Protein AF-0000000070792776 (afdb_homodimer)

Structure (mmCIF, N/CA/C/O backbone):
data_AF-0000000070792776-model_v1
#
loop_
_entity.id
_entity.type
_entity.pdbx_description
1 polymer 'POSSIBLE TRANSCRIPTIONAL REGULATORY PROTEIN (PROBABLY TETR-FAMILY)'
#
loop_
_atom_site.group_PDB
_atom_site.id
_atom_site.type_symbol
_atom_site.label_atom_id
_atom_site.label_alt_id
_atom_site.label_comp_id
_atom_site.label_asym_id
_atom_site.label_entity_id
_atom_site.label_seq_id
_atom_site.pdbx_PDB_ins_code
_atom_site.Cartn_x
_atom_site.Cartn_y
_atom_site.Cartn_z
_atom_site.occupancy
_atom_site.B_iso_or_equiv
_atom_site.auth_seq_id
_atom_site.auth_comp_id
_atom_site.auth_asym_id
_atom_site.auth_atom_id
_atom_site.pdbx_PDB_model_num
ATOM 1 N N . MET A 1 1 ? 34.969 25.844 14.391 1 37.69 1 MET A N 1
ATOM 2 C CA . MET A 1 1 ? 34.062 26.172 13.297 1 37.69 1 MET A CA 1
ATOM 3 C C . MET A 1 1 ? 33.5 24.906 12.672 1 37.69 1 MET A C 1
ATOM 5 O O . MET A 1 1 ? 34.219 24.094 12.102 1 37.69 1 MET A O 1
ATOM 9 N N . THR A 1 2 ? 32.469 24.328 13.203 1 50.62 2 THR A N 1
ATOM 10 C CA . THR A 1 2 ? 31.922 23.047 12.766 1 50.62 2 THR A CA 1
ATOM 11 C C . THR A 1 2 ? 31.797 23 11.25 1 50.62 2 THR A C 1
ATOM 13 O O . THR A 1 2 ? 31.281 23.938 10.641 1 50.62 2 THR A O 1
ATOM 16 N N . SER A 1 3 ? 32.594 22.266 10.578 1 55.81 3 SER A N 1
ATOM 17 C CA . SER A 1 3 ? 32.719 22.188 9.125 1 55.81 3 SER A CA 1
ATOM 18 C C . SER A 1 3 ? 31.344 22.156 8.453 1 55.81 3 SER A C 1
ATOM 20 O O . SER A 1 3 ? 30.359 21.75 9.078 1 55.81 3 SER A O 1
ATOM 22 N N . GLN A 1 4 ? 31.172 23.078 7.402 1 58.38 4 GLN A N 1
ATOM 23 C CA . GLN A 1 4 ? 29.984 23.141 6.566 1 58.38 4 GLN A CA 1
ATOM 24 C C . GLN A 1 4 ? 29.312 21.781 6.453 1 58.38 4 GLN A C 1
ATOM 26 O O . GLN A 1 4 ? 28.078 21.672 6.52 1 58.38 4 GLN A O 1
ATOM 31 N N . THR A 1 5 ? 30.172 20.797 6.355 1 69.5 5 THR A N 1
ATOM 32 C CA . THR A 1 5 ? 29.688 19.422 6.25 1 69.5 5 THR A CA 1
ATOM 33 C C . THR A 1 5 ? 29.109 18.953 7.582 1 69.5 5 THR A C 1
ATOM 35 O O . THR A 1 5 ? 28.125 18.219 7.613 1 69.5 5 THR A O 1
ATOM 38 N N . GLY A 1 6 ? 29.594 19.703 8.508 1 87.88 6 GLY A N 1
ATOM 39 C CA . GLY A 1 6 ? 29.141 19.312 9.836 1 87.88 6 GLY A CA 1
ATOM 40 C C . GLY A 1 6 ? 27.734 19.781 10.156 1 87.88 6 GLY A C 1
ATOM 41 O O . GLY A 1 6 ? 26.891 18.984 10.578 1 87.88 6 GLY A O 1
ATOM 42 N N . VAL A 1 7 ? 27.5 21.062 9.781 1 92.38 7 VAL A N 1
ATOM 43 C CA . VAL A 1 7 ? 26.203 21.625 10.086 1 92.38 7 VAL A CA 1
ATOM 44 C C . VAL A 1 7 ? 25.125 20.953 9.227 1 92.38 7 VAL A C 1
ATOM 46 O O . VAL A 1 7 ? 24.031 20.672 9.703 1 92.38 7 VAL A O 1
ATOM 49 N N . ARG A 1 8 ? 25.469 20.734 7.988 1 96.06 8 ARG A N 1
ATOM 50 C CA . ARG A 1 8 ? 24.531 20.047 7.094 1 96.06 8 ARG A CA 1
ATOM 51 C C . ARG A 1 8 ? 24.141 18.688 7.648 1 96.06 8 ARG A C 1
ATOM 53 O O . ARG A 1 8 ? 22.953 18.344 7.652 1 96.06 8 ARG A O 1
ATOM 60 N N . ASP A 1 9 ? 25.141 17.984 8.094 1 96.81 9 ASP A N 1
ATOM 61 C CA . ASP A 1 9 ? 24.891 16.656 8.648 1 96.81 9 ASP A CA 1
ATOM 62 C C . ASP A 1 9 ? 24.047 16.75 9.922 1 96.81 9 ASP A C 1
ATOM 64 O O . ASP A 1 9 ? 23.172 15.914 10.156 1 96.81 9 ASP A O 1
ATOM 68 N N . GLU A 1 10 ? 24.344 17.688 10.711 1 96.62 10 GLU A N 1
ATOM 69 C CA . GLU A 1 10 ? 23.594 17.891 11.945 1 96.62 10 GLU A CA 1
ATOM 70 C C . GLU A 1 10 ? 22.125 18.203 11.656 1 96.62 10 GLU A C 1
ATOM 72 O O . GLU A 1 10 ? 21.234 17.688 12.328 1 96.62 10 GLU A O 1
ATOM 77 N N . LEU A 1 11 ? 21.953 19.047 10.648 1 97.31 11 LEU A N 1
ATOM 78 C CA . LEU A 1 11 ? 20.594 19.375 10.25 1 97.31 11 LEU A CA 1
ATOM 79 C C . LEU A 1 11 ? 19.859 18.141 9.734 1 97.31 11 LEU A C 1
ATOM 81 O O . LEU A 1 11 ? 18.703 17.906 10.094 1 97.31 11 LEU A O 1
ATOM 85 N N . LEU A 1 12 ? 20.531 17.359 8.938 1 97.81 12 LEU A N 1
ATOM 86 C CA . LEU A 1 12 ? 19.938 16.141 8.391 1 97.81 12 LEU A CA 1
ATOM 87 C C . LEU A 1 12 ? 19.578 15.164 9.5 1 97.81 12 LEU A C 1
ATOM 89 O O . LEU A 1 12 ? 18.469 14.625 9.531 1 97.81 12 LEU A O 1
ATOM 93 N N . HIS A 1 13 ? 20.484 14.953 10.43 1 97.69 13 HIS A N 1
ATOM 94 C CA . HIS A 1 13 ? 20.266 14.023 11.531 1 97.69 13 HIS A CA 1
ATOM 95 C C . HIS A 1 13 ? 19.125 14.484 12.422 1 97.69 13 HIS A C 1
ATOM 97 O O . HIS A 1 13 ? 18.312 13.672 12.875 1 97.69 13 HIS A O 1
ATOM 103 N N . ALA A 1 14 ? 19.094 15.758 12.648 1 97.81 14 ALA A N 1
ATOM 104 C CA . ALA A 1 14 ? 18.016 16.312 13.445 1 97.81 14 ALA A CA 1
ATOM 105 C C . ALA A 1 14 ? 16.672 16.109 12.758 1 97.81 14 ALA A C 1
ATOM 107 O O . ALA A 1 14 ? 15.68 15.734 13.398 1 97.81 14 ALA A O 1
ATOM 108 N N . GLY A 1 15 ? 16.641 16.375 11.453 1 97.62 15 GLY A N 1
ATOM 109 C CA . GLY A 1 15 ? 15.422 16.156 10.688 1 97.62 15 GLY A CA 1
ATOM 110 C C . GLY A 1 15 ? 14.945 14.711 10.719 1 97.62 15 GLY A C 1
ATOM 111 O O . GLY A 1 15 ? 13.758 14.453 10.922 1 97.62 15 GLY A O 1
ATOM 112 N N . VAL A 1 16 ? 15.875 13.812 10.57 1 97.88 16 VAL A N 1
ATOM 113 C CA . VAL A 1 16 ? 15.562 12.383 10.594 1 97.88 16 VAL A CA 1
ATOM 114 C C . VAL A 1 16 ? 15.008 12 11.961 1 97.88 16 VAL A C 1
ATOM 116 O O . VAL A 1 16 ? 13.992 11.305 12.047 1 97.88 16 VAL A O 1
ATOM 119 N N . ARG A 1 17 ? 15.594 12.484 12.961 1 97.88 17 ARG A N 1
ATOM 120 C CA . ARG A 1 17 ? 15.164 12.172 14.32 1 97.88 17 ARG A CA 1
ATOM 121 C C . ARG A 1 17 ? 13.773 12.734 14.594 1 97.88 17 ARG A C 1
ATOM 123 O O . ARG A 1 17 ? 12.922 12.055 15.18 1 97.88 17 ARG A O 1
ATOM 130 N N . LEU A 1 18 ? 13.562 13.945 14.211 1 96.94 18 LEU A N 1
ATOM 131 C CA . LEU A 1 18 ? 12.266 14.586 14.406 1 96.94 18 LEU A CA 1
ATOM 132 C C . LEU A 1 18 ? 11.172 13.82 13.664 1 96.94 18 LEU A C 1
ATOM 134 O O . LEU A 1 18 ? 10.094 13.602 14.211 1 96.94 18 LEU A O 1
ATOM 138 N N . LEU A 1 19 ? 11.516 13.422 12.469 1 95.94 19 LEU A N 1
ATOM 139 C CA . LEU A 1 19 ? 10.562 12.641 11.688 1 95.94 19 LEU A CA 1
ATOM 140 C C . LEU A 1 19 ? 10.234 11.328 12.391 1 95.94 19 LEU A C 1
ATOM 142 O O . LEU A 1 19 ? 9.07 10.977 12.555 1 95.94 19 LEU A O 1
ATOM 146 N N . ASP A 1 20 ? 11.281 10.68 12.812 1 96.31 20 ASP A N 1
ATOM 147 C CA . ASP A 1 20 ? 11.117 9.352 13.406 1 96.31 20 ASP A CA 1
ATOM 148 C C . ASP A 1 20 ? 10.297 9.43 14.695 1 96.31 20 ASP A C 1
ATOM 150 O O . ASP A 1 20 ? 9.43 8.586 14.93 1 96.31 20 ASP A O 1
ATOM 154 N N . ASP A 1 21 ? 10.523 10.461 15.43 1 94.62 21 ASP A N 1
ATOM 155 C CA . ASP A 1 21 ? 9.953 10.555 16.766 1 94.62 21 ASP A CA 1
ATOM 156 C C . ASP A 1 21 ? 8.547 11.156 16.719 1 94.62 21 ASP A C 1
ATOM 158 O O . ASP A 1 21 ? 7.688 10.797 17.531 1 94.62 21 ASP A O 1
ATOM 162 N N . HIS A 1 22 ? 8.344 12.086 15.703 1 91.88 22 HIS A N 1
ATOM 163 C CA . HIS A 1 22 ? 7.133 12.891 15.852 1 91.88 22 HIS A CA 1
ATOM 164 C C . HIS A 1 22 ? 6.363 12.961 14.531 1 91.88 22 HIS A C 1
ATOM 166 O O . HIS A 1 22 ? 5.277 13.547 14.477 1 91.88 22 HIS A O 1
ATOM 172 N N . GLY A 1 23 ? 6.898 12.391 13.5 1 91.81 23 GLY A N 1
ATOM 173 C CA . GLY A 1 23 ? 6.188 12.406 12.234 1 91.81 23 GLY A CA 1
ATOM 174 C C . GLY A 1 23 ? 6.488 13.633 11.391 1 91.81 23 GLY A C 1
ATOM 175 O O . GLY A 1 23 ? 7.273 14.492 11.797 1 91.81 23 GLY A O 1
ATOM 176 N N . PRO A 1 24 ? 5.918 13.727 10.266 1 89.81 24 PRO A N 1
ATOM 177 C CA . PRO A 1 24 ? 6.277 14.75 9.281 1 89.81 24 PRO A CA 1
ATOM 178 C C . PRO A 1 24 ? 5.887 16.156 9.727 1 89.81 24 PRO A C 1
ATOM 180 O O . PRO A 1 24 ? 6.527 17.141 9.328 1 89.81 24 PRO A O 1
ATOM 183 N N . ASP A 1 25 ? 4.902 16.266 10.5 1 86.19 25 ASP A N 1
ATOM 184 C CA . ASP A 1 25 ? 4.457 17.578 10.961 1 86.19 25 ASP A CA 1
ATOM 185 C C . ASP A 1 25 ? 5.523 18.25 11.828 1 86.19 25 ASP A C 1
ATOM 187 O O . ASP A 1 25 ? 5.52 19.469 12 1 86.19 25 ASP A O 1
ATOM 191 N N . ALA A 1 26 ? 6.367 17.484 12.32 1 91.5 26 ALA A N 1
ATOM 192 C CA . ALA A 1 26 ? 7.41 18 13.203 1 91.5 26 ALA A CA 1
ATOM 193 C C . ALA A 1 26 ? 8.547 18.641 12.406 1 91.5 26 ALA A C 1
ATOM 195 O O . ALA A 1 26 ? 9.391 19.344 12.961 1 91.5 26 ALA A O 1
ATOM 196 N N . LEU A 1 27 ? 8.531 18.406 11.125 1 93.38 27 LEU A N 1
ATOM 197 C CA . LEU A 1 27 ? 9.594 18.953 10.281 1 93.38 27 LEU A CA 1
ATOM 198 C C . LEU A 1 27 ? 9.344 20.422 9.961 1 93.38 27 LEU A C 1
ATOM 200 O O . LEU A 1 27 ? 8.898 20.75 8.867 1 93.38 27 LEU A O 1
ATOM 204 N N . GLN A 1 28 ? 9.672 21.234 10.914 1 93.88 28 GLN A N 1
ATOM 205 C CA . GLN A 1 28 ? 9.594 22.688 10.781 1 93.88 28 GLN A CA 1
ATOM 206 C C . GLN A 1 28 ? 10.977 23.312 10.836 1 93.88 28 GLN A C 1
ATOM 208 O O . GLN A 1 28 ? 11.836 22.875 11.602 1 93.88 28 GLN A O 1
ATOM 213 N N . THR A 1 29 ? 11.094 24.328 10.039 1 95.56 29 THR A N 1
ATOM 214 C CA . THR A 1 29 ? 12.398 24.969 9.93 1 95.56 29 THR A CA 1
ATOM 215 C C . THR A 1 29 ? 12.938 25.328 11.312 1 95.56 29 THR A C 1
ATOM 217 O O . THR A 1 29 ? 14.062 24.953 11.656 1 95.56 29 THR A O 1
ATOM 220 N N . ARG A 1 30 ? 12.148 25.969 12.156 1 96.31 30 ARG A N 1
ATOM 221 C CA . ARG A 1 30 ? 12.586 26.406 13.484 1 96.31 30 ARG A CA 1
ATOM 222 C C . ARG A 1 30 ? 12.914 25.219 14.375 1 96.31 30 ARG A C 1
ATOM 224 O O . ARG A 1 30 ? 13.922 25.234 15.094 1 96.31 30 ARG A O 1
ATOM 231 N N . LYS A 1 31 ? 12.125 24.156 14.312 1 96.38 31 LYS A N 1
ATOM 232 C CA . LYS A 1 31 ? 12.328 22.984 15.156 1 96.38 31 LYS A CA 1
ATOM 233 C C . LYS A 1 31 ? 13.586 22.219 14.75 1 96.38 31 LYS A C 1
ATOM 235 O O . LYS A 1 31 ? 14.367 21.797 15.602 1 96.38 31 LYS A O 1
ATOM 240 N N . VAL A 1 32 ? 13.766 22.047 13.477 1 97.31 32 VAL A N 1
ATOM 241 C CA . VAL A 1 32 ? 14.93 21.328 12.969 1 97.31 32 VAL A CA 1
ATOM 242 C C . VAL A 1 32 ? 16.203 22.094 13.32 1 97.31 32 VAL A C 1
ATOM 244 O O . VAL A 1 32 ? 17.172 21.516 13.812 1 97.31 32 VAL A O 1
ATOM 247 N N . ALA A 1 33 ? 16.156 23.406 13.062 1 97.25 33 ALA A N 1
ATOM 248 C CA . ALA A 1 33 ? 17.312 24.25 13.359 1 97.25 33 ALA A CA 1
ATOM 249 C C . ALA A 1 33 ? 17.672 24.203 14.844 1 97.25 33 ALA A C 1
ATOM 251 O O . ALA A 1 33 ? 18.828 24.047 15.211 1 97.25 33 ALA A O 1
ATOM 252 N N . ALA A 1 34 ? 16.688 24.312 15.664 1 97.31 34 ALA A N 1
ATOM 253 C CA . ALA A 1 34 ? 16.891 24.281 17.109 1 97.31 34 ALA A CA 1
ATOM 254 C C . ALA A 1 34 ? 17.484 22.938 17.547 1 97.31 34 ALA A C 1
ATOM 256 O O . ALA A 1 34 ? 18.406 22.906 18.359 1 97.31 34 ALA A O 1
ATOM 257 N N . ALA A 1 35 ? 16.953 21.891 17.031 1 96.38 35 ALA A N 1
ATOM 258 C CA . ALA A 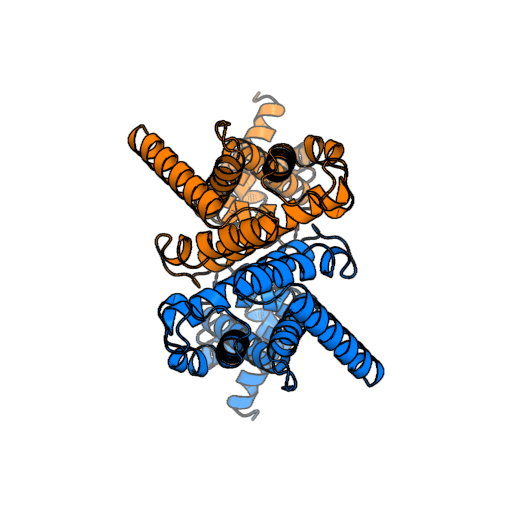1 35 ? 17.422 20.562 17.391 1 96.38 35 ALA A CA 1
ATOM 259 C C . ALA A 1 35 ? 18.859 20.344 16.938 1 96.38 35 ALA A C 1
ATOM 261 O O . ALA A 1 35 ? 19.609 19.609 17.578 1 96.38 35 ALA A O 1
ATOM 262 N N . ALA A 1 36 ? 19.219 21 15.898 1 96.38 36 ALA A N 1
ATOM 263 C CA . ALA A 1 36 ? 20.562 20.875 15.352 1 96.38 36 ALA A CA 1
ATOM 264 C C . ALA A 1 36 ? 21.516 21.875 16.016 1 96.38 36 ALA A C 1
ATOM 266 O O . ALA A 1 36 ? 22.719 21.859 15.766 1 96.38 36 ALA A O 1
ATOM 267 N N . GLY A 1 37 ? 20.953 22.781 16.797 1 95.94 37 GLY A N 1
ATOM 268 C CA . GLY A 1 37 ? 21.781 23.781 17.469 1 95.94 37 GLY A CA 1
ATOM 269 C C . GLY A 1 37 ? 22.281 24.859 16.531 1 95.94 37 GLY A C 1
ATOM 270 O O . GLY A 1 37 ? 23.422 25.312 16.656 1 95.94 37 GLY A O 1
ATOM 271 N N . THR A 1 38 ? 21.5 25.141 15.523 1 95.38 38 THR A N 1
ATOM 272 C CA . THR A 1 38 ? 21.891 26.141 14.531 1 95.38 38 THR A CA 1
ATOM 273 C C . THR A 1 38 ? 20.75 27.109 14.242 1 95.38 38 THR A C 1
ATOM 275 O O . THR A 1 38 ? 19.703 27.047 14.898 1 95.38 38 THR A O 1
ATOM 278 N N . SER A 1 39 ? 20.969 28.062 13.375 1 94.44 39 SER A N 1
ATOM 279 C CA . SER A 1 39 ? 19.953 29.047 13 1 94.44 39 SER A CA 1
ATOM 280 C C . SER A 1 39 ? 19.094 28.531 11.859 1 94.44 39 SER A C 1
ATOM 282 O O . SER A 1 39 ? 19.5 27.641 11.117 1 94.44 39 SER A O 1
ATOM 284 N N . THR A 1 40 ? 17.891 29.172 11.68 1 95.62 40 THR A N 1
ATOM 285 C CA . THR A 1 40 ? 16.984 28.828 10.594 1 95.62 40 THR A CA 1
ATOM 286 C C . THR A 1 40 ? 17.641 29.094 9.234 1 95.62 40 THR A C 1
ATOM 288 O O . THR A 1 40 ? 17.359 28.406 8.258 1 95.62 40 THR A O 1
ATOM 291 N N . MET A 1 41 ? 18.516 30.016 9.195 1 96.06 41 MET A N 1
ATOM 292 C CA . MET A 1 41 ? 19.219 30.375 7.969 1 96.06 41 MET A CA 1
ATOM 293 C C . MET A 1 41 ? 20.047 29.203 7.461 1 96.06 41 MET A C 1
ATOM 295 O O . MET A 1 41 ? 20.234 29.047 6.254 1 96.06 41 MET A O 1
ATOM 299 N N . ALA A 1 42 ? 20.516 28.406 8.359 1 96.12 42 ALA A N 1
ATOM 300 C CA . ALA A 1 42 ? 21.344 27.266 7.996 1 96.12 42 ALA A CA 1
ATOM 301 C C . ALA A 1 42 ? 20.562 26.281 7.109 1 96.12 42 ALA A C 1
ATOM 303 O O . ALA A 1 42 ? 21.141 25.672 6.203 1 96.12 42 ALA A O 1
ATOM 304 N N . VAL A 1 43 ? 19.25 26.109 7.316 1 96.81 43 VAL A N 1
ATOM 305 C CA . VAL A 1 43 ? 18.422 25.25 6.492 1 96.81 43 VAL A CA 1
ATOM 306 C C . VAL A 1 43 ? 18.406 25.75 5.055 1 96.81 43 VAL A C 1
ATOM 308 O O . VAL A 1 43 ? 18.531 24.969 4.109 1 96.81 43 VAL A O 1
ATOM 311 N N . TYR A 1 44 ? 18.328 27.016 4.93 1 96.31 44 TYR A N 1
ATOM 312 C CA . TYR A 1 44 ? 18.297 27.625 3.609 1 96.31 44 TYR A CA 1
ATOM 313 C C . TYR A 1 44 ? 19.672 27.562 2.943 1 96.31 44 TYR A C 1
ATOM 315 O O . TYR A 1 44 ? 19.766 27.297 1.745 1 96.31 44 TYR A O 1
ATOM 323 N N . THR A 1 45 ? 20.625 27.812 3.691 1 96.38 45 THR A N 1
ATOM 324 C CA . THR A 1 45 ? 22 27.828 3.182 1 96.38 45 THR A CA 1
ATOM 325 C C . THR A 1 45 ? 22.391 26.438 2.666 1 96.38 45 THR A C 1
ATOM 327 O O . THR A 1 45 ? 22.969 26.312 1.582 1 96.38 45 THR A O 1
ATOM 330 N N . HIS A 1 46 ? 22.047 25.422 3.4 1 96.94 46 HIS A N 1
ATOM 331 C CA . HIS A 1 46 ? 22.578 24.094 3.119 1 96.94 46 HIS A CA 1
ATOM 332 C C . HIS A 1 46 ? 21.609 23.281 2.262 1 96.94 46 HIS A C 1
ATOM 334 O O . HIS A 1 46 ? 22.031 22.375 1.541 1 96.94 46 HIS A O 1
ATOM 340 N N . PHE A 1 47 ? 20.281 23.594 2.314 1 97.12 47 PHE A N 1
ATOM 341 C CA . PHE A 1 47 ? 19.328 22.734 1.619 1 97.12 47 PHE A CA 1
ATOM 342 C C . PHE A 1 47 ? 18.438 23.562 0.698 1 97.12 47 PHE A C 1
ATOM 344 O O . PHE A 1 47 ? 17.609 23.016 -0.037 1 97.12 47 PHE A O 1
ATOM 351 N N . GLY A 1 48 ? 18.547 24.828 0.68 1 96 48 GLY A N 1
ATOM 352 C CA . GLY A 1 48 ? 17.703 25.688 -0.14 1 96 48 GLY A CA 1
ATOM 353 C C . GLY A 1 48 ? 16.297 25.812 0.391 1 96 48 GLY A C 1
ATOM 354 O O . GLY A 1 48 ? 15.375 26.203 -0.342 1 96 48 GLY A O 1
ATOM 355 N N . GLY A 1 49 ? 16.078 25.359 1.656 1 95.06 49 GLY A N 1
ATOM 356 C CA . GLY A 1 49 ? 14.758 25.422 2.277 1 95.06 49 GLY A CA 1
ATOM 357 C C . GLY A 1 49 ? 14.242 24.047 2.699 1 95.06 49 GLY A C 1
ATOM 358 O O . GLY A 1 49 ? 14.977 23.062 2.635 1 95.06 49 GLY A O 1
ATOM 359 N N . MET A 1 50 ? 13.031 24.047 3.104 1 93.94 50 MET A N 1
ATOM 360 C CA . MET A 1 50 ? 12.469 22.812 3.656 1 93.94 50 MET A CA 1
ATOM 361 C C . MET A 1 50 ? 12.273 21.766 2.566 1 93.94 50 MET A C 1
ATOM 363 O O . MET A 1 50 ? 12.422 20.578 2.818 1 93.94 50 MET A O 1
ATOM 367 N N . ARG A 1 51 ? 11.969 22.203 1.416 1 93.56 51 ARG A N 1
ATOM 368 C CA . ARG A 1 51 ? 11.812 21.266 0.315 1 93.56 51 ARG A CA 1
ATOM 369 C C . ARG A 1 51 ? 13.086 20.453 0.1 1 93.56 51 ARG A C 1
ATOM 371 O O . ARG A 1 51 ? 13.039 19.234 -0.029 1 93.56 51 ARG A O 1
ATOM 378 N N . GLY A 1 52 ? 14.164 21.141 0.053 1 95.56 52 GLY A N 1
ATOM 379 C CA . GLY A 1 52 ? 15.445 20.469 -0.097 1 95.56 52 GLY A CA 1
ATOM 380 C C . GLY A 1 52 ? 15.805 19.578 1.079 1 95.56 52 GLY A C 1
ATOM 381 O O . GLY A 1 52 ? 16.359 18.5 0.898 1 95.56 52 GLY A O 1
ATOM 382 N N . LEU A 1 53 ? 15.492 20.031 2.289 1 96.31 53 LEU A N 1
ATOM 383 C CA . LEU A 1 53 ? 15.789 19.234 3.475 1 96.31 53 LEU A CA 1
ATOM 384 C C . LEU A 1 53 ? 14.953 17.969 3.49 1 96.31 53 LEU A C 1
ATOM 386 O O . LEU A 1 53 ? 15.469 16.875 3.783 1 96.31 53 LEU A O 1
ATOM 390 N N . ILE A 1 54 ? 13.719 18.031 3.154 1 95.44 54 ILE A N 1
ATOM 391 C CA . ILE A 1 54 ? 12.82 16.875 3.145 1 95.44 54 ILE A CA 1
ATOM 392 C C . ILE A 1 54 ? 13.297 15.867 2.102 1 95.44 54 ILE A C 1
ATOM 394 O O . ILE A 1 54 ? 13.305 14.656 2.355 1 95.44 54 ILE A O 1
ATOM 398 N N . ALA A 1 55 ? 13.688 16.375 0.97 1 94.62 55 ALA A N 1
ATOM 399 C CA . ALA A 1 55 ? 14.25 15.5 -0.058 1 94.62 55 ALA A CA 1
ATOM 400 C C . ALA A 1 55 ? 15.484 14.773 0.456 1 94.62 55 ALA A C 1
ATOM 402 O O . ALA A 1 55 ? 15.656 13.57 0.213 1 94.62 55 ALA A O 1
ATOM 403 N N . ALA A 1 56 ? 16.281 15.492 1.138 1 96.38 56 ALA A N 1
ATOM 404 C CA . ALA A 1 56 ? 17.516 14.914 1.684 1 96.38 56 ALA A CA 1
ATOM 405 C C . ALA A 1 56 ? 17.188 13.875 2.758 1 96.38 56 ALA A C 1
ATOM 407 O O . ALA A 1 56 ? 17.875 12.852 2.859 1 96.38 56 ALA A O 1
ATOM 408 N N . ILE A 1 57 ? 16.234 14.125 3.576 1 96.81 57 ILE A N 1
ATOM 409 C CA . ILE A 1 57 ? 15.812 13.188 4.609 1 96.81 57 ILE A CA 1
ATOM 410 C C . ILE A 1 57 ? 15.312 11.898 3.959 1 96.81 57 ILE A C 1
ATOM 412 O O . ILE A 1 57 ? 15.688 10.805 4.375 1 96.81 57 ILE A O 1
ATOM 416 N N . ALA A 1 58 ? 14.484 12.031 2.949 1 95.31 58 ALA A N 1
ATOM 417 C CA . ALA A 1 58 ? 13.977 10.859 2.242 1 95.31 58 ALA A CA 1
ATOM 418 C C . ALA A 1 58 ? 15.109 10.062 1.607 1 95.31 58 ALA A C 1
ATOM 420 O O . ALA A 1 58 ? 15.102 8.828 1.644 1 95.31 58 ALA A O 1
ATOM 421 N N . GLU A 1 59 ? 16.047 10.758 1.035 1 95.56 59 GLU A N 1
ATOM 422 C CA . GLU A 1 59 ? 17.203 10.094 0.446 1 95.56 59 GLU A CA 1
ATOM 423 C C . GLU A 1 59 ? 18 9.328 1.499 1 95.56 59 GLU A C 1
ATOM 425 O O . GLU A 1 59 ? 18.469 8.211 1.246 1 95.56 59 GLU A O 1
ATOM 430 N N . GLU A 1 60 ? 18.141 9.977 2.602 1 96.88 60 GLU A N 1
ATOM 431 C CA . GLU A 1 60 ? 18.812 9.289 3.707 1 96.88 60 GLU A CA 1
ATOM 432 C C . GLU A 1 60 ? 18.016 8.055 4.141 1 96.88 60 GLU A C 1
ATOM 434 O O . GLU A 1 60 ? 18.594 7.012 4.434 1 96.88 60 GLU A O 1
ATOM 439 N N . GLY A 1 61 ? 16.734 8.141 4.219 1 96.88 61 GLY A N 1
ATOM 440 C CA . GLY A 1 61 ? 15.875 7 4.5 1 96.88 61 GLY A CA 1
ATOM 441 C C . GLY A 1 61 ? 16.047 5.867 3.508 1 96.88 61 GLY A C 1
ATOM 442 O O . GLY A 1 61 ? 16.156 4.699 3.896 1 96.88 61 GLY A O 1
ATOM 443 N N . LEU A 1 62 ? 16.125 6.203 2.254 1 96.44 62 LEU A N 1
ATOM 444 C CA . LEU A 1 62 ? 16.297 5.199 1.206 1 96.44 62 LEU A CA 1
ATOM 445 C C . LEU A 1 62 ? 17.656 4.52 1.323 1 96.44 62 LEU A C 1
ATOM 447 O O . LEU A 1 62 ? 17.781 3.322 1.064 1 96.44 62 LEU A O 1
ATOM 451 N N . ARG A 1 63 ? 18.656 5.32 1.667 1 96.62 63 ARG A N 1
ATOM 452 C CA . ARG A 1 63 ? 19.984 4.742 1.893 1 96.62 63 ARG A CA 1
ATOM 453 C C . ARG A 1 63 ? 19.953 3.732 3.035 1 96.62 63 ARG A C 1
ATOM 455 O O . ARG A 1 63 ? 20.5 2.635 2.914 1 96.62 63 ARG A O 1
ATOM 462 N N . GLN A 1 64 ? 19.328 4.102 4.129 1 97.69 64 GLN A N 1
ATOM 463 C CA . GLN A 1 64 ? 19.188 3.203 5.27 1 97.69 64 GLN A CA 1
ATOM 464 C C . GLN A 1 64 ? 18.359 1.974 4.914 1 97.69 64 GLN A C 1
ATOM 466 O O . GLN A 1 64 ? 18.656 0.866 5.367 1 97.69 64 GLN A O 1
ATOM 471 N N . PHE A 1 65 ? 17.359 2.16 4.148 1 98.38 65 PHE A N 1
ATOM 472 C CA . PHE A 1 65 ? 16.5 1.086 3.666 1 98.38 65 PHE A CA 1
ATOM 473 C C . PHE A 1 65 ? 17.281 0.108 2.801 1 98.38 65 PHE A C 1
ATOM 475 O O . PHE A 1 65 ? 17.125 -1.107 2.934 1 98.38 65 PHE A O 1
ATOM 482 N N . ASP A 1 66 ? 18.141 0.66 1.945 1 97.94 66 ASP A N 1
ATOM 483 C CA . ASP A 1 66 ? 19.016 -0.161 1.115 1 97.94 66 ASP A CA 1
ATOM 484 C C . ASP A 1 66 ? 19.906 -1.05 1.975 1 97.94 66 ASP A C 1
ATOM 486 O O . ASP A 1 66 ? 20.031 -2.248 1.712 1 97.94 66 ASP A O 1
ATOM 490 N N . VAL A 1 67 ? 20.406 -0.489 2.98 1 98 67 VAL A N 1
ATOM 491 C CA . VAL A 1 67 ? 21.266 -1.231 3.895 1 98 67 VAL A CA 1
ATOM 492 C C . VAL A 1 67 ? 20.453 -2.303 4.617 1 98 67 VAL A C 1
ATOM 494 O O . VAL A 1 67 ? 20.906 -3.445 4.75 1 98 67 VAL A O 1
ATOM 497 N N . ALA A 1 68 ? 19.266 -1.975 5.047 1 97.94 68 ALA A N 1
ATOM 498 C CA . ALA A 1 68 ? 18.406 -2.898 5.773 1 97.94 68 ALA A CA 1
ATOM 499 C C . ALA A 1 68 ? 18.016 -4.09 4.898 1 97.94 68 ALA A C 1
ATOM 501 O O . ALA A 1 68 ? 17.797 -5.195 5.406 1 97.94 68 ALA A O 1
ATOM 502 N N . LEU A 1 69 ? 17.953 -3.893 3.562 1 98.19 69 LEU A N 1
ATOM 503 C CA . LEU A 1 69 ? 17.516 -4.938 2.641 1 98.19 69 LEU A CA 1
ATOM 504 C C . LEU A 1 69 ? 18.688 -5.824 2.229 1 98.19 69 LEU A C 1
ATOM 506 O O . LEU A 1 69 ? 18.5 -6.82 1.524 1 98.19 69 LEU A O 1
ATOM 510 N N . THR A 1 70 ? 19.875 -5.457 2.654 1 97.38 70 THR A N 1
ATOM 511 C CA . THR A 1 70 ? 21.031 -6.301 2.379 1 97.38 70 THR A CA 1
ATOM 512 C C . THR A 1 70 ? 21 -7.562 3.24 1 97.38 70 THR A C 1
ATOM 514 O O . THR A 1 70 ? 21.188 -7.496 4.457 1 97.38 70 THR A O 1
ATOM 517 N N . VAL A 1 71 ? 20.688 -8.672 2.641 1 94.62 71 VAL A N 1
ATOM 518 C CA . VAL A 1 71 ? 20.594 -9.953 3.334 1 94.62 71 VAL A CA 1
ATOM 519 C C . VAL A 1 71 ? 21.656 -10.914 2.783 1 94.62 71 VAL A C 1
ATOM 521 O O . VAL A 1 71 ? 22.078 -10.781 1.633 1 94.62 71 VAL A O 1
ATOM 524 N N . PRO A 1 72 ? 22.094 -11.82 3.637 1 93.56 72 PRO A N 1
ATOM 525 C CA . PRO A 1 72 ? 23.062 -12.805 3.129 1 93.56 72 PRO A CA 1
ATOM 526 C C . PRO A 1 72 ? 22.516 -13.609 1.952 1 93.56 72 PRO A C 1
ATOM 528 O O . PRO A 1 72 ? 21.328 -13.984 1.951 1 93.56 72 PRO A O 1
ATOM 531 N N . GLN A 1 73 ? 23.359 -13.727 0.988 1 95.06 73 GLN A N 1
ATOM 532 C CA . GLN A 1 73 ? 22.969 -14.531 -0.168 1 95.06 73 GLN A CA 1
ATOM 533 C C . GLN A 1 73 ? 23.203 -16.016 0.088 1 95.06 73 GLN A C 1
ATOM 535 O O . GLN A 1 73 ? 24.25 -16.406 0.614 1 95.06 73 GLN A O 1
ATOM 540 N N . THR A 1 74 ? 22.234 -16.828 -0.202 1 95.69 74 THR A N 1
ATOM 541 C CA . THR A 1 74 ? 22.344 -18.281 -0.08 1 95.69 74 THR A CA 1
ATOM 542 C C . THR A 1 74 ? 22.203 -18.953 -1.443 1 95.69 74 THR A C 1
ATOM 544 O O . THR A 1 74 ? 22.109 -18.266 -2.467 1 95.69 74 THR A O 1
ATOM 547 N N . ALA A 1 75 ? 22.234 -20.266 -1.483 1 95.38 75 ALA A N 1
ATOM 548 C CA . ALA A 1 75 ? 22.078 -21.016 -2.721 1 95.38 75 ALA A CA 1
ATOM 549 C C . ALA A 1 75 ? 20.625 -21.047 -3.172 1 95.38 75 ALA A C 1
ATOM 551 O O . ALA A 1 75 ? 20.328 -21.406 -4.316 1 95.38 75 ALA A O 1
ATOM 552 N N . ASP A 1 76 ? 19.672 -20.688 -2.34 1 97.19 76 ASP A N 1
ATOM 553 C CA . ASP A 1 76 ? 18.234 -20.672 -2.631 1 97.19 76 ASP A CA 1
ATOM 554 C C . ASP A 1 76 ? 17.75 -19.25 -2.895 1 97.19 76 ASP A C 1
ATOM 556 O O . ASP A 1 76 ? 17.391 -18.531 -1.963 1 97.19 76 ASP A O 1
ATOM 560 N N . PRO A 1 77 ? 17.656 -18.875 -4.156 1 96.56 77 PRO A N 1
ATOM 561 C CA . PRO A 1 77 ? 17.281 -17.5 -4.473 1 96.56 77 PRO A CA 1
ATOM 562 C C . PRO A 1 77 ? 15.867 -17.156 -4.02 1 96.56 77 PRO A C 1
ATOM 564 O O . PRO A 1 77 ? 15.57 -15.984 -3.756 1 96.56 77 PRO A O 1
ATOM 567 N N . VAL A 1 78 ? 14.992 -18.125 -3.959 1 97.88 78 VAL A N 1
ATOM 568 C CA . VAL A 1 78 ? 13.641 -17.875 -3.484 1 97.88 78 VAL A CA 1
ATOM 569 C C . VAL A 1 78 ? 13.664 -17.562 -1.989 1 97.88 78 VAL A C 1
ATOM 571 O O . VAL A 1 78 ? 13.016 -16.625 -1.535 1 97.88 78 VAL A O 1
ATOM 574 N N . ALA A 1 79 ? 14.438 -18.312 -1.225 1 97.62 79 ALA A N 1
ATOM 575 C CA . ALA A 1 79 ? 14.602 -18 0.194 1 97.62 79 ALA A CA 1
ATOM 576 C C . ALA A 1 79 ? 15.172 -16.609 0.394 1 97.62 79 ALA A C 1
ATOM 578 O O . ALA A 1 79 ? 14.789 -15.898 1.324 1 97.62 79 ALA A O 1
ATOM 579 N N . ASP A 1 80 ? 16.109 -16.219 -0.444 1 97.81 80 ASP A N 1
ATOM 580 C CA . ASP A 1 80 ? 16.688 -14.891 -0.369 1 97.81 80 ASP A CA 1
ATOM 581 C C . ASP A 1 80 ? 15.656 -13.812 -0.66 1 97.81 80 ASP A C 1
ATOM 583 O O . ASP A 1 80 ? 15.625 -12.773 0.008 1 97.81 80 ASP A O 1
ATOM 587 N N . LEU A 1 81 ? 14.812 -14.047 -1.71 1 98 81 LEU A N 1
ATOM 588 C CA . LEU A 1 81 ? 13.734 -13.117 -2.027 1 98 81 LEU A CA 1
ATOM 589 C C . LEU A 1 81 ? 12.789 -12.945 -0.84 1 98 81 LEU A C 1
ATOM 591 O O . LEU A 1 81 ? 12.398 -11.828 -0.509 1 98 81 LEU A O 1
ATOM 595 N N . LEU A 1 82 ? 12.484 -14.055 -0.15 1 98 82 LEU A N 1
ATOM 596 C CA . LEU A 1 82 ? 11.625 -14.023 1.028 1 98 82 LEU A CA 1
ATOM 597 C C . LEU A 1 82 ? 12.297 -13.289 2.18 1 98 82 LEU A C 1
ATOM 599 O O . LEU A 1 82 ? 11.648 -12.539 2.912 1 98 82 LEU A O 1
ATOM 603 N N . ALA A 1 83 ? 13.586 -13.469 2.316 1 98 83 ALA A N 1
ATOM 604 C CA . ALA A 1 83 ? 14.344 -12.781 3.361 1 98 83 ALA A CA 1
ATOM 605 C C . ALA A 1 83 ? 14.352 -11.273 3.139 1 98 83 ALA A C 1
ATOM 607 O O . ALA A 1 83 ? 14.289 -10.5 4.094 1 98 83 ALA A O 1
ATOM 608 N N . ILE A 1 84 ? 14.484 -10.867 1.886 1 98.31 84 ILE A N 1
ATOM 609 C CA . ILE A 1 84 ? 14.391 -9.453 1.54 1 98.31 84 ILE A CA 1
ATOM 610 C C . ILE A 1 84 ? 13.031 -8.906 1.964 1 98.31 84 ILE A C 1
ATOM 612 O O . ILE A 1 84 ? 12.938 -7.801 2.512 1 98.31 84 ILE A O 1
ATOM 616 N N . GLY A 1 85 ? 11.953 -9.68 1.699 1 98.25 85 GLY A N 1
ATOM 617 C CA . GLY A 1 85 ? 10.625 -9.289 2.143 1 98.25 85 GLY A CA 1
ATOM 618 C C . GLY A 1 85 ? 10.523 -9.117 3.648 1 98.25 85 GLY A C 1
ATOM 619 O O . GLY A 1 85 ? 9.906 -8.164 4.129 1 98.25 85 GLY A O 1
ATOM 620 N N . THR A 1 86 ? 11.094 -9.992 4.387 1 97.69 86 THR A N 1
ATOM 621 C CA . THR A 1 86 ? 11.102 -9.922 5.844 1 97.69 86 THR A CA 1
ATOM 622 C C . THR A 1 86 ? 11.828 -8.672 6.32 1 97.69 86 THR A C 1
ATOM 624 O O . THR A 1 86 ? 11.344 -7.965 7.211 1 97.69 86 THR A O 1
ATOM 627 N N . ALA A 1 87 ? 12.977 -8.406 5.746 1 98.25 87 ALA A N 1
ATOM 628 C CA . ALA A 1 87 ? 13.742 -7.211 6.078 1 98.25 87 ALA A CA 1
ATOM 629 C C . ALA A 1 87 ? 12.953 -5.945 5.738 1 98.25 87 ALA A C 1
ATOM 631 O O . ALA A 1 87 ? 12.992 -4.969 6.488 1 98.25 87 ALA A O 1
ATOM 632 N N . TYR A 1 88 ? 12.273 -6.004 4.582 1 98.5 88 TYR A N 1
ATOM 633 C CA . TYR A 1 88 ? 11.43 -4.906 4.137 1 98.5 88 TYR A CA 1
ATOM 634 C C . TYR A 1 88 ? 10.375 -4.57 5.184 1 98.5 88 TYR A C 1
ATOM 636 O O . TYR A 1 88 ? 10.266 -3.424 5.621 1 98.5 88 TYR A O 1
ATOM 644 N N . ARG A 1 89 ? 9.641 -5.555 5.621 1 98.31 89 ARG A N 1
ATOM 645 C CA . ARG A 1 89 ? 8.586 -5.371 6.613 1 98.31 89 ARG A CA 1
ATOM 646 C C . ARG A 1 89 ? 9.164 -4.875 7.934 1 98.31 89 ARG A C 1
ATOM 648 O O . ARG A 1 89 ? 8.586 -3.988 8.57 1 98.31 89 ARG A O 1
ATOM 655 N N . ARG A 1 90 ? 10.242 -5.43 8.336 1 97.69 90 ARG A N 1
ATOM 656 C CA . ARG A 1 90 ? 10.875 -5.02 9.586 1 97.69 90 ARG A CA 1
ATOM 657 C C . ARG A 1 90 ? 11.219 -3.535 9.57 1 97.69 90 ARG A C 1
ATOM 659 O O . ARG A 1 90 ? 10.953 -2.814 10.531 1 97.69 90 ARG A O 1
ATOM 666 N N . TYR A 1 91 ? 11.812 -3.119 8.492 1 98.12 91 TYR A N 1
ATOM 667 C CA . TYR A 1 91 ? 12.164 -1.709 8.367 1 98.12 91 TYR A CA 1
ATOM 668 C C . TYR A 1 91 ? 10.922 -0.827 8.469 1 98.12 91 TYR A C 1
ATOM 670 O O . TYR A 1 91 ? 10.922 0.174 9.188 1 98.12 91 TYR A O 1
ATOM 678 N N . ALA A 1 92 ? 9.93 -1.187 7.699 1 97.5 92 ALA A N 1
ATOM 679 C CA . ALA A 1 92 ? 8.703 -0.401 7.664 1 97.5 92 ALA A CA 1
ATOM 680 C C . ALA A 1 92 ? 8.086 -0.276 9.055 1 97.5 92 ALA A C 1
ATOM 682 O O . ALA A 1 92 ? 7.641 0.804 9.453 1 97.5 92 ALA A O 1
ATOM 683 N N . ILE A 1 93 ? 8.078 -1.371 9.844 1 96.69 93 ILE A N 1
ATOM 684 C CA . ILE A 1 93 ? 7.484 -1.409 11.18 1 96.69 93 ILE A CA 1
ATOM 685 C C . ILE A 1 93 ? 8.32 -0.578 12.141 1 96.69 93 ILE A C 1
ATOM 687 O O . ILE A 1 93 ? 7.781 0.144 12.984 1 96.69 93 ILE A O 1
ATOM 691 N N . GLU A 1 94 ? 9.609 -0.626 11.984 1 97 94 GLU A N 1
ATOM 692 C CA . GLU A 1 94 ? 10.516 0.063 12.898 1 97 94 GLU A CA 1
ATOM 693 C C . GLU A 1 94 ? 10.547 1.563 12.617 1 97 94 GLU A C 1
ATOM 695 O O . GLU A 1 94 ? 10.789 2.363 13.523 1 97 94 GLU A O 1
ATOM 700 N N . ARG A 1 95 ? 10.297 1.937 11.383 1 97 95 ARG A N 1
ATOM 701 C CA . ARG A 1 95 ? 10.398 3.334 10.977 1 97 95 ARG A CA 1
ATOM 702 C C . ARG A 1 95 ? 9.188 3.754 10.148 1 97 95 ARG A C 1
ATOM 704 O O . ARG A 1 95 ? 9.328 4.23 9.023 1 97 95 ARG A O 1
ATOM 711 N N . PRO A 1 96 ? 8.055 3.691 10.773 1 95.31 96 PRO A N 1
ATOM 712 C CA . PRO A 1 96 ? 6.824 3.877 10 1 95.31 96 PRO A CA 1
ATOM 713 C C . PRO A 1 96 ? 6.711 5.277 9.398 1 95.31 96 PRO A C 1
ATOM 715 O O . PRO A 1 96 ? 6.195 5.438 8.289 1 95.31 96 PRO A O 1
ATOM 718 N N . HIS A 1 97 ? 7.195 6.355 10.078 1 94.69 97 HIS A N 1
ATOM 719 C CA . HIS A 1 97 ? 7.102 7.711 9.547 1 94.69 97 HIS A CA 1
ATOM 720 C C . HIS A 1 97 ? 8.023 7.895 8.344 1 94.69 97 HIS A C 1
ATOM 722 O O . HIS A 1 97 ? 7.605 8.43 7.316 1 94.69 97 HIS A O 1
ATOM 728 N N . MET A 1 98 ? 9.227 7.41 8.531 1 96.19 98 MET A N 1
ATOM 729 C CA . MET A 1 98 ? 10.188 7.492 7.43 1 96.19 98 MET A CA 1
ATOM 730 C C . MET A 1 98 ? 9.695 6.691 6.227 1 96.19 98 MET A C 1
ATOM 732 O O . MET A 1 98 ? 9.766 7.164 5.09 1 96.19 98 MET A O 1
ATOM 736 N N . TYR A 1 99 ? 9.18 5.516 6.473 1 96.5 99 TYR A N 1
ATOM 737 C CA . TYR A 1 99 ? 8.68 4.633 5.422 1 96.5 99 TYR A CA 1
ATOM 738 C C . TYR A 1 99 ? 7.586 5.312 4.613 1 96.5 99 TYR A C 1
ATOM 740 O O . TYR A 1 99 ? 7.621 5.309 3.381 1 96.5 99 TYR A O 1
ATOM 748 N N . ARG A 1 100 ? 6.66 5.934 5.262 1 94.38 100 ARG A N 1
ATOM 749 C CA . ARG A 1 100 ? 5.551 6.609 4.602 1 94.38 100 ARG A CA 1
ATOM 750 C C . ARG A 1 100 ? 6.043 7.809 3.797 1 94.38 100 ARG A C 1
ATOM 752 O O . ARG A 1 100 ? 5.523 8.094 2.713 1 94.38 100 ARG A O 1
ATOM 759 N N . LEU A 1 101 ? 7.016 8.508 4.34 1 93.62 101 LEU A N 1
ATOM 760 C CA . LEU A 1 101 ? 7.566 9.656 3.631 1 93.62 101 LEU A CA 1
ATOM 761 C C . LEU A 1 101 ? 8.281 9.219 2.357 1 93.62 101 LEU A C 1
ATOM 763 O O . LEU A 1 101 ? 8.047 9.773 1.282 1 93.62 101 LEU A O 1
ATOM 767 N N . MET A 1 102 ? 9.086 8.172 2.455 1 94.38 102 MET A N 1
ATOM 768 C CA . MET A 1 102 ? 9.906 7.68 1.346 1 94.38 102 MET A CA 1
ATOM 769 C C . MET A 1 102 ? 9.023 7.258 0.172 1 94.38 102 MET A C 1
ATOM 771 O O . MET A 1 102 ? 9.375 7.492 -0.986 1 94.38 102 MET A O 1
ATOM 775 N N . PHE A 1 103 ? 7.887 6.695 0.5 1 94.25 103 PHE A N 1
ATOM 776 C CA . PHE A 1 103 ? 7.098 6.109 -0.578 1 94.25 103 PHE A CA 1
ATOM 777 C C . PHE A 1 103 ? 5.852 6.941 -0.852 1 94.25 103 PHE A C 1
ATOM 779 O O . PHE A 1 103 ? 4.902 6.457 -1.473 1 94.25 103 PHE A O 1
ATOM 786 N N . GLY A 1 104 ? 5.828 8.109 -0.344 1 89.75 104 GLY A N 1
ATOM 787 C CA . GLY A 1 104 ? 4.895 9.133 -0.786 1 89.75 104 GLY A CA 1
ATOM 788 C C . GLY A 1 104 ? 3.498 8.953 -0.217 1 89.75 104 GLY A C 1
ATOM 789 O O . GLY A 1 104 ? 2.533 9.523 -0.728 1 89.75 104 GLY A O 1
ATOM 790 N N . SER A 1 105 ? 3.377 8.125 0.765 1 87.12 105 SER A N 1
ATOM 791 C CA . SER A 1 105 ? 2.078 7.961 1.411 1 87.12 105 SER A CA 1
ATOM 792 C C . SER A 1 105 ? 1.749 9.156 2.297 1 87.12 105 SER A C 1
ATOM 794 O O . SER A 1 105 ? 0.584 9.391 2.625 1 87.12 105 SER A O 1
ATOM 796 N N . THR A 1 106 ? 2.787 9.836 2.668 1 81.5 106 THR A N 1
ATOM 797 C CA . THR A 1 106 ? 2.613 11.086 3.402 1 81.5 106 THR A CA 1
ATOM 798 C C . THR A 1 106 ? 3.514 12.18 2.832 1 81.5 106 THR A C 1
ATOM 800 O O . THR A 1 106 ? 4.445 11.891 2.076 1 81.5 106 THR A O 1
ATOM 803 N N . SER A 1 107 ? 3.02 13.32 3.062 1 77.69 107 SER A N 1
ATOM 804 C CA . SER A 1 107 ? 3.822 14.5 2.752 1 77.69 107 SER A CA 1
ATOM 805 C C . SER A 1 107 ? 4.188 15.266 4.016 1 77.69 107 SER A C 1
ATOM 807 O O . SER A 1 107 ? 3.588 15.055 5.074 1 77.69 107 SER A O 1
ATOM 809 N N . ALA A 1 108 ? 5.242 15.953 3.838 1 76.81 108 ALA A N 1
ATOM 810 C CA . ALA A 1 108 ? 5.582 16.906 4.898 1 76.81 108 ALA A CA 1
ATOM 811 C C . ALA A 1 108 ? 5.309 18.328 4.461 1 76.81 108 ALA A C 1
ATOM 813 O O . ALA A 1 108 ? 5.938 18.828 3.521 1 76.81 108 ALA A O 1
ATOM 814 N N . HIS A 1 109 ? 4.336 18.891 5.145 1 76.62 109 HIS A N 1
ATOM 815 C CA . HIS A 1 109 ? 3.936 20.266 4.844 1 76.62 109 HIS A CA 1
ATOM 816 C C . HIS A 1 109 ? 3.576 20.422 3.369 1 76.62 109 HIS A C 1
ATOM 818 O O . HIS A 1 109 ? 3.994 21.375 2.723 1 76.62 109 HIS A O 1
ATOM 824 N N . GLY A 1 110 ? 2.965 19.375 2.881 1 76.88 110 GLY A N 1
ATOM 825 C CA . GLY A 1 110 ? 2.504 19.406 1.502 1 76.88 110 GLY A CA 1
ATOM 826 C C . GLY A 1 110 ? 3.592 19.078 0.498 1 76.88 110 GLY A C 1
ATOM 827 O O . GLY A 1 110 ? 3.367 19.141 -0.712 1 76.88 110 GLY A O 1
ATOM 828 N N . ILE A 1 111 ? 4.754 18.812 0.965 1 79.5 111 ILE A N 1
ATOM 829 C CA . ILE A 1 111 ? 5.879 18.5 0.089 1 79.5 111 ILE A CA 1
ATOM 830 C C . ILE A 1 111 ? 6.008 16.984 -0.067 1 79.5 111 ILE A C 1
ATOM 832 O O . ILE A 1 111 ? 6.152 16.266 0.921 1 79.5 111 ILE A O 1
ATOM 836 N N . ASN A 1 112 ? 5.906 16.531 -1.345 1 82.44 112 ASN A N 1
ATOM 837 C CA . ASN A 1 112 ? 6.086 15.117 -1.658 1 82.44 112 ASN A CA 1
ATOM 838 C C . ASN A 1 112 ? 7.496 14.828 -2.16 1 82.44 112 ASN A C 1
ATOM 840 O O . ASN A 1 112 ? 8.094 15.656 -2.855 1 82.44 112 ASN A O 1
ATOM 844 N N . VAL A 1 113 ? 7.973 13.734 -1.707 1 84.44 113 VAL A N 1
ATOM 845 C CA . VAL A 1 113 ? 9.234 13.266 -2.277 1 84.44 113 VAL A CA 1
ATOM 846 C C . VAL A 1 113 ? 9.008 12.812 -3.721 1 84.44 113 VAL A C 1
ATOM 848 O O . VAL A 1 113 ? 8.07 12.062 -4.004 1 84.44 113 VAL A O 1
ATOM 851 N N . PRO A 1 114 ? 9.844 13.266 -4.582 1 81.12 114 PRO A N 1
ATOM 852 C CA . PRO A 1 114 ? 9.664 12.852 -5.973 1 81.12 114 PRO A CA 1
ATOM 853 C C . PRO A 1 114 ? 9.891 11.359 -6.188 1 81.12 114 PRO A C 1
ATOM 855 O O . PRO A 1 114 ? 10.781 10.773 -5.559 1 81.12 114 PRO A O 1
ATOM 858 N N . ALA A 1 115 ? 9.047 10.859 -6.93 1 87.88 115 ALA A N 1
ATOM 859 C CA . ALA A 1 115 ? 9.188 9.469 -7.348 1 87.88 115 ALA A CA 1
ATOM 860 C C . ALA A 1 115 ? 9.422 9.367 -8.852 1 87.88 115 ALA A C 1
ATOM 862 O O . ALA A 1 115 ? 9.109 10.297 -9.602 1 87.88 115 ALA A O 1
ATOM 863 N N . ARG A 1 116 ? 10.102 8.328 -9.164 1 88.81 116 ARG A N 1
ATOM 864 C CA . ARG A 1 116 ? 10.328 8.047 -10.578 1 88.81 116 ARG A CA 1
ATOM 865 C C . ARG A 1 116 ? 9.68 6.73 -10.984 1 88.81 116 ARG A C 1
ATOM 867 O O . ARG A 1 116 ? 9.633 5.785 -10.195 1 88.81 116 ARG A O 1
ATOM 874 N N . ASP A 1 117 ? 9.203 6.738 -12.242 1 95.12 117 ASP A N 1
ATOM 875 C CA . ASP A 1 117 ? 8.648 5.516 -12.812 1 95.12 117 ASP A CA 1
ATOM 876 C C . ASP A 1 117 ? 9.719 4.438 -12.961 1 95.12 117 ASP A C 1
ATOM 878 O O . ASP A 1 117 ? 10.609 4.559 -13.805 1 95.12 117 ASP A O 1
ATOM 882 N N . VAL A 1 118 ? 9.555 3.406 -12.234 1 95.94 118 VAL A N 1
ATOM 883 C CA . VAL A 1 118 ? 10.617 2.398 -12.219 1 95.94 118 VAL A CA 1
ATOM 884 C C . VAL A 1 118 ? 10.383 1.393 -13.344 1 95.94 118 VAL A C 1
ATOM 886 O O . VAL A 1 118 ? 11.289 0.635 -13.703 1 95.94 118 VAL A O 1
ATOM 889 N N . LEU A 1 119 ? 9.188 1.379 -13.891 1 95.69 119 LEU A N 1
ATOM 890 C CA . LEU A 1 119 ? 8.82 0.342 -14.852 1 95.69 119 LEU A CA 1
ATOM 891 C C . LEU A 1 119 ? 9.406 0.64 -16.219 1 95.69 119 LEU A C 1
ATOM 893 O O . LEU A 1 119 ? 9.422 -0.227 -17.094 1 95.69 119 LEU A O 1
ATOM 897 N N . THR A 1 120 ? 9.891 1.825 -16.422 1 94.38 120 THR A N 1
ATOM 898 C CA . THR A 1 120 ? 10.477 2.203 -17.703 1 94.38 120 THR A CA 1
ATOM 899 C C . THR A 1 120 ? 11.992 2.023 -17.672 1 94.38 120 THR A C 1
ATOM 901 O O . THR A 1 120 ? 12.672 2.248 -18.672 1 94.38 120 THR A O 1
ATOM 904 N N . LEU A 1 121 ? 12.555 1.643 -16.594 1 95.75 121 LEU A N 1
ATOM 905 C CA . LEU A 1 121 ? 14 1.531 -16.422 1 95.75 121 LEU A CA 1
ATOM 906 C C . LEU A 1 121 ? 14.477 0.11 -16.719 1 95.75 121 LEU A C 1
ATOM 908 O O . LEU A 1 121 ? 13.758 -0.854 -16.438 1 95.75 121 LEU A O 1
ATOM 912 N N . LYS A 1 122 ? 15.641 0.054 -17.203 1 96.25 122 LYS A N 1
ATOM 913 C CA . LYS A 1 122 ? 16.312 -1.235 -17.344 1 96.25 122 LYS A CA 1
ATOM 914 C C . LYS A 1 122 ? 16.891 -1.704 -16.016 1 96.25 122 LYS A C 1
ATOM 916 O O . LYS A 1 122 ? 17.078 -0.902 -15.094 1 96.25 122 LYS A O 1
ATOM 921 N N . VAL A 1 123 ? 17.172 -3.014 -15.984 1 95.94 123 VAL A N 1
ATOM 922 C CA . VAL A 1 123 ? 17.703 -3.617 -14.773 1 95.94 123 VAL A CA 1
ATOM 923 C C . VAL A 1 123 ? 18.969 -2.889 -14.344 1 95.94 123 VAL A C 1
ATOM 925 O O . VAL A 1 123 ? 19.141 -2.541 -13.172 1 95.94 123 VAL A O 1
ATOM 928 N N . ALA A 1 124 ? 19.812 -2.539 -15.281 1 95.56 124 ALA A N 1
ATOM 929 C CA . ALA A 1 124 ? 21.078 -1.866 -15 1 95.56 124 ALA A CA 1
ATOM 930 C C . ALA A 1 124 ? 20.844 -0.462 -14.453 1 95.56 124 ALA A C 1
ATOM 932 O O . ALA A 1 124 ? 21.578 0.003 -13.586 1 95.56 124 ALA A O 1
ATOM 933 N N . GLU A 1 125 ? 19.859 0.208 -14.953 1 96.88 125 GLU A N 1
ATOM 934 C CA . GLU A 1 125 ? 19.531 1.549 -14.477 1 96.88 125 GLU A CA 1
ATOM 935 C C . GLU A 1 125 ? 18.984 1.513 -13.055 1 96.88 125 GLU A C 1
ATOM 937 O O . GLU A 1 125 ? 19.297 2.389 -12.242 1 96.88 125 GLU A O 1
ATOM 942 N N . ILE A 1 126 ? 18.172 0.505 -12.789 1 96.44 126 ILE A N 1
ATOM 943 C CA . ILE A 1 126 ? 17.594 0.346 -11.461 1 96.44 126 ILE A CA 1
ATOM 944 C C . ILE A 1 126 ? 18.719 0.109 -10.445 1 96.44 126 ILE A C 1
ATOM 946 O O . ILE A 1 126 ? 18.688 0.653 -9.336 1 96.44 126 ILE A O 1
ATOM 950 N N . GLU A 1 127 ? 19.719 -0.634 -10.773 1 94.81 127 GLU A N 1
ATOM 951 C CA . GLU A 1 127 ? 20.859 -0.91 -9.891 1 94.81 127 GLU A CA 1
ATOM 952 C C . GLU A 1 127 ? 21.531 0.381 -9.438 1 94.81 127 GLU A C 1
ATOM 954 O O . GLU A 1 127 ? 21.953 0.497 -8.289 1 94.81 127 GLU A O 1
ATOM 959 N N . HIS A 1 128 ? 21.5 1.344 -10.305 1 92.94 128 HIS A N 1
ATOM 960 C CA . HIS A 1 128 ? 22.219 2.588 -10.031 1 92.94 128 HIS A CA 1
ATOM 961 C C . HIS A 1 128 ? 21.281 3.631 -9.414 1 92.94 128 HIS A C 1
ATOM 963 O O . HIS A 1 128 ? 21.672 4.359 -8.5 1 92.94 128 HIS A O 1
ATOM 969 N N . GLN A 1 129 ? 20.094 3.664 -9.891 1 93.94 129 GLN A N 1
ATOM 970 C CA . GLN A 1 129 ? 19.203 4.781 -9.57 1 93.94 129 GLN A CA 1
ATOM 971 C C . GLN A 1 129 ? 18.297 4.441 -8.398 1 93.94 129 GLN A C 1
ATOM 973 O O . GLN A 1 129 ? 17.781 5.34 -7.727 1 93.94 129 GLN A O 1
ATOM 978 N N . HIS A 1 130 ? 18.016 3.143 -8.18 1 94.62 130 HIS A N 1
ATOM 979 C CA . HIS A 1 130 ? 17.109 2.682 -7.129 1 94.62 130 HIS A CA 1
ATOM 980 C C . HIS A 1 130 ? 17.672 1.461 -6.41 1 94.62 130 HIS A C 1
ATOM 982 O O . HIS A 1 130 ? 17.094 0.376 -6.469 1 94.62 130 HIS A O 1
ATOM 988 N N . PRO A 1 131 ? 18.688 1.677 -5.605 1 94.81 131 PRO A N 1
ATOM 989 C CA . PRO A 1 131 ? 19.391 0.53 -5.027 1 94.81 131 PRO A CA 1
ATOM 990 C C . PRO A 1 131 ? 18.516 -0.31 -4.113 1 94.81 131 PRO A C 1
ATOM 992 O O . PRO A 1 131 ? 18.672 -1.529 -4.035 1 94.81 131 PRO A O 1
ATOM 995 N N . SER A 1 132 ? 17.594 0.304 -3.404 1 96.06 132 SER A N 1
ATOM 996 C CA . SER A 1 132 ? 16.703 -0.461 -2.543 1 96.06 132 SER A CA 1
ATOM 997 C C . SER A 1 132 ? 15.812 -1.391 -3.359 1 96.06 132 SER A C 1
ATOM 999 O O . SER A 1 132 ? 15.68 -2.574 -3.037 1 96.06 132 SER A O 1
ATOM 1001 N N . PHE A 1 133 ? 15.227 -0.869 -4.465 1 97.19 133 PHE A N 1
ATOM 1002 C CA . PHE A 1 133 ? 14.391 -1.685 -5.336 1 97.19 133 PHE A CA 1
ATOM 1003 C C . PHE A 1 133 ? 15.227 -2.738 -6.059 1 97.19 133 PHE A C 1
ATOM 1005 O O . PHE A 1 133 ? 14.734 -3.83 -6.352 1 97.19 133 PHE A O 1
ATOM 1012 N N . ALA A 1 134 ? 16.5 -2.449 -6.266 1 97.81 134 ALA A N 1
ATOM 1013 C CA . ALA A 1 134 ? 17.422 -3.355 -6.957 1 97.81 134 ALA A CA 1
ATOM 1014 C C . ALA A 1 134 ? 17.547 -4.684 -6.215 1 97.81 134 ALA A C 1
ATOM 1016 O O . ALA A 1 134 ? 17.781 -5.727 -6.832 1 97.81 134 ALA A O 1
ATOM 1017 N N . HIS A 1 135 ? 17.375 -4.668 -4.898 1 98.12 135 HIS A N 1
ATOM 1018 C CA . HIS A 1 135 ? 17.422 -5.91 -4.141 1 98.12 135 HIS A CA 1
ATOM 1019 C C . HIS A 1 135 ? 16.359 -6.895 -4.625 1 98.12 135 HIS A C 1
ATOM 1021 O O . HIS A 1 135 ? 16.641 -8.086 -4.793 1 98.12 135 HIS A O 1
ATOM 1027 N N . VAL A 1 136 ? 15.164 -6.398 -4.859 1 98.12 136 VAL A N 1
ATOM 1028 C CA . VAL A 1 136 ? 14.055 -7.242 -5.297 1 98.12 136 VAL A CA 1
ATOM 1029 C C . VAL A 1 136 ? 14.273 -7.672 -6.746 1 98.12 136 VAL A C 1
ATOM 1031 O O . VAL A 1 136 ? 14.078 -8.836 -7.094 1 98.12 136 VAL A O 1
ATOM 1034 N N . VAL A 1 137 ? 14.711 -6.73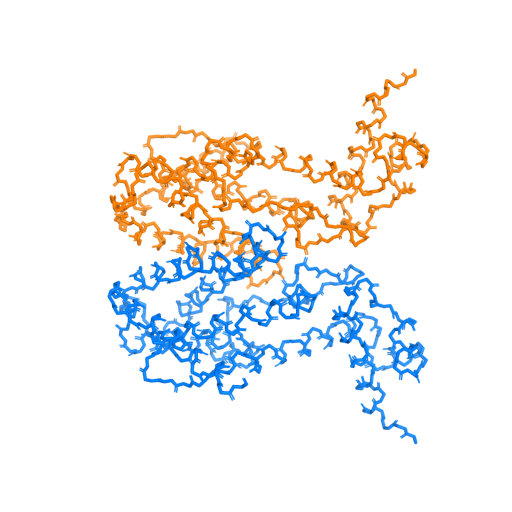8 -7.555 1 97.62 137 VAL A N 1
ATOM 1035 C CA . VAL A 1 137 ? 14.938 -7.008 -8.969 1 97.62 137 VAL A CA 1
ATOM 1036 C C . VAL A 1 137 ? 16 -8.086 -9.125 1 97.62 137 VAL A C 1
ATOM 1038 O O . VAL A 1 137 ? 15.82 -9.047 -9.875 1 97.62 137 VAL A O 1
ATOM 1041 N N . ARG A 1 138 ? 17.078 -7.926 -8.391 1 96.69 138 ARG A N 1
ATOM 1042 C CA . ARG A 1 138 ? 18.17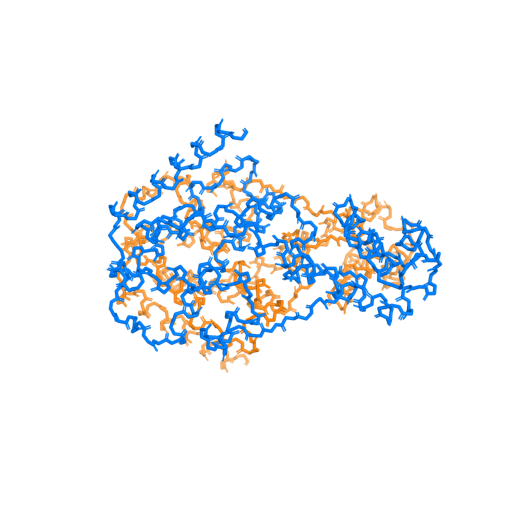2 -8.906 -8.438 1 96.69 138 ARG A CA 1
ATOM 1043 C C . ARG A 1 138 ? 17.688 -10.273 -7.984 1 96.69 138 ARG A C 1
ATOM 1045 O O . ARG A 1 138 ? 18.047 -11.297 -8.578 1 96.69 138 ARG A O 1
ATOM 1052 N N . ALA A 1 139 ? 16.938 -10.281 -6.93 1 96.94 139 ALA A N 1
ATOM 1053 C CA . ALA A 1 139 ? 16.438 -11.555 -6.41 1 96.94 139 ALA A CA 1
ATOM 1054 C C . ALA A 1 139 ? 15.531 -12.234 -7.418 1 96.94 139 ALA A C 1
ATOM 1056 O O . ALA A 1 139 ? 15.609 -13.453 -7.617 1 96.94 139 ALA A O 1
ATOM 1057 N N . VAL A 1 140 ? 14.664 -11.477 -8.055 1 96.44 140 VAL A N 1
ATOM 1058 C CA . VAL A 1 140 ? 13.773 -12 -9.086 1 96.44 140 VAL A CA 1
ATOM 1059 C C . VAL A 1 140 ? 14.602 -12.562 -10.242 1 96.44 140 VAL A C 1
ATOM 1061 O O . VAL A 1 140 ? 14.344 -13.672 -10.719 1 96.44 140 VAL A O 1
ATOM 1064 N N . HIS A 1 141 ? 15.562 -11.789 -10.633 1 95.12 141 HIS A N 1
ATOM 1065 C CA . HIS A 1 141 ? 16.438 -12.211 -11.727 1 95.12 141 HIS A CA 1
ATOM 1066 C C . HIS A 1 141 ? 17.141 -13.516 -11.383 1 95.12 141 HIS A C 1
ATOM 1068 O O . HIS A 1 141 ? 17.234 -14.422 -12.211 1 95.12 141 HIS A O 1
ATOM 1074 N N . ARG A 1 142 ? 17.609 -13.672 -10.18 1 95.12 142 ARG A N 1
ATOM 1075 C CA . ARG A 1 142 ? 18.281 -14.891 -9.727 1 95.12 142 ARG A CA 1
ATOM 1076 C C . ARG A 1 142 ? 17.328 -16.078 -9.742 1 95.12 142 ARG A C 1
ATOM 1078 O O . ARG A 1 142 ? 17.719 -17.188 -10.102 1 95.12 142 ARG A O 1
ATOM 1085 N N . CYS A 1 143 ? 16.109 -15.859 -9.281 1 95.69 143 CYS A N 1
ATOM 1086 C CA . CYS A 1 143 ? 15.109 -16.922 -9.305 1 95.69 143 CYS A CA 1
ATOM 1087 C C . CYS A 1 143 ? 14.867 -17.406 -10.734 1 95.69 143 CYS A C 1
ATOM 1089 O O . CYS A 1 143 ? 14.719 -18.609 -10.969 1 95.69 143 CYS A O 1
ATOM 1091 N N . LEU A 1 144 ? 14.82 -16.453 -11.656 1 93.12 144 LEU A N 1
ATOM 1092 C CA . LEU A 1 144 ? 14.641 -16.766 -13.062 1 93.12 144 LEU A CA 1
ATOM 1093 C C . LEU A 1 144 ? 15.812 -17.594 -13.594 1 93.12 144 LEU A C 1
ATOM 1095 O O . LEU A 1 144 ? 15.617 -18.625 -14.227 1 93.12 144 LEU A O 1
ATOM 1099 N N . LEU A 1 145 ? 17.016 -17.172 -13.281 1 92.69 145 LEU A N 1
ATOM 1100 C CA . LEU A 1 145 ? 18.234 -17.828 -13.758 1 92.69 145 LEU A CA 1
ATOM 1101 C C . LEU A 1 145 ? 18.359 -19.219 -13.156 1 92.69 145 LEU A C 1
ATOM 1103 O O . LEU A 1 145 ? 18.891 -20.125 -13.805 1 92.69 145 LEU A O 1
ATOM 1107 N N . ALA A 1 146 ? 17.828 -19.391 -11.977 1 93.56 146 ALA A N 1
ATOM 1108 C CA . ALA A 1 146 ? 17.906 -20.672 -11.281 1 93.56 146 ALA A CA 1
ATOM 1109 C C . ALA A 1 146 ? 16.797 -21.625 -11.742 1 93.56 146 ALA A C 1
ATOM 1111 O O . ALA A 1 146 ? 16.703 -22.75 -11.258 1 93.56 146 ALA A O 1
ATOM 1112 N N . GLY A 1 147 ? 15.914 -21.156 -12.625 1 92.25 147 GLY A N 1
ATOM 1113 C CA . GLY A 1 147 ? 14.852 -21.984 -13.164 1 92.25 147 GLY A CA 1
ATOM 1114 C C . GLY A 1 147 ? 13.68 -22.141 -12.219 1 92.25 147 GLY A C 1
ATOM 1115 O O . GLY A 1 147 ? 12.867 -23.062 -12.383 1 92.25 147 GLY A O 1
ATOM 1116 N N . ARG A 1 148 ? 13.602 -21.266 -11.242 1 93.62 148 ARG A N 1
ATOM 1117 C CA . ARG A 1 148 ? 12.508 -21.328 -10.281 1 93.62 148 ARG A CA 1
ATOM 1118 C C . ARG A 1 148 ? 11.25 -20.688 -10.852 1 93.62 148 ARG A C 1
ATOM 1120 O O . ARG A 1 148 ? 10.141 -20.953 -10.383 1 93.62 148 ARG A O 1
ATOM 1127 N N . PHE A 1 149 ? 11.422 -19.766 -11.828 1 91.5 149 PHE A N 1
ATOM 1128 C CA . PHE A 1 149 ? 10.305 -19.172 -12.547 1 91.5 149 PHE A CA 1
ATOM 1129 C C . PHE A 1 149 ? 10.211 -19.734 -13.961 1 91.5 149 PHE A C 1
ATOM 1131 O O . PHE A 1 149 ? 11.203 -20.234 -14.508 1 91.5 149 PHE A O 1
ATOM 1138 N N . ALA A 1 150 ? 8.969 -19.734 -14.461 1 82.56 150 ALA A N 1
ATOM 1139 C CA . ALA A 1 150 ? 8.742 -20.266 -15.805 1 82.56 150 ALA A CA 1
ATOM 1140 C C . ALA A 1 150 ? 9.57 -19.516 -16.844 1 82.56 150 ALA A C 1
ATOM 1142 O O . ALA A 1 150 ? 9.828 -18.312 -16.688 1 82.56 150 ALA A O 1
ATOM 1143 N N . THR A 1 151 ? 9.938 -20.188 -17.797 1 65.81 151 THR A N 1
ATOM 1144 C CA . THR A 1 151 ? 10.859 -19.812 -18.859 1 65.81 151 THR A CA 1
ATOM 1145 C C . THR A 1 151 ? 10.25 -18.75 -19.766 1 65.81 151 THR A C 1
ATOM 1147 O O . THR A 1 151 ? 10.969 -18.047 -20.484 1 65.81 151 THR A O 1
ATOM 1150 N N . ALA A 1 152 ? 8.938 -18.656 -19.688 1 67.31 152 ALA A N 1
ATOM 1151 C CA . ALA A 1 152 ? 8.383 -17.672 -20.625 1 67.31 152 ALA A CA 1
ATOM 1152 C C . ALA A 1 152 ? 8.828 -16.266 -20.25 1 67.31 152 ALA A C 1
ATOM 1154 O O . ALA A 1 152 ? 8.844 -15.367 -21.094 1 67.31 152 ALA A O 1
ATOM 1155 N N . LEU A 1 153 ? 9.25 -16.25 -19.031 1 68.62 153 LEU A N 1
ATOM 1156 C CA . LEU A 1 153 ? 9.875 -15 -18.625 1 68.62 153 LEU A CA 1
ATOM 1157 C C . LEU A 1 153 ? 11.344 -14.953 -19.031 1 68.62 153 LEU A C 1
ATOM 1159 O O . LEU A 1 153 ? 12.164 -15.703 -18.5 1 68.62 153 LEU A O 1
ATOM 1163 N N . GLY A 1 154 ? 11.602 -14.5 -20.281 1 73.19 154 GLY A N 1
ATOM 1164 C CA . GLY A 1 154 ? 12.992 -14.469 -20.719 1 73.19 154 GLY A CA 1
ATOM 1165 C C . GLY A 1 154 ? 13.914 -13.812 -19.703 1 73.19 154 GLY A C 1
ATOM 1166 O O . GLY A 1 154 ? 13.633 -12.711 -19.219 1 73.19 154 GLY A O 1
ATOM 1167 N N . ALA A 1 155 ? 15.008 -14.484 -19.344 1 78.12 155 ALA A N 1
ATOM 1168 C CA . ALA A 1 155 ? 15.984 -13.977 -18.375 1 78.12 155 ALA A CA 1
ATOM 1169 C C . ALA A 1 155 ? 16.625 -12.688 -18.891 1 78.12 155 ALA A C 1
ATOM 1171 O O . ALA A 1 155 ? 17.219 -11.938 -18.109 1 78.12 155 ALA A O 1
ATOM 1172 N N . ASP A 1 156 ? 16.391 -12.383 -20.062 1 85.38 156 ASP A N 1
ATOM 1173 C CA . ASP A 1 156 ? 16.984 -11.188 -20.656 1 85.38 156 ASP A CA 1
ATOM 1174 C C . ASP A 1 156 ? 15.93 -10.125 -20.922 1 85.38 156 ASP A C 1
ATOM 1176 O O . ASP A 1 156 ? 16.203 -9.109 -21.578 1 85.38 156 ASP A O 1
ATOM 1180 N N . ASP A 1 157 ? 14.852 -10.336 -20.422 1 92.25 157 ASP A N 1
ATOM 1181 C CA . ASP A 1 157 ? 13.766 -9.391 -20.625 1 92.25 157 ASP A CA 1
ATOM 1182 C C . ASP A 1 157 ? 13.641 -8.438 -19.438 1 92.25 157 ASP A C 1
ATOM 1184 O O . ASP A 1 157 ? 12.898 -8.719 -18.484 1 92.25 157 ASP A O 1
ATOM 1188 N N . ASP A 1 158 ? 14.312 -7.289 -19.516 1 94.75 158 ASP A N 1
ATOM 1189 C CA . ASP A 1 158 ? 14.336 -6.312 -18.438 1 94.75 158 ASP A CA 1
ATOM 1190 C C . ASP A 1 158 ? 12.922 -5.926 -18.016 1 94.75 158 ASP A C 1
ATOM 1192 O O . ASP A 1 158 ? 12.633 -5.812 -16.828 1 94.75 158 ASP A O 1
ATOM 1196 N N . THR A 1 159 ? 12.117 -5.742 -19.031 1 93.75 159 THR A N 1
ATOM 1197 C CA . THR A 1 159 ? 10.758 -5.293 -18.766 1 93.75 159 THR A CA 1
ATOM 1198 C C . THR A 1 159 ? 10 -6.312 -17.922 1 93.75 159 THR A C 1
ATOM 1200 O O . THR A 1 159 ? 9.352 -5.949 -16.938 1 93.75 159 THR A O 1
ATOM 1203 N N . ALA A 1 160 ? 10.156 -7.566 -18.297 1 93.19 160 ALA A N 1
ATOM 1204 C CA . ALA A 1 160 ? 9.469 -8.633 -17.562 1 93.19 160 ALA A CA 1
ATOM 1205 C C . ALA A 1 160 ? 10.031 -8.781 -16.156 1 93.19 160 ALA A C 1
ATOM 1207 O O . ALA A 1 160 ? 9.281 -9.016 -15.203 1 93.19 160 ALA A O 1
ATOM 1208 N N . ILE A 1 161 ? 11.344 -8.68 -16.047 1 95.44 161 ILE A N 1
ATOM 1209 C CA . ILE A 1 161 ? 12 -8.82 -14.758 1 95.44 161 ILE A CA 1
ATOM 1210 C C . ILE A 1 161 ? 11.547 -7.699 -13.828 1 95.44 161 ILE A C 1
ATOM 1212 O O . ILE A 1 161 ? 11.156 -7.953 -12.68 1 95.44 161 ILE A O 1
ATOM 1216 N N . VAL A 1 162 ? 11.492 -6.492 -14.32 1 96.62 162 VAL A N 1
ATOM 1217 C CA . VAL A 1 162 ? 11.125 -5.332 -13.516 1 96.62 162 VAL A CA 1
ATOM 1218 C C . VAL A 1 162 ? 9.648 -5.398 -13.148 1 96.62 162 VAL A C 1
ATOM 1220 O O . VAL A 1 162 ? 9.266 -5.113 -12.008 1 96.62 162 VAL A O 1
ATOM 1223 N N . ALA A 1 163 ? 8.844 -5.809 -14.07 1 96.12 163 ALA A N 1
ATOM 1224 C CA . ALA A 1 163 ? 7.418 -5.941 -13.797 1 96.12 163 ALA A CA 1
ATOM 1225 C C . ALA A 1 163 ? 7.16 -6.992 -12.719 1 96.12 163 ALA A C 1
ATOM 1227 O O . ALA A 1 163 ? 6.312 -6.793 -11.844 1 96.12 163 ALA A O 1
ATOM 1228 N N . THR A 1 164 ? 7.875 -8.086 -12.805 1 96.19 164 THR A N 1
ATOM 1229 C CA . THR A 1 164 ? 7.738 -9.141 -11.805 1 96.19 164 THR A CA 1
ATOM 1230 C C . THR A 1 164 ? 8.18 -8.648 -10.43 1 96.19 164 THR A C 1
ATOM 1232 O O . THR A 1 164 ? 7.496 -8.883 -9.43 1 96.19 164 THR A O 1
ATOM 1235 N N . ALA A 1 165 ? 9.289 -7.938 -10.406 1 97.69 165 ALA A N 1
ATOM 1236 C CA . ALA A 1 165 ? 9.75 -7.344 -9.156 1 97.69 165 ALA A CA 1
ATOM 1237 C C . ALA A 1 165 ? 8.719 -6.367 -8.602 1 97.69 165 ALA A C 1
ATOM 1239 O O . ALA A 1 165 ? 8.484 -6.328 -7.391 1 97.69 165 ALA A O 1
ATOM 1240 N N . ALA A 1 166 ? 8.086 -5.613 -9.484 1 98.06 166 ALA A N 1
ATOM 1241 C CA . ALA A 1 166 ? 7.066 -4.648 -9.094 1 98.06 166 ALA A CA 1
ATOM 1242 C C . ALA A 1 166 ? 5.848 -5.348 -8.5 1 98.06 166 ALA A C 1
ATOM 1244 O O . ALA A 1 166 ? 5.191 -4.809 -7.602 1 98.06 166 ALA A O 1
ATOM 1245 N N . GLN A 1 167 ? 5.547 -6.535 -8.961 1 98 167 GLN A N 1
ATOM 1246 C CA . GLN A 1 167 ? 4.469 -7.324 -8.375 1 98 167 GLN A CA 1
ATOM 1247 C C . GLN A 1 167 ? 4.773 -7.688 -6.93 1 98 167 GLN A C 1
ATOM 1249 O O . GLN A 1 167 ? 3.943 -7.48 -6.039 1 98 167 GLN A O 1
ATOM 1254 N N . PHE A 1 168 ? 5.977 -8.164 -6.688 1 98.25 168 PHE A N 1
ATOM 1255 C CA . PHE A 1 168 ? 6.387 -8.484 -5.328 1 98.25 168 PHE A CA 1
ATOM 1256 C C . PHE A 1 168 ? 6.387 -7.242 -4.449 1 98.25 168 PHE A C 1
ATOM 1258 O O . PHE A 1 168 ? 5.93 -7.281 -3.305 1 98.25 168 PHE A O 1
ATOM 1265 N N . TRP A 1 169 ? 6.875 -6.145 -5.02 1 98.56 169 TRP A N 1
ATOM 1266 C CA . TRP A 1 169 ? 6.918 -4.879 -4.289 1 98.56 169 TRP A CA 1
ATOM 1267 C C . TRP A 1 169 ? 5.512 -4.41 -3.932 1 98.56 169 TRP A C 1
ATOM 1269 O O . TRP A 1 169 ? 5.25 -4.031 -2.787 1 98.56 169 TRP A O 1
ATOM 1279 N N . SER A 1 170 ? 4.594 -4.48 -4.879 1 98.38 170 SER A N 1
ATOM 1280 C CA . SER A 1 170 ? 3.221 -4.051 -4.641 1 98.38 170 SER A CA 1
ATOM 1281 C C . SER A 1 170 ? 2.566 -4.875 -3.537 1 98.38 170 SER A C 1
ATOM 1283 O O . SER A 1 170 ? 1.869 -4.328 -2.68 1 98.38 170 SER A O 1
ATOM 1285 N N . GLN A 1 171 ? 2.852 -6.109 -3.541 1 97.88 171 GLN A N 1
ATOM 1286 C CA . GLN A 1 171 ? 2.256 -7.004 -2.555 1 97.88 171 GLN A CA 1
ATOM 1287 C C . GLN A 1 171 ? 2.721 -6.652 -1.144 1 97.88 171 GLN A C 1
ATOM 1289 O O . GLN A 1 171 ? 1.899 -6.484 -0.239 1 97.88 171 GLN A O 1
ATOM 1294 N N . ILE A 1 172 ? 3.977 -6.582 -0.987 1 98.44 172 ILE A N 1
ATOM 1295 C CA . ILE A 1 172 ? 4.488 -6.375 0.364 1 98.44 172 ILE A CA 1
ATOM 1296 C C . ILE A 1 172 ? 4.188 -4.949 0.82 1 98.44 172 ILE A C 1
ATOM 1298 O O . ILE A 1 172 ? 3.904 -4.715 1.997 1 98.44 172 ILE A O 1
ATOM 1302 N N . HIS A 1 173 ? 4.301 -3.979 -0.104 1 98.25 173 HIS A N 1
ATOM 1303 C CA . HIS A 1 173 ? 3.971 -2.602 0.245 1 98.25 173 HIS A CA 1
ATOM 1304 C C . HIS A 1 173 ? 2.525 -2.482 0.715 1 98.25 173 HIS A C 1
ATOM 1306 O O . HIS A 1 173 ? 2.246 -1.826 1.721 1 98.25 173 HIS A O 1
ATOM 1312 N N . GLY A 1 174 ? 1.612 -3.125 -0.034 1 98.31 174 GLY A N 1
ATOM 1313 C CA . GLY A 1 174 ? 0.213 -3.109 0.363 1 98.31 174 GLY A CA 1
ATOM 1314 C C . GLY A 1 174 ? -0.032 -3.762 1.711 1 98.31 174 GLY A C 1
ATOM 1315 O O . GLY A 1 174 ? -0.762 -3.221 2.543 1 98.31 174 GLY A O 1
ATOM 1316 N N . PHE A 1 175 ? 0.592 -4.891 1.965 1 98.38 175 PHE A N 1
ATOM 1317 C CA . PHE A 1 175 ? 0.455 -5.602 3.23 1 98.38 175 PHE A CA 1
ATOM 1318 C C . PHE A 1 175 ? 0.928 -4.734 4.391 1 98.38 175 PHE A C 1
ATOM 1320 O O . PHE A 1 175 ? 0.203 -4.551 5.371 1 98.38 175 PHE A O 1
ATOM 1327 N N . VAL A 1 176 ? 2.1 -4.188 4.238 1 97.62 176 VAL A N 1
ATOM 1328 C CA . VAL A 1 176 ? 2.715 -3.441 5.328 1 97.62 176 VAL A CA 1
ATOM 1329 C C . VAL A 1 176 ? 1.896 -2.186 5.621 1 97.62 176 VAL A C 1
ATOM 1331 O O . VAL A 1 176 ? 1.703 -1.817 6.781 1 97.62 176 VAL A O 1
ATOM 1334 N N . MET A 1 177 ? 1.42 -1.57 4.562 1 96.75 177 MET A N 1
ATOM 1335 C CA . MET A 1 177 ? 0.619 -0.366 4.758 1 96.75 177 MET A CA 1
ATOM 1336 C C . MET A 1 177 ? -0.667 -0.684 5.512 1 96.75 177 MET A C 1
ATOM 1338 O O . MET A 1 177 ? -1.049 0.042 6.434 1 96.75 177 MET A O 1
ATOM 1342 N N . LEU A 1 178 ? -1.331 -1.747 5.176 1 97.06 178 LEU A N 1
ATOM 1343 C CA . LEU A 1 178 ? -2.562 -2.135 5.855 1 97.06 178 LEU A CA 1
ATOM 1344 C C . LEU A 1 178 ? -2.271 -2.617 7.27 1 97.06 178 LEU A C 1
ATOM 1346 O O . LEU A 1 178 ? -3.066 -2.389 8.188 1 97.06 178 LEU A O 1
ATOM 1350 N N . GLU A 1 179 ? -1.124 -3.271 7.438 1 96.75 179 GLU A N 1
ATOM 1351 C CA . GLU A 1 179 ? -0.697 -3.695 8.766 1 96.75 179 GLU A CA 1
ATOM 1352 C C . GLU A 1 179 ? -0.435 -2.496 9.672 1 96.75 179 GLU A C 1
ATOM 1354 O O . GLU A 1 179 ? -0.936 -2.439 10.797 1 96.75 179 GLU A O 1
ATOM 1359 N N . LEU A 1 180 ? 0.294 -1.53 9.18 1 94.12 180 LEU A N 1
ATOM 1360 C CA . LEU A 1 180 ? 0.627 -0.328 9.938 1 94.12 180 LEU A CA 1
ATOM 1361 C C . LEU A 1 180 ? -0.631 0.456 10.289 1 94.12 180 LEU A C 1
ATOM 1363 O O . LEU A 1 180 ? -0.692 1.094 11.344 1 94.12 180 LEU A O 1
ATOM 1367 N N . ALA A 1 181 ? -1.615 0.392 9.414 1 93.62 181 ALA A N 1
ATOM 1368 C CA . ALA A 1 181 ? -2.857 1.125 9.641 1 93.62 181 ALA A CA 1
ATOM 1369 C C . ALA A 1 181 ? -3.736 0.411 10.664 1 93.62 181 ALA A C 1
ATOM 1371 O O . ALA A 1 181 ? -4.703 0.986 11.172 1 93.62 181 ALA A O 1
ATOM 1372 N N . GLY A 1 182 ? -3.443 -0.899 10.914 1 94.69 182 GLY A N 1
ATOM 1373 C CA . GLY A 1 182 ? -4.141 -1.59 11.992 1 94.69 182 GLY A CA 1
ATOM 1374 C C . GLY A 1 182 ? -5.199 -2.553 11.484 1 94.69 182 GLY A C 1
ATOM 1375 O O . GLY A 1 182 ? -5.957 -3.121 12.281 1 94.69 182 GLY A O 1
ATOM 1376 N N . PHE A 1 183 ? -5.188 -2.838 10.18 1 96.31 183 PHE A N 1
ATOM 1377 C CA . PHE A 1 183 ? -6.242 -3.668 9.609 1 96.31 183 PHE A CA 1
ATOM 1378 C C . PHE A 1 183 ? -5.906 -5.148 9.766 1 96.31 183 PHE A C 1
ATOM 1380 O O . PHE A 1 183 ? -6.766 -6.008 9.555 1 96.31 183 PHE A O 1
ATOM 1387 N N . TYR A 1 184 ? -4.633 -5.449 10.078 1 96.69 184 TYR A N 1
ATOM 1388 C CA . TYR A 1 184 ? -4.184 -6.836 10.078 1 96.69 184 TYR A CA 1
ATOM 1389 C C . TYR A 1 184 ? -3.723 -7.266 11.461 1 96.69 184 TYR A C 1
ATOM 1391 O O . TYR A 1 184 ? -2.906 -8.18 11.594 1 96.69 184 TYR A O 1
ATOM 1399 N N . GLY A 1 185 ? -4.203 -6.652 12.445 1 90.88 185 GLY A N 1
ATOM 1400 C CA . GLY A 1 185 ? -3.928 -7.055 13.812 1 90.88 185 GLY A CA 1
ATOM 1401 C C . GLY A 1 185 ? -2.535 -6.672 14.281 1 90.88 185 GLY A C 1
ATOM 1402 O O . GLY A 1 185 ? -1.84 -5.906 13.609 1 90.88 185 GLY A O 1
ATOM 1403 N N . ASP A 1 186 ? -2.168 -7.219 15.477 1 85.88 186 ASP A N 1
ATOM 1404 C CA . ASP A 1 186 ? -0.905 -6.852 16.109 1 85.88 186 ASP A CA 1
ATOM 1405 C C . ASP A 1 186 ? 0.128 -7.965 15.961 1 85.88 186 ASP A C 1
ATOM 1407 O O . ASP A 1 186 ? -0.217 -9.094 15.609 1 85.88 186 ASP A O 1
ATOM 1411 N N . ARG A 1 187 ? 1.312 -7.742 16.062 1 80.94 187 ARG A N 1
ATOM 1412 C CA . ARG A 1 187 ? 2.422 -8.664 16.266 1 80.94 187 ARG A CA 1
ATOM 1413 C C . ARG A 1 187 ? 2.59 -9.602 15.078 1 80.94 187 ARG A C 1
ATOM 1415 O O . ARG A 1 187 ? 2.852 -10.797 15.25 1 80.94 187 ARG A O 1
ATOM 1422 N N . GLY A 1 188 ? 2.256 -9.07 13.992 1 91.06 188 GLY A N 1
ATOM 1423 C CA . GLY A 1 188 ? 2.541 -9.875 12.812 1 91.06 188 GLY A CA 1
ATOM 1424 C C . GLY A 1 188 ? 1.539 -10.992 12.602 1 91.06 188 GLY A C 1
ATOM 1425 O O . GLY A 1 188 ? 1.809 -11.945 11.859 1 91.06 188 GLY A O 1
ATOM 1426 N N . ALA A 1 189 ? 0.357 -10.977 13.156 1 92.94 189 ALA A N 1
ATOM 1427 C CA . ALA A 1 189 ? -0.667 -12.016 13.102 1 92.94 189 ALA A CA 1
ATOM 1428 C C . ALA A 1 189 ? -1.043 -12.344 11.656 1 92.94 189 ALA A C 1
ATOM 1430 O O . ALA A 1 189 ? -1.422 -13.477 11.352 1 92.94 189 ALA A O 1
ATOM 1431 N N . ALA A 1 190 ? -0.878 -11.414 10.812 1 96.38 190 ALA A N 1
ATOM 1432 C CA . ALA A 1 190 ? -1.352 -11.57 9.438 1 96.38 190 ALA A CA 1
ATOM 1433 C C . ALA A 1 190 ? -0.228 -12.047 8.523 1 96.38 190 ALA A C 1
ATOM 1435 O O . ALA A 1 190 ? -0.463 -12.367 7.355 1 96.38 190 ALA A O 1
ATOM 1436 N N . VAL A 1 191 ? 1.022 -12.164 9.031 1 97.06 191 VAL A N 1
ATOM 1437 C CA . VAL A 1 191 ? 2.178 -12.453 8.188 1 97.06 191 VAL A CA 1
ATOM 1438 C C . VAL A 1 191 ? 2 -13.82 7.52 1 97.06 191 VAL A C 1
ATOM 1440 O O . VAL A 1 191 ? 2.135 -13.945 6.301 1 97.06 191 VAL A O 1
ATOM 1443 N N . GLU A 1 192 ? 1.604 -14.781 8.211 1 94.81 192 GLU A N 1
ATOM 1444 C CA . GLU A 1 192 ? 1.491 -16.125 7.648 1 94.81 192 GLU A CA 1
ATOM 1445 C C . GLU A 1 192 ? 0.247 -16.25 6.773 1 94.81 192 GLU A C 1
ATOM 1447 O O . GLU A 1 192 ? 0.344 -16.594 5.594 1 94.81 192 GLU A O 1
ATOM 1452 N N . PRO A 1 193 ? -0.925 -15.883 7.27 1 94.31 193 PRO A N 1
ATOM 1453 C CA . PRO A 1 193 ? -2.129 -16.172 6.488 1 94.31 193 PRO A CA 1
ATOM 1454 C C . PRO A 1 193 ? -2.295 -15.234 5.289 1 94.31 193 PRO A C 1
ATOM 1456 O O . PRO A 1 193 ? -3.045 -15.547 4.363 1 94.31 193 PRO A O 1
ATOM 1459 N N . VAL A 1 194 ? -1.602 -14.117 5.297 1 97.12 194 VAL A N 1
ATOM 1460 C CA . VAL A 1 194 ? -1.83 -13.172 4.211 1 97.12 194 VAL A CA 1
ATOM 1461 C C . VAL A 1 194 ? -0.54 -12.969 3.418 1 97.12 194 VAL A C 1
ATOM 1463 O O . VAL A 1 194 ? -0.438 -13.398 2.266 1 97.12 194 VAL A O 1
ATOM 1466 N N . LEU A 1 195 ? 0.507 -12.492 4.07 1 97.56 195 LEU A N 1
ATOM 1467 C CA . LEU A 1 195 ? 1.718 -12.109 3.352 1 97.56 195 LEU A CA 1
ATOM 1468 C C . LEU A 1 195 ? 2.43 -13.344 2.799 1 97.56 195 LEU A C 1
ATOM 1470 O O . LEU A 1 195 ? 2.717 -13.414 1.602 1 97.56 195 LEU A O 1
ATOM 1474 N N . ALA A 1 196 ? 2.721 -14.289 3.695 1 96.06 196 ALA A N 1
ATOM 1475 C CA . ALA A 1 196 ? 3.414 -15.5 3.252 1 96.06 196 ALA A CA 1
ATOM 1476 C C . ALA A 1 196 ? 2.594 -16.25 2.203 1 96.06 196 ALA A C 1
ATOM 1478 O O . ALA A 1 196 ? 3.137 -16.703 1.197 1 96.06 196 ALA A O 1
ATOM 1479 N N . ALA A 1 197 ? 1.331 -16.328 2.439 1 93.88 197 ALA A N 1
ATOM 1480 C CA . ALA A 1 197 ? 0.453 -17.062 1.526 1 93.88 197 ALA A CA 1
ATOM 1481 C C . ALA A 1 197 ? 0.442 -16.406 0.144 1 93.88 197 ALA A C 1
ATOM 1483 O O . ALA A 1 197 ? 0.614 -17.094 -0.869 1 93.88 197 ALA A O 1
ATOM 1484 N N . MET A 1 198 ? 0.25 -15.102 0.097 1 94.62 198 MET A N 1
ATOM 1485 C CA . MET A 1 198 ? 0.166 -14.461 -1.214 1 94.62 198 MET A CA 1
ATOM 1486 C C . MET A 1 198 ? 1.521 -14.477 -1.913 1 94.62 198 MET A C 1
ATOM 1488 O O . MET A 1 198 ? 1.589 -14.555 -3.143 1 94.62 198 MET A O 1
ATOM 1492 N N . THR A 1 199 ? 2.617 -14.422 -1.141 1 96.38 199 THR A N 1
ATOM 1493 C CA . THR A 1 199 ? 3.947 -14.484 -1.738 1 96.38 199 THR A CA 1
ATOM 1494 C C . THR A 1 199 ? 4.211 -15.859 -2.342 1 96.38 199 THR A C 1
ATOM 1496 O O . THR A 1 199 ? 4.684 -15.969 -3.475 1 96.38 199 THR A O 1
ATOM 1499 N N . VAL A 1 200 ? 3.867 -16.906 -1.65 1 94.88 200 VAL A N 1
ATOM 1500 C CA . VAL A 1 200 ? 4.02 -18.266 -2.15 1 94.88 200 VAL A CA 1
ATOM 1501 C C . VAL A 1 200 ? 3.137 -18.469 -3.379 1 94.88 200 VAL A C 1
ATOM 1503 O O . VAL A 1 200 ? 3.566 -19.062 -4.367 1 94.88 200 VAL A O 1
ATOM 1506 N N . ASN A 1 201 ? 1.894 -17.938 -3.27 1 93.38 201 ASN A N 1
ATOM 1507 C CA . ASN A 1 201 ? 0.99 -18.031 -4.414 1 93.38 201 ASN A CA 1
ATOM 1508 C C . ASN A 1 201 ? 1.593 -17.375 -5.656 1 93.38 201 ASN A C 1
ATOM 1510 O O . ASN A 1 201 ? 1.507 -17.922 -6.754 1 93.38 201 ASN A O 1
ATOM 1514 N N . LEU A 1 202 ? 2.203 -16.234 -5.48 1 94 202 LEU A N 1
ATOM 1515 C CA . LEU A 1 202 ? 2.824 -15.555 -6.613 1 94 202 LEU A CA 1
ATOM 1516 C C . LEU A 1 202 ? 4.004 -16.359 -7.152 1 94 202 LEU A C 1
ATOM 1518 O O . LEU A 1 202 ? 4.164 -16.5 -8.367 1 94 202 LEU A O 1
ATOM 1522 N N . LEU A 1 203 ? 4.812 -16.938 -6.281 1 95.12 203 LEU A N 1
ATOM 1523 C CA . LEU A 1 203 ? 5.945 -17.766 -6.68 1 95.12 203 LEU A CA 1
ATOM 1524 C C . LEU A 1 203 ? 5.477 -18.953 -7.523 1 95.12 203 LEU A C 1
ATOM 1526 O O . LEU A 1 203 ? 6.043 -19.219 -8.586 1 95.12 203 LEU A O 1
ATOM 1530 N N . VAL A 1 204 ? 4.445 -19.578 -7.082 1 92.44 204 VAL A N 1
ATOM 1531 C CA . VAL A 1 204 ? 3.914 -20.75 -7.773 1 92.44 204 VAL A CA 1
ATOM 1532 C C . VAL A 1 204 ? 3.355 -20.344 -9.133 1 92.44 204 VAL A C 1
ATOM 1534 O O . VAL A 1 204 ? 3.596 -21.016 -10.141 1 92.44 204 VAL A O 1
ATOM 1537 N N . ALA A 1 205 ? 2.678 -19.266 -9.156 1 91.06 205 ALA A N 1
ATOM 1538 C CA . ALA A 1 205 ? 2.094 -18.781 -10.406 1 91.06 205 ALA A CA 1
ATOM 1539 C C . ALA A 1 205 ? 3.18 -18.438 -11.422 1 91.06 205 ALA A C 1
ATOM 1541 O O . ALA A 1 205 ? 2.963 -18.531 -12.633 1 91.06 205 ALA A O 1
ATOM 1542 N N . LEU A 1 206 ? 4.355 -18.031 -10.914 1 91.94 206 LEU A N 1
ATOM 1543 C CA . LEU A 1 206 ? 5.453 -17.641 -11.781 1 91.94 206 LEU A CA 1
ATOM 1544 C C . LEU A 1 206 ? 6.234 -18.859 -12.258 1 91.94 206 LEU A C 1
ATOM 1546 O O . LEU A 1 206 ? 7.148 -18.734 -13.078 1 91.94 206 LEU A O 1
ATOM 1550 N N . GLY A 1 207 ? 5.867 -20.047 -11.719 1 90.38 207 GLY A N 1
ATOM 1551 C CA . GLY A 1 207 ? 6.453 -21.25 -12.273 1 90.38 207 GLY A CA 1
ATOM 1552 C C . GLY A 1 207 ? 7.125 -22.125 -11.234 1 90.38 207 GLY A C 1
ATOM 1553 O O . GLY A 1 207 ? 7.605 -23.219 -11.547 1 90.38 207 GLY A O 1
ATOM 1554 N N . ASP A 1 208 ? 7.184 -21.656 -9.969 1 92.25 208 ASP A N 1
ATOM 1555 C CA . ASP A 1 208 ? 7.73 -22.484 -8.898 1 92.25 208 ASP A CA 1
ATOM 1556 C C . ASP A 1 208 ? 6.75 -23.578 -8.5 1 92.25 208 ASP A C 1
ATOM 1558 O O . ASP A 1 208 ? 5.57 -23.531 -8.844 1 92.25 208 ASP A O 1
ATOM 1562 N N . SER A 1 209 ? 7.254 -24.656 -7.887 1 91.31 209 SER A N 1
ATOM 1563 C CA . SER A 1 209 ? 6.348 -25.656 -7.32 1 91.31 209 SER A CA 1
ATOM 1564 C C . SER A 1 209 ? 5.945 -25.281 -5.895 1 91.31 209 SER A C 1
ATOM 1566 O O . SER A 1 209 ? 6.738 -24.703 -5.152 1 91.31 209 SER A O 1
ATOM 1568 N N . PRO A 1 210 ? 4.684 -25.594 -5.57 1 90.62 210 PRO A N 1
ATOM 1569 C CA . PRO A 1 210 ? 4.258 -25.328 -4.195 1 90.62 210 PRO A CA 1
ATOM 1570 C C . PRO A 1 210 ? 5.203 -25.922 -3.156 1 90.62 210 PRO A C 1
ATOM 1572 O O . PRO A 1 210 ? 5.5 -25.281 -2.146 1 90.62 210 PRO A O 1
ATOM 1575 N N . GLU A 1 211 ? 5.68 -27.062 -3.42 1 93.69 211 GLU A N 1
ATOM 1576 C CA . GLU A 1 211 ? 6.57 -27.75 -2.488 1 93.69 211 GLU A CA 1
ATOM 1577 C C . GLU A 1 211 ? 7.891 -27 -2.34 1 93.69 211 GLU A C 1
ATOM 1579 O O . GLU A 1 211 ? 8.375 -26.797 -1.225 1 93.69 211 GLU A O 1
ATOM 1584 N N . ARG A 1 212 ? 8.484 -26.625 -3.414 1 94.25 212 ARG A N 1
ATOM 1585 C CA . ARG A 1 212 ? 9.766 -25.922 -3.379 1 94.25 212 ARG A CA 1
ATOM 1586 C C . ARG A 1 212 ? 9.617 -24.547 -2.729 1 94.25 212 ARG A C 1
ATOM 1588 O O . ARG A 1 212 ? 10.477 -24.125 -1.952 1 94.25 212 ARG A O 1
ATOM 1595 N N . ALA A 1 213 ? 8.547 -23.875 -3.096 1 94.25 213 ALA A N 1
ATOM 1596 C CA . ALA A 1 213 ? 8.297 -22.578 -2.504 1 94.25 213 ALA A CA 1
ATOM 1597 C C . ALA A 1 213 ? 8.148 -22.672 -0.988 1 94.25 213 ALA A C 1
ATOM 1599 O O . ALA A 1 213 ? 8.68 -21.844 -0.249 1 94.25 213 ALA A O 1
ATOM 1600 N N . GLN A 1 214 ? 7.445 -23.734 -0.574 1 93.19 214 GLN A N 1
ATOM 1601 C CA . GLN A 1 214 ? 7.262 -23.938 0.858 1 93.19 214 GLN A CA 1
ATOM 1602 C C . GLN A 1 214 ? 8.578 -24.281 1.541 1 93.19 214 GLN A C 1
ATOM 1604 O O . GLN A 1 214 ? 8.828 -23.859 2.672 1 93.19 214 GLN A O 1
ATOM 1609 N N . CYS A 1 215 ? 9.359 -25.047 0.901 1 94.75 215 CYS A N 1
ATOM 1610 C CA . CYS A 1 215 ? 10.68 -25.375 1.426 1 94.75 215 CYS A CA 1
ATOM 1611 C C . CYS A 1 215 ? 11.523 -24.125 1.585 1 94.75 215 CYS A C 1
ATOM 1613 O O . CYS A 1 215 ? 12.203 -23.953 2.6 1 94.75 215 CYS A O 1
ATOM 1615 N N . SER A 1 216 ? 11.477 -23.297 0.606 1 95.75 216 SER A N 1
ATOM 1616 C CA . SER A 1 216 ? 12.219 -22.047 0.671 1 95.75 216 SER A CA 1
ATOM 1617 C C . SER A 1 216 ? 11.703 -21.156 1.801 1 95.75 216 SER A C 1
ATOM 1619 O O . SER A 1 216 ? 12.492 -20.469 2.467 1 95.75 216 SER A O 1
ATOM 1621 N N . LEU A 1 217 ? 10.414 -21.094 1.975 1 93.88 217 LEU A N 1
ATOM 1622 C CA . LEU A 1 217 ? 9.82 -20.328 3.062 1 93.88 217 LEU A CA 1
ATOM 1623 C C . LEU A 1 217 ? 10.32 -20.828 4.414 1 93.88 217 LEU A C 1
ATOM 1625 O O . LEU A 1 217 ? 10.672 -20.031 5.285 1 93.88 217 LEU A O 1
ATOM 1629 N N . ARG A 1 218 ? 10.344 -22.156 4.57 1 92.62 218 ARG A N 1
ATOM 1630 C CA . ARG A 1 218 ? 10.844 -22.75 5.805 1 92.62 218 ARG A CA 1
ATOM 1631 C C . ARG A 1 218 ? 12.32 -22.438 6.012 1 92.62 218 ARG A C 1
ATOM 1633 O O . ARG A 1 218 ? 12.758 -22.188 7.137 1 92.62 218 ARG A O 1
ATOM 1640 N N . ALA A 1 219 ? 13.047 -22.484 4.961 1 92.31 219 ALA A N 1
ATOM 1641 C CA . ALA A 1 219 ? 14.469 -22.156 5.027 1 92.31 219 ALA A CA 1
ATOM 1642 C C . ALA A 1 219 ? 14.68 -20.719 5.504 1 92.31 219 ALA A C 1
ATOM 1644 O O . ALA A 1 219 ? 15.562 -20.453 6.328 1 92.31 219 ALA A O 1
ATOM 1645 N N . GLU A 1 220 ? 13.891 -19.828 4.953 1 91.81 220 GLU A N 1
ATOM 1646 C CA . GLU A 1 220 ? 13.961 -18.438 5.352 1 91.81 220 GLU A CA 1
ATOM 1647 C C . GLU A 1 220 ? 13.609 -18.25 6.824 1 91.81 220 GLU A C 1
ATOM 1649 O O . GLU A 1 220 ? 14.281 -17.516 7.543 1 91.81 220 GLU A O 1
ATOM 1654 N N . GLN A 1 221 ? 12.594 -18.953 7.332 1 89.75 221 GLN A N 1
ATOM 1655 C CA . GLN A 1 221 ? 12.141 -18.859 8.719 1 89.75 221 GLN A CA 1
ATOM 1656 C C . GLN A 1 221 ? 13.188 -19.422 9.68 1 89.75 221 GLN A C 1
ATOM 1658 O O . GLN A 1 221 ? 13.383 -18.891 10.773 1 89.75 221 GLN A O 1
ATOM 1663 N N . THR A 1 222 ? 13.812 -20.484 9.227 1 86.31 222 THR A N 1
ATOM 1664 C CA . THR A 1 222 ? 14.867 -21.094 10.031 1 86.31 222 THR A CA 1
ATOM 1665 C C . THR A 1 222 ? 16.062 -20.141 10.156 1 86.31 222 THR A C 1
ATOM 1667 O O . THR A 1 222 ? 16.656 -20.031 11.234 1 86.31 222 THR A O 1
ATOM 1670 N N . GLN A 1 223 ? 16.406 -19.547 9.055 1 85.5 223 GLN A N 1
ATOM 1671 C CA . GLN A 1 223 ? 17.516 -18.594 9.062 1 85.5 223 GLN A CA 1
ATOM 1672 C C . GLN A 1 223 ? 17.219 -17.422 9.992 1 85.5 223 GLN A C 1
ATOM 1674 O O . GLN A 1 223 ? 18.109 -16.953 10.711 1 85.5 223 GLN A O 1
ATOM 1679 N N . LYS A 1 224 ? 16.047 -16.938 10.016 1 82.75 224 LYS A N 1
ATOM 1680 C CA . LYS A 1 224 ? 15.625 -15.82 10.852 1 82.75 224 LYS A CA 1
ATOM 1681 C C . LYS A 1 224 ? 15.742 -16.172 12.336 1 82.75 224 LYS A C 1
ATOM 1683 O O . LYS A 1 224 ? 16.172 -15.352 13.141 1 82.75 224 LYS A O 1
ATOM 1688 N N . ASN A 1 225 ? 15.273 -17.297 12.539 1 82 225 ASN A N 1
ATOM 1689 C CA . ASN A 1 225 ? 15.305 -17.75 13.922 1 82 225 ASN A CA 1
ATOM 1690 C C . ASN A 1 225 ? 16.734 -17.953 14.422 1 82 225 ASN A C 1
ATOM 1692 O O . ASN A 1 225 ? 17.016 -17.75 15.609 1 82 225 ASN A O 1
ATOM 1696 N N . THR A 1 226 ? 17.578 -18.328 13.539 1 73.06 226 THR A N 1
ATOM 1697 C CA . THR A 1 226 ? 18.969 -18.531 13.898 1 73.06 226 THR A CA 1
ATOM 1698 C C . THR A 1 226 ? 19.672 -17.188 14.125 1 73.06 226 THR A C 1
ATOM 1700 O O . THR A 1 226 ? 20.469 -17.047 15.062 1 73.06 226 THR A O 1
ATOM 1703 N N . LEU A 1 227 ? 19.312 -16.25 13.312 1 68.25 227 LEU A N 1
ATOM 1704 C CA . LEU A 1 227 ? 19.922 -14.922 13.414 1 68.25 227 LEU A CA 1
ATOM 1705 C C . LEU A 1 227 ? 19.328 -14.141 14.586 1 68.25 227 LEU A C 1
ATOM 1707 O O . LEU A 1 227 ? 20.047 -13.398 15.258 1 68.25 227 LEU A O 1
ATOM 1711 N N . GLY A 1 228 ? 18 -14.242 14.688 1 60.72 228 GLY A N 1
ATOM 1712 C CA . GLY A 1 228 ? 17.391 -13.586 15.82 1 60.72 228 GLY A CA 1
ATOM 1713 C C . GLY A 1 228 ? 17.875 -14.117 17.156 1 60.72 228 GLY A C 1
ATOM 1714 O O . GLY A 1 228 ? 17.875 -13.398 18.156 1 60.72 228 GLY A O 1
ATOM 1715 N N . ARG A 1 229 ? 18.25 -15.43 17.203 1 51.53 229 ARG A N 1
ATOM 1716 C CA . ARG A 1 229 ? 18.828 -15.992 18.438 1 51.53 229 ARG A CA 1
ATOM 1717 C C . ARG A 1 229 ? 20.266 -15.523 18.625 1 51.53 229 ARG A C 1
ATOM 1719 O O . ARG A 1 229 ? 20.734 -15.422 19.766 1 51.53 229 ARG A O 1
ATOM 1726 N N . ALA A 1 230 ? 20.891 -15.203 17.625 1 47.78 230 ALA A N 1
ATOM 1727 C CA . ALA A 1 230 ? 22.281 -14.812 17.734 1 47.78 230 ALA A CA 1
ATOM 1728 C C . ALA A 1 230 ? 22.422 -13.336 18.109 1 47.78 230 ALA A C 1
ATOM 1730 O O . ALA A 1 230 ? 23.5 -12.883 18.484 1 47.78 230 ALA A O 1
ATOM 1731 N N . THR A 1 231 ? 21.406 -12.453 17.766 1 44.16 231 THR A N 1
ATOM 1732 C CA . THR A 1 231 ? 21.5 -11.055 18.188 1 44.16 231 THR A CA 1
ATOM 1733 C C . THR A 1 231 ? 20.859 -10.844 19.547 1 44.16 231 THR A C 1
ATOM 1735 O O . THR A 1 231 ? 19.828 -11.445 19.859 1 44.16 231 THR A O 1
ATOM 1738 N N . MET B 1 1 ? -34.125 28.438 10.617 1 37.69 1 MET B N 1
ATOM 1739 C CA . MET B 1 1 ? -33.219 27.797 11.57 1 37.69 1 MET B CA 1
ATOM 1740 C C . MET B 1 1 ? -32.688 26.484 11.008 1 37.69 1 MET B C 1
ATOM 1742 O O . MET B 1 1 ? -33.469 25.547 10.773 1 37.69 1 MET B O 1
ATOM 1746 N N . THR B 1 2 ? -31.672 26.484 10.203 1 50.81 2 THR B N 1
ATOM 1747 C CA . THR B 1 2 ? -31.172 25.297 9.508 1 50.81 2 THR B CA 1
ATOM 1748 C C . THR B 1 2 ? -31.062 24.109 10.461 1 50.81 2 THR B C 1
ATOM 1750 O O . THR B 1 2 ? -30.547 24.25 11.57 1 50.81 2 THR B O 1
ATOM 1753 N N . SER B 1 3 ? -31.891 23.141 10.344 1 55.72 3 SER B N 1
ATOM 1754 C CA . SER B 1 3 ? -32.031 21.984 11.234 1 55.72 3 SER B CA 1
ATOM 1755 C C . SER B 1 3 ? -30.656 21.438 11.633 1 55.72 3 SER B C 1
ATOM 1757 O O . SER B 1 3 ? -29.672 21.625 10.93 1 55.72 3 SER B O 1
ATOM 1759 N N . GLN B 1 4 ? -30.5 21.219 13.008 1 58.34 4 GLN B N 1
ATOM 1760 C CA . GLN B 1 4 ? -29.312 20.609 13.594 1 58.34 4 GLN B CA 1
ATOM 1761 C C . GLN B 1 4 ? -28.656 19.625 12.625 1 58.34 4 GLN B C 1
ATOM 1763 O O . GLN B 1 4 ? -27.438 19.594 12.492 1 58.34 4 GLN B O 1
ATOM 1768 N N . THR B 1 5 ? -29.531 18.922 11.953 1 69.69 5 THR B N 1
ATOM 1769 C CA . THR B 1 5 ? -29.062 17.953 10.977 1 69.69 5 THR B CA 1
ATOM 1770 C C . THR B 1 5 ? -28.484 18.641 9.75 1 69.69 5 THR B C 1
ATOM 1772 O O . THR B 1 5 ? -27.516 18.172 9.164 1 69.69 5 THR B O 1
ATOM 1775 N N . GLY B 1 6 ? -28.953 19.859 9.727 1 87.81 6 GLY B N 1
ATOM 1776 C CA . GLY B 1 6 ? -28.5 20.609 8.57 1 87.81 6 GLY B CA 1
ATOM 1777 C C . GLY B 1 6 ? -27.078 21.109 8.703 1 87.81 6 GLY B C 1
ATOM 1778 O O . GLY B 1 6 ? -26.25 20.906 7.816 1 87.81 6 GLY B O 1
ATOM 1779 N N . VAL B 1 7 ? -26.828 21.672 9.93 1 92.38 7 VAL B N 1
ATOM 1780 C CA . VAL B 1 7 ? -25.516 22.234 10.164 1 92.38 7 VAL B CA 1
ATOM 1781 C C . VAL B 1 7 ? -24.469 21.125 10.195 1 92.38 7 VAL B C 1
ATOM 1783 O O . VAL B 1 7 ? -23.375 21.281 9.656 1 92.38 7 VAL B O 1
ATOM 1786 N N . ARG B 1 8 ? -24.812 20.047 10.828 1 96 8 ARG B N 1
ATOM 1787 C CA . ARG B 1 8 ? -23.906 18.906 10.883 1 96 8 ARG B CA 1
ATOM 1788 C C . ARG B 1 8 ? -23.531 18.438 9.484 1 96 8 ARG B C 1
ATOM 1790 O O . ARG B 1 8 ? -22.359 18.188 9.203 1 96 8 ARG B O 1
ATOM 1797 N N . ASP B 1 9 ? -24.547 18.328 8.664 1 96.75 9 ASP B N 1
ATOM 1798 C CA . ASP B 1 9 ? -24.312 17.891 7.289 1 96.75 9 ASP B CA 1
ATOM 1799 C C . ASP B 1 9 ? -23.453 18.906 6.531 1 96.75 9 ASP B C 1
ATOM 1801 O O . ASP B 1 9 ? -22.594 18.531 5.742 1 96.75 9 ASP B O 1
ATOM 1805 N N . GLU B 1 10 ? -23.734 20.125 6.738 1 96.56 10 GLU B N 1
ATOM 1806 C CA . GLU B 1 10 ? -22.953 21.172 6.082 1 96.56 10 GLU B CA 1
ATOM 1807 C C . GLU B 1 10 ? -21.484 21.125 6.5 1 96.56 10 GLU B C 1
ATOM 1809 O O . GLU B 1 10 ? -20.594 21.297 5.664 1 96.56 10 GLU B O 1
ATOM 1814 N N . LEU B 1 11 ? -21.297 20.906 7.789 1 97.31 11 LEU B N 1
ATOM 1815 C CA . LEU B 1 11 ? -19.938 20.797 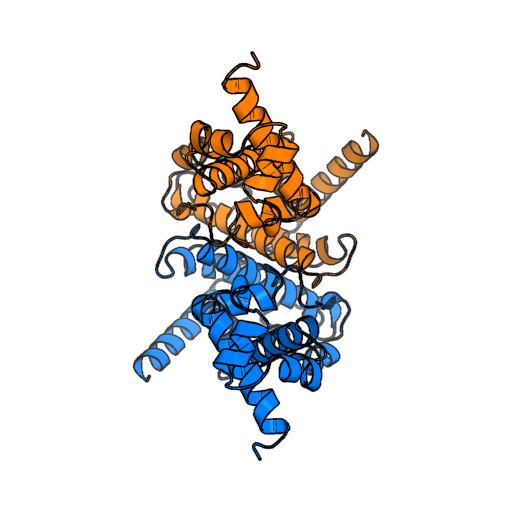8.297 1 97.31 11 LEU B CA 1
ATOM 1816 C C . LEU B 1 11 ? -19.234 19.578 7.684 1 97.31 11 LEU B C 1
ATOM 1818 O O . LEU B 1 11 ? -18.078 19.688 7.262 1 97.31 11 LEU B O 1
ATOM 1822 N N . LEU B 1 12 ? -19.938 18.484 7.609 1 97.81 12 LEU B N 1
ATOM 1823 C CA . LEU B 1 12 ? -19.375 17.266 7.039 1 97.81 12 LEU B CA 1
ATOM 1824 C C . LEU B 1 12 ? -19.031 17.453 5.566 1 97.81 12 LEU B C 1
ATOM 1826 O O . LEU B 1 12 ? -17.938 17.109 5.129 1 97.81 12 LEU B O 1
ATOM 1830 N N . HIS B 1 13 ? -19.922 18.047 4.812 1 97.69 13 HIS B N 1
ATOM 1831 C CA . HIS B 1 13 ? -19.719 18.281 3.387 1 97.69 13 HIS B CA 1
ATOM 1832 C C . HIS B 1 13 ? -18.547 19.25 3.148 1 97.69 13 HIS B C 1
ATOM 1834 O O . HIS B 1 13 ? -17.75 19.047 2.229 1 97.69 13 HIS B O 1
ATOM 1840 N N . ALA B 1 14 ? -18.5 20.234 3.969 1 97.81 14 ALA B N 1
ATOM 1841 C CA . ALA B 1 14 ? -17.391 21.188 3.877 1 97.81 14 ALA B CA 1
ATOM 1842 C C . ALA B 1 14 ? -16.062 20.5 4.152 1 97.81 14 ALA B C 1
ATOM 1844 O O . ALA B 1 14 ? -15.078 20.734 3.443 1 97.81 14 ALA B O 1
ATOM 1845 N N . GLY B 1 15 ? -16.047 19.688 5.203 1 97.69 15 GLY B N 1
ATOM 1846 C CA . GLY B 1 15 ? -14.836 18.938 5.523 1 97.69 15 GLY B CA 1
ATOM 1847 C C . GLY B 1 15 ? -14.391 18.016 4.402 1 97.69 15 GLY B C 1
ATOM 1848 O O . GLY B 1 15 ? -13.211 17.969 4.059 1 97.69 15 GLY B O 1
ATOM 1849 N N . VAL B 1 16 ? -15.344 17.328 3.814 1 97.88 16 VAL B N 1
ATOM 1850 C CA . VAL B 1 16 ? -15.055 16.406 2.715 1 97.88 16 VAL B CA 1
ATOM 1851 C C . VAL B 1 16 ? -14.492 17.188 1.527 1 97.88 16 VAL B C 1
ATOM 1853 O O . VAL B 1 16 ? -13.492 16.781 0.935 1 97.88 16 VAL B O 1
ATOM 1856 N N . ARG B 1 17 ? -15.062 18.281 1.252 1 97.88 17 ARG B N 1
ATOM 1857 C CA . ARG B 1 17 ? -14.617 19.094 0.131 1 97.88 17 ARG B CA 1
ATOM 1858 C C . ARG B 1 17 ? -13.211 19.641 0.371 1 97.88 17 ARG B C 1
ATOM 1860 O O . ARG B 1 17 ? -12.375 19.625 -0.531 1 97.88 17 ARG B O 1
ATOM 1867 N N . LEU B 1 18 ? -12.984 20.141 1.539 1 97 18 LEU B N 1
ATOM 1868 C CA . LEU B 1 18 ? -11.672 20.672 1.884 1 97 18 LEU B CA 1
ATOM 1869 C C . LEU B 1 18 ? -10.602 19.594 1.781 1 97 18 LEU B C 1
ATOM 1871 O O . LEU B 1 18 ? -9.516 19.844 1.247 1 97 18 LEU B O 1
ATOM 1875 N N . LEU B 1 19 ? -10.969 18.438 2.26 1 96 19 LEU B N 1
ATOM 1876 C CA . LEU B 1 19 ? -10.039 17.312 2.162 1 96 19 LEU B CA 1
ATOM 1877 C C . LEU B 1 19 ? -9.734 16.984 0.705 1 96 19 LEU B C 1
ATOM 1879 O O . LEU B 1 19 ? -8.57 16.875 0.321 1 96 19 LEU B O 1
ATOM 1883 N N . ASP B 1 20 ? -10.789 16.906 -0.06 1 96.38 20 ASP B N 1
ATOM 1884 C CA . ASP B 1 20 ? -10.648 16.5 -1.454 1 96.38 20 ASP B CA 1
ATOM 1885 C C . ASP B 1 20 ? -9.812 17.5 -2.238 1 96.38 20 ASP B C 1
ATOM 1887 O O . ASP B 1 20 ? -8.953 17.125 -3.039 1 96.38 20 ASP B O 1
ATOM 1891 N N . ASP B 1 21 ? -10.008 18.734 -1.932 1 94.62 21 ASP B N 1
ATOM 1892 C CA . ASP B 1 21 ? -9.414 19.812 -2.73 1 94.62 21 ASP B CA 1
ATOM 1893 C C . ASP B 1 21 ? -7.996 20.125 -2.258 1 94.62 21 ASP B C 1
ATOM 1895 O O . ASP B 1 21 ? -7.137 20.484 -3.062 1 94.62 21 ASP B O 1
ATOM 1899 N N . HIS B 1 22 ? -7.789 19.969 -0.896 1 91.94 22 HIS B N 1
ATOM 1900 C CA . HIS B 1 22 ? -6.559 20.562 -0.392 1 91.94 22 HIS B CA 1
ATOM 1901 C C . HIS B 1 22 ? -5.805 19.594 0.513 1 91.94 22 HIS B C 1
ATOM 1903 O O . HIS B 1 22 ? -4.703 19.906 0.974 1 91.94 22 HIS B O 1
ATOM 1909 N N . GLY B 1 23 ? -6.363 18.453 0.762 1 91.94 23 GLY B N 1
ATOM 1910 C CA . GLY B 1 23 ? -5.668 17.484 1.589 1 91.94 23 GLY B CA 1
ATOM 1911 C C . GLY B 1 23 ? -5.949 17.641 3.07 1 91.94 23 GLY B C 1
ATOM 1912 O O . GLY B 1 23 ? -6.711 18.531 3.469 1 91.94 23 GLY B O 1
ATOM 1913 N N . PRO B 1 24 ? -5.387 16.844 3.867 1 89.94 24 PRO B N 1
ATOM 1914 C CA . PRO B 1 24 ? -5.738 16.766 5.289 1 89.94 24 PRO B CA 1
ATOM 1915 C C . PRO B 1 24 ? -5.312 18.016 6.066 1 89.94 24 PRO B C 1
ATOM 1917 O O . PRO B 1 24 ? -5.938 18.359 7.074 1 89.94 24 PRO B O 1
ATOM 1920 N N . ASP B 1 25 ? -4.324 18.641 5.645 1 86.38 25 ASP B N 1
ATOM 1921 C CA . ASP B 1 25 ? -3.846 19.844 6.332 1 86.38 25 ASP B CA 1
ATOM 1922 C C . ASP B 1 25 ? -4.891 20.953 6.289 1 86.38 25 ASP B C 1
ATOM 1924 O O . ASP B 1 25 ? -4.859 21.875 7.109 1 86.38 25 ASP B O 1
ATOM 1928 N N . ALA B 1 26 ? -5.738 20.859 5.395 1 91.5 26 ALA B N 1
ATOM 1929 C CA . ALA B 1 26 ? -6.758 21.891 5.223 1 91.5 26 ALA B CA 1
ATOM 1930 C C . ALA B 1 26 ? -7.891 21.719 6.23 1 91.5 26 ALA B C 1
ATOM 1932 O O . ALA B 1 26 ? -8.719 22.609 6.41 1 91.5 26 ALA B O 1
ATOM 1933 N N . LEU B 1 27 ? -7.895 20.594 6.887 1 93.44 27 LEU B N 1
ATOM 1934 C CA . LEU B 1 27 ? -8.953 20.328 7.848 1 93.44 27 LEU B CA 1
ATOM 1935 C C . LEU B 1 27 ? -8.68 21.031 9.172 1 93.44 27 LEU B C 1
ATOM 1937 O O . LEU B 1 27 ? -8.234 20.391 10.133 1 93.44 27 LEU B O 1
ATOM 1941 N N . GLN B 1 28 ? -8.984 22.281 9.18 1 93.94 28 GLN B N 1
ATOM 1942 C CA . GLN B 1 28 ? -8.883 23.109 10.375 1 93.94 28 GLN B CA 1
ATOM 1943 C C . GLN B 1 28 ? -10.258 23.594 10.828 1 93.94 28 GLN B C 1
ATOM 1945 O O . GLN B 1 28 ? -11.109 23.922 10.008 1 93.94 28 GLN B O 1
ATOM 1950 N N . THR B 1 29 ? -10.359 23.641 12.125 1 95.69 29 THR B N 1
ATOM 1951 C CA . THR B 1 29 ? -11.648 24.016 12.695 1 95.69 29 THR B CA 1
ATOM 1952 C C . THR B 1 29 ? -12.172 25.297 12.07 1 95.69 29 THR B C 1
ATOM 1954 O O . THR B 1 29 ? -13.297 25.344 11.57 1 95.69 29 THR B O 1
ATOM 1957 N N . ARG B 1 30 ? -11.352 26.344 12 1 96.31 30 ARG B N 1
ATOM 1958 C CA . ARG B 1 30 ? -11.758 27.641 11.477 1 96.31 30 ARG B CA 1
ATOM 1959 C C . ARG B 1 30 ? -12.109 27.562 10 1 96.31 30 ARG B C 1
ATOM 1961 O O . ARG B 1 30 ? -13.102 28.141 9.555 1 96.31 30 ARG B O 1
ATOM 1968 N N . LYS B 1 31 ? -11.344 26.812 9.227 1 96.31 31 LYS B N 1
ATOM 1969 C CA . LYS B 1 31 ? -11.562 26.703 7.789 1 96.31 31 LYS B CA 1
ATOM 1970 C C . LYS B 1 31 ? -12.836 25.922 7.484 1 96.31 31 LYS B C 1
ATOM 1972 O O . LYS B 1 31 ? -13.617 26.297 6.613 1 96.31 31 LYS B O 1
ATOM 1977 N N . VAL B 1 32 ? -13.031 24.844 8.18 1 97.31 32 VAL B N 1
ATOM 1978 C CA . VAL B 1 32 ? -14.211 24.016 7.973 1 97.31 32 VAL B CA 1
ATOM 1979 C C . VAL B 1 32 ? -15.469 24.797 8.336 1 97.31 32 VAL B C 1
ATOM 1981 O O . VAL B 1 32 ? -16.438 24.812 7.578 1 97.31 32 VAL B O 1
ATOM 1984 N N . ALA B 1 33 ? -15.406 25.453 9.5 1 97.31 33 ALA B N 1
ATOM 1985 C CA . ALA B 1 33 ? -16.547 26.25 9.953 1 97.31 33 ALA B CA 1
ATOM 1986 C C . ALA B 1 33 ? -16.875 27.359 8.961 1 97.31 33 ALA B C 1
ATOM 1988 O O . ALA B 1 33 ? -18.047 27.547 8.602 1 97.31 33 ALA B O 1
ATOM 1989 N N . ALA B 1 34 ? -15.883 28.031 8.508 1 97.31 34 ALA B N 1
ATOM 1990 C CA . ALA B 1 34 ? -16.078 29.125 7.547 1 97.31 34 ALA B CA 1
ATOM 1991 C C . ALA B 1 34 ? -16.688 28.609 6.246 1 97.31 34 ALA B C 1
ATOM 1993 O O . ALA B 1 34 ? -17.609 29.219 5.703 1 97.31 34 ALA B O 1
ATOM 1994 N N . ALA B 1 35 ? -16.188 27.516 5.77 1 96.38 35 ALA B N 1
ATOM 1995 C CA . ALA B 1 35 ? -16.672 26.922 4.527 1 96.38 35 ALA B CA 1
ATOM 1996 C C . ALA B 1 35 ? -18.125 26.484 4.672 1 96.38 35 ALA B C 1
ATOM 1998 O O . ALA B 1 35 ? -18.891 26.5 3.701 1 96.38 35 ALA B O 1
ATOM 1999 N N . ALA B 1 36 ? -18.484 26.109 5.848 1 96.38 36 ALA B N 1
ATOM 2000 C CA . ALA B 1 36 ? -19.844 25.641 6.121 1 96.38 36 ALA B CA 1
ATOM 2001 C C . ALA B 1 36 ? -20.75 26.812 6.465 1 96.38 36 ALA B C 1
ATOM 2003 O O . ALA B 1 36 ? -21.969 26.641 6.621 1 96.38 36 ALA B O 1
ATOM 2004 N N . GLY B 1 37 ? -20.172 27.984 6.637 1 96 37 GLY B N 1
ATOM 2005 C CA . GLY B 1 37 ? -20.969 29.156 6.969 1 96 37 GLY B CA 1
ATOM 2006 C C . GLY B 1 37 ? -21.469 29.141 8.398 1 96 37 GLY B C 1
ATOM 2007 O O . GLY B 1 37 ? -22.594 29.562 8.664 1 96 37 GLY B O 1
ATOM 2008 N N . THR B 1 38 ? -20.688 28.562 9.258 1 95.38 38 THR B N 1
ATOM 2009 C CA . THR B 1 38 ? -21.078 28.453 10.664 1 95.38 38 THR B CA 1
ATOM 2010 C C . THR B 1 38 ? -19.906 28.828 11.578 1 95.38 38 THR B C 1
ATOM 2012 O O . THR B 1 38 ? -18.859 29.281 11.102 1 95.38 38 THR B O 1
ATOM 2015 N N . SER B 1 39 ? -20.125 28.797 12.875 1 94.5 39 SER B N 1
ATOM 2016 C CA . SER B 1 39 ? -19.094 29.125 13.859 1 94.5 39 SER B CA 1
ATOM 2017 C C . SER B 1 39 ? -18.25 27.906 14.203 1 94.5 39 SER B C 1
ATOM 2019 O O . SER B 1 39 ? -18.688 26.766 14 1 94.5 39 SER B O 1
ATOM 2021 N N . THR B 1 40 ? -17.062 28.172 14.781 1 95.62 40 THR B N 1
ATOM 2022 C CA . THR B 1 40 ? -16.172 27.109 15.227 1 95.62 40 THR B CA 1
ATOM 2023 C C . THR B 1 40 ? -16.844 26.266 16.312 1 95.62 40 THR B C 1
ATOM 2025 O O . THR B 1 40 ? -16.578 25.062 16.422 1 95.62 40 THR B O 1
ATOM 2028 N N . MET B 1 41 ? -17.672 26.859 17.062 1 96.06 41 MET B N 1
ATOM 2029 C CA . MET B 1 41 ? -18.391 26.172 18.141 1 96.06 41 MET B CA 1
ATOM 2030 C C . MET B 1 41 ? -19.25 25.047 17.594 1 96.06 41 MET B C 1
ATOM 2032 O O . MET B 1 41 ? -19.453 24.031 18.25 1 96.06 41 MET B O 1
ATOM 2036 N N . ALA B 1 42 ? -19.703 25.203 16.391 1 96.12 42 ALA B N 1
ATOM 2037 C CA . ALA B 1 42 ? -20.562 24.203 15.766 1 96.12 42 ALA B CA 1
ATOM 2038 C C . ALA B 1 42 ? -19.812 22.891 15.594 1 96.12 42 ALA B C 1
ATOM 2040 O O . ALA B 1 42 ? -20.406 21.812 15.719 1 96.12 42 ALA B O 1
ATOM 2041 N N . VAL B 1 43 ? -18.516 22.906 15.312 1 96.81 43 VAL B N 1
ATOM 2042 C CA . VAL B 1 43 ? -17.703 21.688 15.172 1 96.81 43 VAL B CA 1
ATOM 2043 C C . VAL B 1 43 ? -17.688 20.922 16.5 1 96.81 43 VAL B C 1
ATOM 2045 O O . VAL B 1 43 ? -17.828 19.703 16.516 1 96.81 43 VAL B O 1
ATOM 2048 N N . TYR B 1 44 ? -17.594 21.656 17.531 1 96.31 44 TYR B N 1
ATOM 2049 C CA . TYR B 1 44 ? -17.562 21.047 18.859 1 96.31 44 TYR B CA 1
ATOM 2050 C C . TYR B 1 44 ? -18.938 20.531 19.25 1 96.31 44 TYR B C 1
ATOM 2052 O O . TYR B 1 44 ? -19.047 19.438 19.828 1 96.31 44 TYR B O 1
ATOM 2060 N N . THR B 1 45 ? -19.891 21.266 18.969 1 96.38 45 THR B N 1
ATOM 2061 C CA . THR B 1 45 ? -21.25 20.906 19.328 1 96.38 45 THR B CA 1
ATOM 2062 C C . THR B 1 45 ? -21.688 19.625 18.609 1 96.38 45 THR B C 1
ATOM 2064 O O . THR B 1 45 ? -22.266 18.734 19.219 1 96.38 45 THR B O 1
ATOM 2067 N N . HIS B 1 46 ? -21.359 19.531 17.344 1 96.94 46 HIS B N 1
ATOM 2068 C CA . HIS B 1 46 ? -21.922 18.469 16.531 1 96.94 46 HIS B CA 1
ATOM 2069 C C . HIS B 1 46 ? -20.969 17.281 16.453 1 96.94 46 HIS B C 1
ATOM 2071 O O . HIS B 1 46 ? -21.422 16.141 16.234 1 96.94 46 HIS B O 1
ATOM 2077 N N . PHE B 1 47 ? -19.625 17.484 16.641 1 97.12 47 PHE B N 1
ATOM 2078 C CA . PHE B 1 47 ? -18.703 16.391 16.438 1 97.12 47 PHE B CA 1
ATOM 2079 C C . PHE B 1 47 ? -17.797 16.203 17.656 1 97.12 47 PHE B C 1
ATOM 2081 O O . PHE B 1 47 ? -17 15.266 17.703 1 97.12 47 PHE B O 1
ATOM 2088 N N . GLY B 1 48 ? -17.906 17.016 18.625 1 96 48 GLY B N 1
ATOM 2089 C CA . GLY B 1 48 ? -17.047 16.922 19.797 1 96 48 GLY B CA 1
ATOM 2090 C C . GLY B 1 48 ? -15.617 17.375 19.531 1 96 48 GLY B C 1
ATOM 2091 O O . GLY B 1 48 ? -14.711 17.031 20.297 1 96 48 GLY B O 1
ATOM 2092 N N . GLY B 1 49 ? -15.398 18.047 18.375 1 95 49 GLY B N 1
ATOM 2093 C CA . GLY B 1 49 ? -14.078 18.516 18 1 95 49 GLY B CA 1
ATOM 2094 C C . GLY B 1 49 ? -13.586 17.938 16.688 1 95 49 GLY B C 1
ATOM 2095 O O . GLY B 1 49 ? -14.336 17.266 15.984 1 95 49 GLY B O 1
ATOM 2096 N N . MET B 1 50 ? -12.375 18.234 16.422 1 93.94 50 MET B N 1
ATOM 2097 C CA . MET B 1 50 ? -11.828 17.844 15.117 1 93.94 50 MET B CA 1
ATOM 2098 C C . MET B 1 50 ? -11.664 16.328 15.023 1 93.94 50 MET B C 1
ATOM 2100 O O . MET B 1 50 ? -11.828 15.75 13.953 1 93.94 50 MET B O 1
ATOM 2104 N N . ARG B 1 51 ? -11.352 15.727 16.094 1 93.56 51 ARG B N 1
ATOM 2105 C CA . ARG B 1 51 ? -11.227 14.273 16.094 1 93.56 51 ARG B CA 1
ATOM 2106 C C . ARG B 1 51 ? -12.516 13.617 15.633 1 93.56 51 ARG B C 1
ATOM 2108 O O . ARG B 1 51 ? -12.492 12.719 14.781 1 93.56 51 ARG B O 1
ATOM 2115 N N . GLY B 1 52 ? -13.586 14.047 16.188 1 95.5 52 GLY B N 1
ATOM 2116 C CA . GLY B 1 52 ? -14.883 13.523 15.797 1 95.5 52 GLY B CA 1
ATOM 2117 C C . GLY B 1 52 ? -15.242 13.844 14.359 1 95.5 52 GLY B C 1
ATOM 2118 O O . GLY B 1 52 ? -15.828 13.016 13.656 1 95.5 52 GLY B O 1
ATOM 2119 N N . LEU B 1 53 ? -14.914 15.055 13.906 1 96.31 53 LEU B N 1
ATOM 2120 C CA . LEU B 1 53 ? -15.211 15.453 12.531 1 96.31 53 LEU B CA 1
ATOM 2121 C C . LEU B 1 53 ? -14.398 14.617 11.547 1 96.31 53 LEU B C 1
ATOM 2123 O O . LEU B 1 53 ? -14.938 14.156 10.539 1 96.31 53 LEU B O 1
ATOM 2127 N N . ILE B 1 54 ? -13.164 14.383 11.805 1 95.44 54 ILE B N 1
ATOM 2128 C CA . ILE B 1 54 ? -12.297 13.609 10.93 1 95.44 54 ILE B CA 1
ATOM 2129 C C . ILE B 1 54 ? -12.797 12.172 10.844 1 95.44 54 ILE B C 1
ATOM 2131 O O . ILE B 1 54 ? -12.828 11.578 9.758 1 95.44 54 ILE B O 1
ATOM 2135 N N . ALA B 1 55 ? -13.195 11.641 11.961 1 94.62 55 ALA B N 1
ATOM 2136 C CA . ALA B 1 55 ? -13.773 10.305 11.969 1 94.62 55 ALA B CA 1
ATOM 2137 C C . ALA B 1 55 ? -15.023 10.25 11.094 1 94.62 55 ALA B C 1
ATOM 2139 O O . ALA B 1 55 ? -15.219 9.289 10.336 1 94.62 55 ALA B O 1
ATOM 2140 N N . ALA B 1 56 ? -15.805 11.25 11.211 1 96.38 56 ALA B N 1
ATOM 2141 C CA . ALA B 1 56 ? -17.031 11.312 10.43 1 96.38 56 ALA B CA 1
ATOM 2142 C C . ALA B 1 56 ? -16.719 11.445 8.938 1 96.38 56 ALA B C 1
ATOM 2144 O O . ALA B 1 56 ? -17.422 10.875 8.102 1 96.38 56 ALA B O 1
ATOM 2145 N N . ILE B 1 57 ? -15.766 12.219 8.594 1 96.81 57 ILE B N 1
ATOM 2146 C CA . ILE B 1 57 ? -15.344 12.383 7.203 1 96.81 57 ILE B CA 1
ATOM 2147 C C . ILE B 1 57 ? -14.875 11.047 6.641 1 96.81 57 ILE B C 1
ATOM 2149 O O . ILE B 1 57 ? -15.266 10.656 5.535 1 96.81 57 ILE B O 1
ATOM 2153 N N . ALA B 1 58 ? -14.055 10.352 7.387 1 95.38 58 ALA B N 1
ATOM 2154 C CA . ALA B 1 58 ? -13.57 9.039 6.953 1 95.38 58 ALA B CA 1
ATOM 2155 C C . ALA B 1 58 ? -14.727 8.062 6.766 1 95.38 58 ALA B C 1
ATOM 2157 O O . ALA B 1 58 ? -14.75 7.293 5.801 1 95.38 58 ALA B O 1
ATOM 2158 N N . GLU B 1 59 ? -15.656 8.094 7.672 1 95.5 59 GLU B N 1
ATOM 2159 C CA . GLU B 1 59 ? -16.828 7.242 7.562 1 95.5 59 GLU B CA 1
ATOM 2160 C C . GLU B 1 59 ? -17.641 7.562 6.305 1 95.5 59 GLU B C 1
ATOM 2162 O O . GLU B 1 59 ? -18.125 6.656 5.625 1 95.5 59 GLU B O 1
ATOM 2167 N N . GLU B 1 60 ? -17.766 8.828 6.09 1 96.88 60 GLU B N 1
ATOM 2168 C CA . GLU B 1 60 ? -18.422 9.234 4.855 1 96.88 60 GLU B CA 1
ATOM 2169 C C . GLU B 1 60 ? -17.656 8.758 3.627 1 96.88 60 GLU B C 1
ATOM 2171 O O . GLU B 1 60 ? -18.266 8.312 2.646 1 96.88 60 GLU B O 1
ATOM 2176 N N . GLY B 1 61 ? -16.375 8.844 3.619 1 96.88 61 GLY B N 1
ATOM 2177 C CA . GLY B 1 61 ? -15.539 8.297 2.559 1 96.88 61 GLY B CA 1
ATOM 2178 C C . GLY B 1 61 ? -15.75 6.809 2.344 1 96.88 61 GLY B C 1
ATOM 2179 O O . GLY B 1 61 ? -15.867 6.352 1.204 1 96.88 61 GLY B O 1
ATOM 2180 N N . LEU B 1 62 ? -15.828 6.066 3.41 1 96.44 62 LEU B N 1
ATOM 2181 C CA . LEU B 1 62 ? -16.031 4.625 3.33 1 96.44 62 LEU B CA 1
ATOM 2182 C C . LEU B 1 62 ? -17.406 4.301 2.752 1 96.44 62 LEU B C 1
ATOM 2184 O O . LEU B 1 62 ? -17.562 3.328 2.01 1 96.44 62 LEU B O 1
ATOM 2188 N N . ARG B 1 63 ? -18.375 5.105 3.15 1 96.62 63 ARG B N 1
ATOM 2189 C CA . ARG B 1 63 ? -19.703 4.93 2.576 1 96.62 63 ARG B CA 1
ATOM 2190 C C . ARG B 1 63 ? -19.688 5.145 1.066 1 96.62 63 ARG B C 1
ATOM 2192 O O . ARG B 1 63 ? -20.25 4.352 0.314 1 96.62 63 ARG B O 1
ATOM 2199 N N . GLN B 1 64 ? -19.047 6.199 0.636 1 97.75 64 GLN B N 1
ATOM 2200 C CA . GLN B 1 64 ? -18.922 6.484 -0.79 1 97.75 64 GLN B CA 1
ATOM 2201 C C . GLN B 1 64 ? -18.125 5.398 -1.501 1 97.75 64 GLN B C 1
ATOM 2203 O O . GLN B 1 64 ? -18.438 5.031 -2.637 1 97.75 64 GLN B O 1
ATOM 2208 N N . PHE B 1 65 ? -17.125 4.926 -0.865 1 98.38 65 PHE B N 1
ATOM 2209 C CA . PHE B 1 65 ? -16.281 3.844 -1.375 1 98.38 65 PHE B CA 1
ATOM 2210 C C . PHE B 1 65 ? -17.094 2.568 -1.553 1 98.38 65 PHE B C 1
ATOM 2212 O O . PHE B 1 65 ? -16.969 1.877 -2.566 1 98.38 65 PHE B O 1
ATOM 2219 N N . ASP B 1 66 ? -17.953 2.289 -0.573 1 97.94 66 ASP B N 1
ATOM 2220 C CA . ASP B 1 66 ? -18.859 1.145 -0.652 1 97.94 66 ASP B CA 1
ATOM 2221 C C . ASP B 1 66 ? -19.766 1.24 -1.879 1 97.94 66 ASP B C 1
ATOM 2223 O O . ASP B 1 66 ? -19.922 0.268 -2.619 1 97.94 66 ASP B O 1
ATOM 2227 N N . VAL B 1 67 ? -20.234 2.371 -2.102 1 98 67 VAL B N 1
ATOM 2228 C CA . VAL B 1 67 ? -21.109 2.605 -3.252 1 98 67 VAL B CA 1
ATOM 2229 C C . VAL B 1 67 ? -20.312 2.439 -4.543 1 98 67 VAL B C 1
ATOM 2231 O O . VAL B 1 67 ? -20.781 1.808 -5.492 1 98 67 VAL B O 1
ATOM 2234 N N . ALA B 1 68 ? -19.109 2.963 -4.578 1 97.94 68 ALA B N 1
ATOM 2235 C CA . ALA B 1 68 ? -18.25 2.898 -5.762 1 97.94 68 ALA B CA 1
ATOM 2236 C C . ALA B 1 68 ? -17.906 1.454 -6.105 1 97.94 68 ALA B C 1
ATOM 2238 O O . ALA B 1 68 ? -17.703 1.12 -7.273 1 97.94 68 ALA B O 1
ATOM 2239 N N . LEU B 1 69 ? -17.844 0.565 -5.09 1 98.19 69 LEU B N 1
ATOM 2240 C CA . LEU B 1 69 ? -17.438 -0.821 -5.293 1 98.19 69 LEU B CA 1
ATOM 2241 C C . LEU B 1 69 ? -18.625 -1.686 -5.691 1 98.19 69 LEU B C 1
ATOM 2243 O O . LEU B 1 69 ? -18.469 -2.869 -5.992 1 98.19 69 LEU B O 1
ATOM 2247 N N . THR B 1 70 ? -19.797 -1.104 -5.672 1 97.31 70 THR B N 1
ATOM 2248 C CA . THR B 1 70 ? -20.984 -1.835 -6.121 1 97.31 70 THR B CA 1
ATOM 2249 C C . THR B 1 70 ? -20.969 -1.994 -7.641 1 97.31 70 THR B C 1
ATOM 2251 O O . THR B 1 70 ? -21.156 -1.021 -8.375 1 97.31 70 THR B O 1
ATOM 2254 N N . VAL B 1 71 ? -20.688 -3.162 -8.102 1 94.62 71 VAL B N 1
ATOM 2255 C CA . VAL B 1 71 ? -20.609 -3.465 -9.531 1 94.62 71 VAL B CA 1
ATOM 2256 C C . VAL B 1 71 ? -21.688 -4.488 -9.891 1 94.62 71 VAL B C 1
ATOM 2258 O O . VAL B 1 71 ? -22.125 -5.273 -9.047 1 94.62 71 VAL B O 1
ATOM 2261 N N . PRO B 1 72 ? -22.156 -4.418 -11.133 1 93.5 72 PRO B N 1
ATOM 2262 C CA . PRO B 1 72 ? -23.141 -5.422 -11.547 1 93.5 72 PRO B CA 1
ATOM 2263 C C . PRO B 1 72 ? -22.609 -6.852 -11.398 1 93.5 72 PRO B C 1
ATOM 2265 O O . PRO B 1 72 ? -21.453 -7.117 -11.695 1 93.5 72 PRO B O 1
ATOM 2268 N N . GLN B 1 73 ? -23.469 -7.652 -10.859 1 95.12 73 GLN B N 1
ATOM 2269 C CA . GLN B 1 73 ? -23.109 -9.062 -10.727 1 95.12 73 GLN B CA 1
ATOM 2270 C C . GLN B 1 73 ? -23.375 -9.82 -12.023 1 95.12 73 GLN B C 1
ATOM 2272 O O . GLN B 1 73 ? -24.422 -9.648 -12.656 1 95.12 73 GLN B O 1
ATOM 2277 N N . THR B 1 74 ? -22.422 -10.578 -12.477 1 95.69 74 THR B N 1
ATOM 2278 C CA . THR B 1 74 ? -22.562 -11.422 -13.664 1 95.69 74 THR B CA 1
ATOM 2279 C C . THR B 1 74 ? -22.453 -12.898 -13.289 1 95.69 74 THR B C 1
ATOM 2281 O O . THR B 1 74 ? -22.344 -13.242 -12.109 1 95.69 74 THR B O 1
ATOM 2284 N N . ALA B 1 75 ? -22.516 -13.781 -14.258 1 95.38 75 ALA B N 1
ATOM 2285 C CA . ALA B 1 75 ? -22.391 -15.219 -14.039 1 95.38 75 ALA B CA 1
ATOM 2286 C C . ALA B 1 75 ? -20.938 -15.617 -13.781 1 95.38 75 ALA B C 1
ATOM 2288 O O . ALA B 1 75 ? -20.656 -16.719 -13.312 1 95.38 75 ALA B O 1
ATOM 2289 N N . ASP B 1 76 ? -19.969 -14.773 -14.055 1 97.19 76 ASP B N 1
ATOM 2290 C CA . ASP B 1 76 ? -18.547 -15.016 -13.867 1 97.19 76 ASP B CA 1
ATOM 2291 C C . ASP B 1 76 ? -18.031 -14.305 -12.617 1 97.19 76 ASP B C 1
ATOM 2293 O O . ASP B 1 76 ? -17.625 -13.141 -12.68 1 97.19 76 ASP B O 1
ATOM 2297 N N . PRO B 1 77 ? -17.938 -15.023 -11.508 1 96.62 77 PRO B N 1
ATOM 2298 C CA . PRO B 1 77 ? -17.547 -14.383 -10.25 1 96.62 77 PRO B CA 1
ATOM 2299 C C . PRO B 1 77 ? -16.109 -13.844 -10.297 1 96.62 77 PRO B C 1
ATOM 2301 O O . PRO B 1 77 ? -15.781 -12.898 -9.578 1 96.62 77 PRO B O 1
ATOM 2304 N N . VAL B 1 78 ? -15.258 -14.453 -11.094 1 97.88 78 VAL B N 1
ATOM 2305 C CA . VAL B 1 78 ? -13.891 -13.961 -11.227 1 97.88 78 VAL B CA 1
ATOM 2306 C C . VAL B 1 78 ? -13.898 -12.617 -11.953 1 97.88 78 VAL B C 1
ATOM 2308 O O . VAL B 1 78 ? -13.219 -11.672 -11.531 1 97.88 78 VAL B O 1
ATOM 2311 N N . ALA B 1 79 ? -14.672 -12.5 -13.008 1 97.75 79 ALA B N 1
ATOM 2312 C CA . ALA B 1 79 ? -14.812 -11.219 -13.695 1 97.75 79 ALA B CA 1
ATOM 2313 C C . ALA B 1 79 ? -15.359 -10.148 -12.75 1 97.75 79 ALA B C 1
ATOM 2315 O O . ALA B 1 79 ? -14.945 -8.984 -12.82 1 97.75 79 ALA B O 1
ATOM 2316 N N . ASP B 1 80 ? -16.281 -10.523 -11.906 1 97.81 80 ASP B N 1
ATOM 2317 C CA . ASP B 1 80 ? -16.844 -9.594 -10.938 1 97.81 80 ASP B CA 1
ATOM 2318 C C . ASP B 1 80 ? -15.789 -9.133 -9.938 1 97.81 80 ASP B C 1
ATOM 2320 O O . ASP B 1 80 ? -15.734 -7.957 -9.578 1 97.81 80 ASP B O 1
ATOM 2324 N N . LEU B 1 81 ? -14.961 -10.102 -9.438 1 98 81 LEU B N 1
ATOM 2325 C CA . LEU B 1 81 ? -13.867 -9.766 -8.531 1 98 81 LEU B CA 1
ATOM 2326 C C . LEU B 1 81 ? -12.914 -8.766 -9.18 1 98 81 LEU B C 1
ATOM 2328 O O . LEU B 1 81 ? -12.492 -7.801 -8.547 1 98 81 LEU B O 1
ATOM 2332 N N . LEU B 1 82 ? -12.617 -8.961 -10.477 1 98.06 82 LEU B N 1
ATOM 2333 C CA . LEU B 1 82 ? -11.75 -8.07 -11.227 1 98.06 82 LEU B CA 1
ATOM 2334 C C . LEU B 1 82 ? -12.398 -6.699 -11.406 1 98.06 82 LEU B C 1
ATOM 2336 O O . LEU B 1 82 ? -11.727 -5.672 -11.32 1 98.06 82 LEU B O 1
ATOM 2340 N N . ALA B 1 83 ? -13.695 -6.688 -11.617 1 98 83 ALA B N 1
ATOM 2341 C CA . ALA B 1 83 ? -14.43 -5.434 -11.766 1 98 83 ALA B CA 1
ATOM 2342 C C . ALA B 1 83 ? -14.406 -4.625 -10.477 1 98 83 ALA B C 1
ATOM 2344 O O . ALA B 1 83 ? -14.32 -3.396 -10.508 1 98 83 ALA B O 1
ATOM 2345 N N . ILE B 1 84 ? -14.531 -5.309 -9.359 1 98.31 84 ILE B N 1
ATOM 2346 C CA . ILE B 1 84 ? -14.414 -4.66 -8.055 1 98.31 84 ILE B CA 1
ATOM 2347 C C . ILE B 1 84 ? -13.039 -4.012 -7.926 1 98.31 84 ILE B C 1
ATOM 2349 O O . ILE B 1 84 ? -12.922 -2.883 -7.445 1 98.31 84 ILE B O 1
ATOM 2353 N N . GLY B 1 85 ? -11.984 -4.73 -8.352 1 98.25 85 GLY B N 1
ATOM 2354 C CA . GLY B 1 85 ? -10.641 -4.172 -8.352 1 98.25 85 GLY B CA 1
ATOM 2355 C C . GLY B 1 85 ? -10.523 -2.916 -9.195 1 98.25 85 GLY B C 1
ATOM 2356 O O . GLY B 1 85 ? -9.883 -1.945 -8.789 1 98.25 85 GLY B O 1
ATOM 2357 N N . THR B 1 86 ? -11.102 -2.91 -10.344 1 97.75 86 THR B N 1
ATOM 2358 C CA . THR B 1 86 ? -11.086 -1.754 -11.234 1 97.75 86 THR B CA 1
ATOM 2359 C C . THR B 1 86 ? -11.789 -0.564 -10.578 1 97.75 86 THR B C 1
ATOM 2361 O O . THR B 1 86 ? -11.281 0.559 -10.625 1 97.75 86 THR B O 1
ATOM 2364 N N . ALA B 1 87 ? -12.938 -0.81 -9.992 1 98.25 87 ALA B N 1
ATOM 2365 C CA . ALA B 1 87 ? -13.672 0.235 -9.289 1 98.25 87 ALA B CA 1
ATOM 2366 C C . ALA B 1 87 ? -12.867 0.778 -8.109 1 98.25 87 ALA B C 1
ATOM 2368 O O . ALA B 1 87 ? -12.875 1.982 -7.852 1 98.25 87 ALA B O 1
ATOM 2369 N N . TYR B 1 88 ? -12.195 -0.152 -7.41 1 98.5 88 TYR B N 1
ATOM 2370 C CA . TYR B 1 88 ? -11.328 0.202 -6.289 1 98.5 88 TYR B CA 1
ATOM 2371 C C . TYR B 1 88 ? -10.258 1.195 -6.723 1 98.5 88 TYR B C 1
ATOM 2373 O O . TYR B 1 88 ? -10.125 2.27 -6.133 1 98.5 88 TYR B O 1
ATOM 2381 N N . ARG B 1 89 ? -9.547 0.883 -7.762 1 98.31 89 ARG B N 1
ATOM 2382 C CA . ARG B 1 89 ? -8.477 1.737 -8.273 1 98.31 89 ARG B CA 1
ATOM 2383 C C . ARG B 1 89 ? -9.031 3.078 -8.75 1 98.31 89 ARG B C 1
ATOM 2385 O O . ARG B 1 89 ? -8.438 4.125 -8.492 1 98.31 89 ARG B O 1
ATOM 2392 N N . ARG B 1 90 ? -10.125 3.041 -9.438 1 97.69 90 ARG B N 1
ATOM 2393 C CA . ARG B 1 90 ? -10.734 4.27 -9.93 1 97.69 90 ARG B CA 1
ATOM 2394 C C . ARG B 1 90 ? -11.055 5.223 -8.781 1 97.69 90 ARG B C 1
ATOM 2396 O O . ARG B 1 90 ? -10.758 6.418 -8.859 1 97.69 90 ARG B O 1
ATOM 2403 N N . TYR B 1 91 ? -11.648 4.688 -7.758 1 98.12 91 TYR B N 1
ATOM 2404 C CA . TYR B 1 91 ? -11.969 5.512 -6.598 1 98.12 91 TYR B CA 1
ATOM 2405 C C . TYR B 1 91 ? -10.711 6.137 -6.004 1 98.12 91 TYR B C 1
ATOM 2407 O O . TYR B 1 91 ? -10.688 7.332 -5.711 1 98.12 91 TYR B O 1
ATOM 2415 N N . ALA B 1 92 ? -9.727 5.297 -5.789 1 97.5 92 ALA B N 1
ATOM 2416 C CA . ALA B 1 92 ? -8.477 5.754 -5.18 1 97.5 92 ALA B CA 1
ATOM 2417 C C . ALA B 1 92 ? -7.855 6.883 -5.996 1 97.5 92 ALA B C 1
ATOM 2419 O O . ALA B 1 92 ? -7.387 7.879 -5.434 1 97.5 92 ALA B O 1
ATOM 2420 N N . ILE B 1 93 ? -7.855 6.77 -7.34 1 96.69 93 ILE B N 1
ATOM 2421 C CA . ILE B 1 93 ? -7.246 7.75 -8.242 1 96.69 93 ILE B CA 1
ATOM 2422 C C . ILE B 1 93 ? -8.062 9.039 -8.227 1 96.69 93 ILE B C 1
ATOM 2424 O O . ILE B 1 93 ? -7.5 10.133 -8.227 1 96.69 93 ILE B O 1
ATOM 2428 N N . GLU B 1 94 ? -9.352 8.914 -8.141 1 97 94 GLU B N 1
ATOM 2429 C CA . GLU B 1 94 ? -10.234 10.07 -8.195 1 97 94 GLU B CA 1
ATOM 2430 C C . GLU B 1 94 ? -10.234 10.836 -6.875 1 97 94 GLU B C 1
ATOM 2432 O O . GLU B 1 94 ? -10.461 12.047 -6.852 1 97 94 GLU B O 1
ATOM 2437 N N . ARG B 1 95 ? -9.992 10.133 -5.789 1 97.06 95 ARG B N 1
ATOM 2438 C CA . ARG B 1 95 ? -10.078 10.734 -4.465 1 97.06 95 ARG B CA 1
ATOM 2439 C C . ARG B 1 95 ? -8.867 10.359 -3.617 1 97.06 95 ARG B C 1
ATOM 2441 O O . ARG B 1 95 ? -9.016 9.82 -2.518 1 97.06 95 ARG B O 1
ATOM 2448 N N . PRO B 1 96 ? -7.727 10.758 -4.082 1 95.31 96 PRO B N 1
ATOM 2449 C CA . PRO B 1 96 ? -6.504 10.266 -3.449 1 95.31 96 PRO B CA 1
ATOM 2450 C C . PRO B 1 96 ? -6.367 10.711 -1.996 1 95.31 96 PRO B C 1
ATOM 2452 O O . PRO B 1 96 ? -5.855 9.969 -1.159 1 95.31 96 PRO B O 1
ATOM 2455 N N . HIS B 1 97 ? -6.824 11.945 -1.615 1 94.69 97 HIS B N 1
ATOM 2456 C CA . HIS B 1 97 ? -6.711 12.422 -0.241 1 94.69 97 HIS B CA 1
ATOM 2457 C C . HIS B 1 97 ? -7.637 11.641 0.688 1 94.69 97 HIS B C 1
ATOM 2459 O O . HIS B 1 97 ? -7.219 11.195 1.756 1 94.69 97 HIS B O 1
ATOM 2465 N N . MET B 1 98 ? -8.852 11.5 0.212 1 96.25 98 MET B N 1
ATOM 2466 C CA . MET B 1 98 ? -9.812 10.734 0.997 1 96.25 98 MET B CA 1
ATOM 2467 C C . MET B 1 98 ? -9.352 9.289 1.163 1 96.25 98 MET B C 1
ATOM 2469 O O . MET B 1 98 ? -9.422 8.734 2.262 1 96.25 98 MET B O 1
ATOM 2473 N N . TYR B 1 99 ? -8.859 8.695 0.107 1 96.5 99 TYR B N 1
ATOM 2474 C CA . TYR B 1 99 ? -8.391 7.312 0.112 1 96.5 99 TYR B CA 1
ATOM 2475 C C . TYR B 1 99 ? -7.289 7.113 1.145 1 96.5 99 TYR B C 1
ATOM 2477 O O . TYR B 1 99 ? -7.34 6.176 1.94 1 96.5 99 TYR B O 1
ATOM 2485 N N . ARG B 1 100 ? -6.34 7.992 1.18 1 94.38 100 ARG B N 1
ATOM 2486 C CA . ARG B 1 100 ? -5.219 7.902 2.113 1 94.38 100 ARG B CA 1
ATOM 2487 C C . ARG B 1 100 ? -5.691 8.078 3.553 1 94.38 100 ARG B C 1
ATOM 2489 O O . ARG B 1 100 ? -5.176 7.426 4.465 1 94.38 100 ARG B O 1
ATOM 2496 N N . LEU B 1 101 ? -6.648 8.961 3.742 1 93.69 101 LEU B N 1
ATOM 2497 C CA . LEU B 1 101 ? -7.184 9.18 5.082 1 93.69 101 LEU B CA 1
ATOM 2498 C C . LEU B 1 101 ? -7.922 7.938 5.574 1 93.69 101 LEU B C 1
ATOM 2500 O O . LEU B 1 101 ? -7.684 7.473 6.695 1 93.69 101 LEU B O 1
ATOM 2504 N N . MET B 1 102 ? -8.758 7.355 4.727 1 94.31 102 MET B N 1
ATOM 2505 C CA . MET B 1 102 ? -9.594 6.211 5.078 1 94.31 102 MET B CA 1
ATOM 2506 C C . MET B 1 102 ? -8.734 5.023 5.512 1 94.31 102 MET B C 1
ATOM 2508 O O . MET B 1 102 ? -9.094 4.301 6.441 1 94.31 102 MET B O 1
ATOM 2512 N N . PHE B 1 103 ? -7.598 4.879 4.859 1 94.31 103 PHE B N 1
ATOM 2513 C CA . PHE B 1 103 ? -6.836 3.66 5.102 1 94.31 103 PHE B CA 1
ATOM 2514 C C . PHE B 1 103 ? -5.578 3.963 5.91 1 94.31 103 PHE B C 1
ATOM 2516 O O . PHE B 1 103 ? -4.645 3.158 5.938 1 94.31 103 PHE B O 1
ATOM 2523 N N . GLY B 1 104 ? -5.535 5.117 6.477 1 89.81 104 GLY B N 1
ATOM 2524 C CA . GLY B 1 104 ? -4.578 5.422 7.527 1 89.81 104 GLY B CA 1
ATOM 2525 C C . GLY B 1 104 ? -3.184 5.699 7.004 1 89.81 104 GLY B C 1
ATOM 2526 O O . GLY B 1 104 ? -2.211 5.652 7.758 1 89.81 104 GLY B O 1
ATOM 2527 N N . SER B 1 105 ? -3.076 5.914 5.742 1 87.25 105 SER B N 1
ATOM 2528 C CA . SER B 1 105 ? -1.777 6.27 5.18 1 87.25 105 SER B CA 1
ATOM 2529 C C . SER B 1 105 ? -1.406 7.711 5.512 1 87.25 105 SER B C 1
ATOM 2531 O O . SER B 1 105 ? -0.233 8.086 5.457 1 87.25 105 SER B O 1
ATOM 2533 N N . THR B 1 106 ? -2.422 8.461 5.793 1 82 106 THR B N 1
ATOM 2534 C CA . THR B 1 106 ? -2.209 9.828 6.266 1 82 106 THR B CA 1
ATOM 2535 C C . THR B 1 106 ? -3.092 10.117 7.477 1 82 106 THR B C 1
ATOM 2537 O O . THR B 1 106 ? -4.039 9.383 7.758 1 82 106 THR B O 1
ATOM 2540 N N . SER B 1 107 ? -2.566 11.031 8.195 1 78.06 107 SER B N 1
ATOM 2541 C CA . SER B 1 107 ? -3.348 11.578 9.297 1 78.06 107 SER B CA 1
ATOM 2542 C C . SER B 1 107 ? -3.691 13.047 9.062 1 78.06 107 SER B C 1
ATOM 2544 O O . SER B 1 107 ? -3.082 13.703 8.219 1 78.06 107 SER B O 1
ATOM 2546 N N . ALA B 1 108 ? -4.746 13.367 9.703 1 77.19 108 ALA B N 1
ATOM 2547 C CA . ALA B 1 108 ? -5.062 14.789 9.734 1 77.19 108 ALA B CA 1
ATOM 2548 C C . ALA B 1 108 ? -4.773 15.383 11.109 1 77.19 108 ALA B C 1
ATOM 2550 O O . ALA B 1 108 ? -5.398 15 12.102 1 77.19 108 ALA B O 1
ATOM 2551 N N . HIS B 1 109 ? -3.781 16.25 11.086 1 76.75 109 HIS B N 1
ATOM 2552 C CA . HIS B 1 109 ? -3.363 16.891 12.32 1 76.75 109 HIS B CA 1
ATOM 2553 C C . HIS B 1 109 ? -3.012 15.867 13.391 1 76.75 109 HIS B C 1
ATOM 2555 O O . HIS B 1 109 ? -3.414 16.016 14.547 1 76.75 109 HIS B O 1
ATOM 2561 N N . GLY B 1 110 ? -2.42 14.805 12.914 1 77.06 110 GLY B N 1
ATOM 2562 C CA . GLY B 1 110 ? -1.967 13.773 13.828 1 77.06 110 GLY B CA 1
ATOM 2563 C C . GLY B 1 110 ? -3.068 12.82 14.242 1 77.06 110 GLY B C 1
ATOM 2564 O O . GLY B 1 110 ? -2.852 11.938 15.078 1 77.06 110 GLY B O 1
ATOM 2565 N N . ILE B 1 111 ? -4.234 13.016 13.734 1 79.62 111 ILE B N 1
ATOM 2566 C CA . ILE B 1 111 ? -5.371 12.164 14.078 1 79.62 111 ILE B CA 1
ATOM 2567 C C . ILE B 1 111 ? -5.531 11.062 13.031 1 79.62 111 ILE B C 1
ATOM 2569 O O . ILE B 1 111 ? -5.676 11.352 11.836 1 79.62 111 ILE B O 1
ATOM 2573 N N . ASN B 1 112 ? -5.441 9.805 13.516 1 82.31 112 ASN B N 1
ATOM 2574 C CA . ASN B 1 112 ? -5.656 8.648 12.648 1 82.31 112 ASN B CA 1
ATOM 2575 C C . ASN B 1 112 ? -7.074 8.102 12.773 1 82.31 112 ASN B C 1
ATOM 2577 O O . ASN B 1 112 ? -7.648 8.109 13.867 1 82.31 112 ASN B O 1
ATOM 2581 N N . VAL B 1 113 ? -7.578 7.758 11.648 1 84.12 113 VAL B N 1
ATOM 2582 C CA . VAL B 1 113 ? -8.844 7.039 11.68 1 84.12 113 VAL B CA 1
ATOM 2583 C C . VAL B 1 113 ? -8.641 5.645 12.273 1 84.12 113 VAL B C 1
ATOM 2585 O O . VAL B 1 113 ? -7.719 4.93 11.875 1 84.12 113 VAL B O 1
ATOM 2588 N N . PRO B 1 114 ? -9.469 5.305 13.172 1 80.69 114 PRO B N 1
ATOM 2589 C CA . PRO B 1 114 ? -9.305 3.975 13.766 1 80.69 114 PRO B CA 1
ATOM 2590 C C . PRO B 1 114 ? -9.57 2.848 12.766 1 80.69 114 PRO B C 1
ATOM 2592 O O . PRO B 1 114 ? -10.461 2.961 11.922 1 80.69 114 PRO B O 1
ATOM 2595 N N . ALA B 1 115 ? -8.75 1.939 12.867 1 87.88 115 ALA B N 1
ATOM 2596 C CA . ALA B 1 115 ? -8.914 0.721 12.078 1 87.88 115 ALA B CA 1
ATOM 2597 C C . ALA B 1 115 ? -9.156 -0.486 12.977 1 87.88 115 ALA B C 1
ATOM 2599 O O . ALA B 1 115 ? -8.828 -0.458 14.164 1 87.88 115 ALA B O 1
ATOM 2600 N N . ARG B 1 116 ? -9.859 -1.398 12.398 1 88.88 116 ARG B N 1
ATOM 2601 C CA . ARG B 1 116 ? -10.094 -2.656 13.102 1 88.88 116 ARG B CA 1
ATOM 2602 C C . ARG B 1 116 ? -9.477 -3.828 12.344 1 88.88 116 ARG B C 1
ATOM 2604 O O . ARG B 1 116 ? -9.445 -3.83 11.117 1 88.88 116 ARG B O 1
ATOM 2611 N N . ASP B 1 117 ? -9.023 -4.789 13.164 1 95.25 117 ASP B N 1
ATOM 2612 C CA . ASP B 1 117 ? -8.492 -6.023 12.586 1 95.25 117 ASP B CA 1
ATOM 2613 C C . ASP B 1 117 ? -9.586 -6.812 11.875 1 95.25 117 ASP B C 1
ATOM 2615 O O . ASP B 1 117 ? -10.477 -7.371 12.523 1 95.25 117 ASP B O 1
ATOM 2619 N N . VAL B 1 118 ? -9.453 -6.91 10.609 1 96 118 VAL B N 1
ATOM 2620 C CA . VAL B 1 118 ? -10.531 -7.531 9.852 1 96 118 VAL B CA 1
ATOM 2621 C C . VAL B 1 118 ? -10.328 -9.047 9.805 1 96 118 VAL B C 1
ATOM 2623 O O . VAL B 1 118 ? -11.258 -9.789 9.469 1 96 118 VAL B O 1
ATOM 2626 N N . LEU B 1 119 ? -9.141 -9.5 10.133 1 95.69 119 LEU B N 1
ATOM 2627 C CA . LEU B 1 119 ? -8.805 -10.914 9.961 1 95.69 119 LEU B CA 1
ATOM 2628 C C . LEU B 1 119 ? -9.398 -11.75 11.086 1 95.69 119 LEU B C 1
ATOM 2630 O O . LEU B 1 119 ? -9.445 -12.984 10.992 1 95.69 119 LEU B O 1
ATOM 2634 N N . THR B 1 120 ? -9.852 -11.125 12.117 1 94.38 120 THR B N 1
ATOM 2635 C CA . THR B 1 120 ? -10.445 -11.844 13.242 1 94.38 120 THR B CA 1
ATOM 2636 C C . THR B 1 120 ? -11.961 -11.914 13.102 1 94.38 120 THR B C 1
ATOM 2638 O O . THR B 1 120 ? -12.641 -12.523 13.93 1 94.38 120 THR B O 1
ATOM 2641 N N . LEU B 1 121 ? -12.516 -11.328 12.125 1 95.69 121 LEU B N 1
ATOM 2642 C CA . LEU B 1 121 ? -13.961 -11.242 11.953 1 95.69 121 LEU B CA 1
ATOM 2643 C C . LEU B 1 121 ? -14.469 -12.367 11.062 1 95.69 121 LEU B C 1
ATOM 2645 O O . LEU B 1 121 ? -13.766 -12.805 10.148 1 95.69 121 LEU B O 1
ATOM 2649 N N . LYS B 1 122 ? -15.648 -12.75 11.344 1 96.19 122 LYS B N 1
ATOM 2650 C CA . LYS B 1 122 ? -16.344 -13.68 10.461 1 96.19 122 LYS B CA 1
ATOM 2651 C C . LYS B 1 122 ? -16.922 -12.953 9.25 1 96.19 122 LYS B C 1
ATOM 2653 O O . LYS B 1 122 ? -17.094 -11.734 9.266 1 96.19 122 LYS B O 1
ATOM 2658 N N . VAL B 1 123 ? -17.219 -13.781 8.234 1 95.94 123 VAL B N 1
ATOM 2659 C CA . VAL B 1 123 ? -17.75 -13.234 6.992 1 95.94 123 VAL B CA 1
ATOM 2660 C C . VAL B 1 123 ? -19 -12.414 7.285 1 95.94 123 VAL B C 1
ATOM 2662 O O . VAL B 1 123 ? -19.156 -11.289 6.793 1 95.94 123 VAL B O 1
ATOM 2665 N N . ALA B 1 124 ? -19.844 -12.883 8.156 1 95.62 124 ALA B N 1
ATOM 2666 C CA . ALA B 1 124 ? -21.094 -12.211 8.5 1 95.62 124 ALA B CA 1
ATOM 2667 C C . ALA B 1 124 ? -20.828 -10.883 9.211 1 95.62 124 ALA B C 1
ATOM 2669 O O . ALA B 1 124 ? -21.547 -9.906 9.008 1 95.62 124 ALA B O 1
ATOM 2670 N N . GLU B 1 125 ? -19.844 -10.844 10.039 1 96.81 125 GLU B N 1
ATOM 2671 C CA . GLU B 1 125 ? -19.484 -9.625 10.75 1 96.81 125 GLU B CA 1
ATOM 2672 C C . GLU B 1 125 ? -18.922 -8.578 9.797 1 96.81 125 GLU B C 1
ATOM 2674 O O . GLU B 1 125 ? -19.219 -7.387 9.938 1 96.81 125 GLU B O 1
ATOM 2679 N N . ILE B 1 126 ? -18.125 -9.047 8.852 1 96.44 126 ILE B N 1
ATOM 2680 C CA . ILE B 1 126 ? -17.547 -8.148 7.859 1 96.44 126 ILE B CA 1
ATOM 2681 C C . ILE B 1 126 ? -18.656 -7.512 7.031 1 96.44 126 ILE B C 1
ATOM 2683 O O . ILE B 1 126 ? -18.609 -6.316 6.727 1 96.44 126 ILE B O 1
ATOM 2687 N N . GLU B 1 127 ? -19.688 -8.219 6.684 1 94.88 127 GLU B N 1
ATOM 2688 C CA . GLU B 1 127 ? -20.812 -7.711 5.91 1 94.88 127 GLU B CA 1
ATOM 2689 C C . GLU B 1 127 ? -21.469 -6.52 6.609 1 94.88 127 GLU B C 1
ATOM 2691 O O . GLU B 1 127 ? -21.875 -5.559 5.957 1 94.88 127 GLU B O 1
ATOM 2696 N N . HIS B 1 128 ? -21.422 -6.555 7.898 1 92.88 128 HIS B N 1
ATOM 2697 C CA . HIS B 1 128 ? -22.109 -5.527 8.68 1 92.88 128 HIS B CA 1
ATOM 2698 C C . HIS B 1 128 ? -21.172 -4.398 9.062 1 92.88 128 HIS B C 1
ATOM 2700 O O . HIS B 1 128 ? -21.547 -3.227 9.031 1 92.88 128 HIS B O 1
ATOM 2706 N N . GLN B 1 129 ? -19.969 -4.758 9.383 1 94 129 GLN B N 1
ATOM 2707 C CA . GLN B 1 129 ? -19.078 -3.803 10.023 1 94 129 GLN B CA 1
ATOM 2708 C C . GLN B 1 129 ? -18.156 -3.146 8.992 1 94 129 GLN B C 1
ATOM 2710 O O . GLN B 1 129 ? -17.625 -2.062 9.234 1 94 129 GLN B O 1
ATOM 2715 N N . HIS B 1 130 ? -17.891 -3.828 7.855 1 94.62 130 HIS B N 1
ATOM 2716 C CA . HIS B 1 130 ? -16.984 -3.35 6.82 1 94.62 130 HIS B CA 1
ATOM 2717 C C . HIS B 1 130 ? -17.562 -3.586 5.43 1 94.62 130 HIS B C 1
ATOM 2719 O O . HIS B 1 130 ? -17 -4.348 4.641 1 94.62 130 HIS B O 1
ATOM 2725 N N . PRO B 1 131 ? -18.578 -2.814 5.078 1 94.88 131 PRO B N 1
ATOM 2726 C CA . PRO B 1 131 ? -19.297 -3.105 3.836 1 94.88 131 PRO B CA 1
ATOM 2727 C C . PRO B 1 131 ? -18.406 -2.969 2.598 1 94.88 131 PRO B C 1
ATOM 2729 O O . PRO B 1 131 ? -18.594 -3.695 1.619 1 94.88 131 PRO B O 1
ATOM 2732 N N . SER B 1 132 ? -17.484 -2.039 2.6 1 96.06 132 SER B N 1
ATOM 2733 C CA . SER B 1 132 ? -16.594 -1.896 1.452 1 96.06 132 SER B CA 1
ATOM 2734 C C . SER B 1 132 ? -15.719 -3.135 1.267 1 96.06 132 SER B C 1
ATOM 2736 O O . SER B 1 132 ? -15.609 -3.66 0.157 1 96.06 132 SER B O 1
ATOM 2738 N N . PHE B 1 133 ? -15.148 -3.652 2.375 1 97.25 133 PHE B N 1
ATOM 2739 C CA . PHE B 1 133 ? -14.336 -4.863 2.312 1 97.25 133 PHE B CA 1
ATOM 2740 C C . PHE B 1 133 ? -15.195 -6.078 1.983 1 97.25 133 PHE B C 1
ATOM 2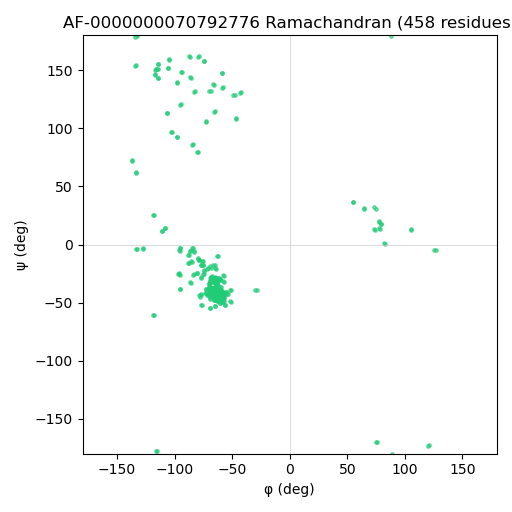742 O O . PHE B 1 133 ? -14.727 -7.016 1.338 1 97.25 133 PHE B O 1
ATOM 2749 N N . ALA B 1 134 ? -16.469 -6.023 2.352 1 97.81 134 ALA B N 1
ATOM 2750 C CA . ALA B 1 134 ? -17.391 -7.121 2.117 1 97.81 134 ALA B CA 1
ATOM 2751 C C . ALA B 1 134 ? -17.547 -7.414 0.626 1 97.81 134 ALA B C 1
ATOM 2753 O O . ALA B 1 134 ? -17.812 -8.555 0.232 1 97.81 134 ALA B O 1
ATOM 2754 N N . HIS B 1 135 ? -17.375 -6.402 -0.213 1 98.12 135 HIS B N 1
ATOM 2755 C CA . HIS B 1 135 ? -17.438 -6.629 -1.652 1 98.12 135 HIS B CA 1
ATOM 2756 C C . HIS B 1 135 ? -16.391 -7.652 -2.098 1 98.12 135 HIS B C 1
ATOM 2758 O O . HIS B 1 135 ? -16.688 -8.539 -2.898 1 98.12 135 HIS B O 1
ATOM 2764 N N . VAL B 1 136 ? -15.188 -7.531 -1.581 1 98.12 136 VAL B N 1
ATOM 2765 C CA . VAL B 1 136 ? -14.102 -8.438 -1.947 1 98.12 136 VAL B CA 1
ATOM 2766 C C . VAL B 1 136 ? -14.352 -9.812 -1.336 1 98.12 136 VAL B C 1
ATOM 2768 O O . VAL B 1 136 ? -14.172 -10.836 -2.004 1 98.12 136 VAL B O 1
ATOM 2771 N N . VAL B 1 137 ? -14.766 -9.812 -0.092 1 97.62 137 VAL B N 1
ATOM 2772 C CA . VAL B 1 137 ? -15.016 -11.055 0.622 1 97.62 137 VAL B CA 1
ATOM 2773 C C . VAL B 1 137 ? -16.109 -11.852 -0.089 1 97.62 137 VAL B C 1
ATOM 2775 O O . VAL B 1 137 ? -15.945 -13.047 -0.342 1 97.62 137 VAL B O 1
ATOM 2778 N N . ARG B 1 138 ? -17.172 -11.172 -0.431 1 96.69 138 ARG B N 1
ATOM 2779 C CA . ARG B 1 138 ? -18.281 -11.82 -1.133 1 96.69 138 ARG B CA 1
ATOM 2780 C C . ARG B 1 138 ? -17.828 -12.375 -2.479 1 96.69 138 ARG B C 1
ATOM 2782 O O . ARG B 1 138 ? -18.219 -13.477 -2.867 1 96.69 138 ARG B O 1
ATOM 2789 N N . ALA B 1 139 ? -17.078 -11.594 -3.176 1 97 139 ALA B N 1
ATOM 2790 C CA . ALA B 1 139 ? -16.594 -12.023 -4.484 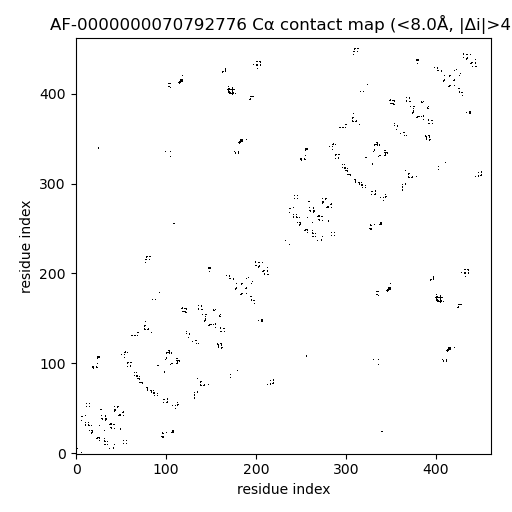1 97 139 ALA B CA 1
ATOM 2791 C C . ALA B 1 139 ? -15.703 -13.258 -4.363 1 97 139 ALA B C 1
ATOM 2793 O O . ALA B 1 139 ? -15.805 -14.188 -5.16 1 97 139 ALA B O 1
ATOM 2794 N N . VAL B 1 140 ? -14.82 -13.258 -3.383 1 96.44 140 VAL B N 1
ATOM 2795 C CA . VAL B 1 140 ? -13.953 -14.406 -3.125 1 96.44 140 VAL B CA 1
ATOM 2796 C C . VAL B 1 140 ? -14.805 -15.633 -2.795 1 96.44 140 VAL B C 1
ATOM 2798 O O . VAL B 1 140 ? -14.57 -16.719 -3.332 1 96.44 140 VAL B O 1
ATOM 2801 N N . HIS B 1 141 ? -15.766 -15.406 -1.946 1 95.12 141 HIS B N 1
ATOM 2802 C CA . HIS B 1 141 ? -16.656 -16.5 -1.558 1 95.12 141 HIS B CA 1
ATOM 2803 C C . HIS B 1 141 ? -17.391 -17.062 -2.766 1 95.12 141 HIS B C 1
ATOM 2805 O O . HIS B 1 141 ? -17.516 -18.281 -2.912 1 95.12 141 HIS B O 1
ATOM 2811 N N . ARG B 1 142 ? -17.844 -16.234 -3.658 1 95.12 142 ARG B N 1
ATOM 2812 C CA . ARG B 1 142 ? -18.531 -16.672 -4.867 1 95.12 142 ARG B CA 1
ATOM 2813 C C . ARG B 1 142 ? -17.609 -17.469 -5.777 1 95.12 142 ARG B C 1
ATOM 2815 O O . ARG B 1 142 ? -18.016 -18.453 -6.387 1 95.12 142 ARG B O 1
ATOM 2822 N N . CYS B 1 143 ? -16.375 -17 -5.918 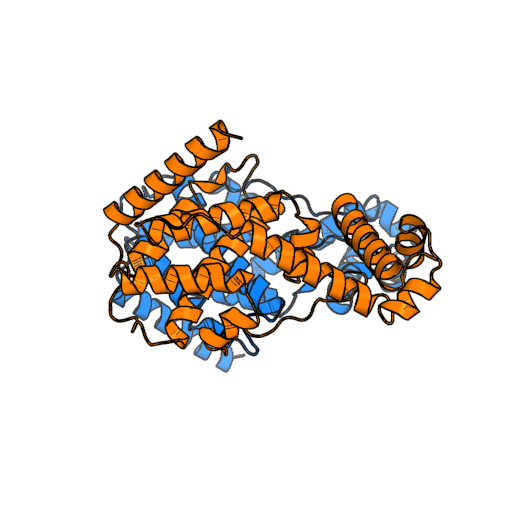1 95.69 143 CYS B N 1
ATOM 2823 C CA . CYS B 1 143 ? -15.391 -17.734 -6.719 1 95.69 143 CYS B CA 1
ATOM 2824 C C . CYS B 1 143 ? -15.18 -19.141 -6.168 1 95.69 143 CYS B C 1
ATOM 2826 O O . CYS B 1 143 ? -15.055 -20.094 -6.934 1 95.69 143 CYS B O 1
ATOM 2828 N N . LEU B 1 144 ? -15.117 -19.219 -4.84 1 93.19 144 LEU B N 1
ATOM 2829 C CA . LEU B 1 144 ? -14.961 -20.516 -4.172 1 93.19 144 LEU B CA 1
ATOM 2830 C C . LEU B 1 144 ? -16.156 -21.406 -4.449 1 93.19 144 LEU B C 1
ATOM 2832 O O . LEU B 1 144 ? -15.992 -22.578 -4.832 1 93.19 144 LEU B O 1
ATOM 2836 N N . LEU B 1 145 ? -17.344 -20.875 -4.32 1 92.62 145 LEU B N 1
ATOM 2837 C CA . LEU B 1 145 ? -18.578 -21.641 -4.5 1 92.62 145 LEU B CA 1
ATOM 2838 C C . LEU B 1 145 ? -18.734 -22.078 -5.953 1 92.62 145 LEU B C 1
ATOM 2840 O O . LEU B 1 145 ? -19.281 -23.156 -6.227 1 92.62 145 LEU B O 1
ATOM 2844 N N . ALA B 1 146 ? -18.188 -21.312 -6.859 1 93.56 146 ALA B N 1
ATOM 2845 C CA . ALA B 1 146 ? -18.297 -21.609 -8.281 1 93.56 146 ALA B CA 1
ATOM 2846 C C . ALA B 1 146 ? -17.219 -22.594 -8.719 1 93.56 146 ALA B C 1
ATOM 2848 O O . ALA B 1 146 ? -17.125 -22.953 -9.891 1 93.56 146 ALA B O 1
ATOM 2849 N N . GLY B 1 147 ? -16.328 -22.984 -7.797 1 92.25 147 GLY B N 1
ATOM 2850 C CA . GLY B 1 147 ? -15.281 -23.969 -8.086 1 92.25 147 GLY B CA 1
ATOM 2851 C C . GLY B 1 147 ? -14.102 -23.375 -8.828 1 92.25 147 GLY B C 1
ATOM 2852 O O . GLY B 1 147 ? -13.312 -24.094 -9.438 1 92.25 147 GLY B O 1
ATOM 2853 N N . ARG B 1 148 ? -14 -22.062 -8.797 1 93.69 148 ARG B N 1
ATOM 2854 C CA . ARG B 1 148 ? -12.891 -21.391 -9.469 1 93.69 148 ARG B CA 1
ATOM 2855 C C . ARG B 1 148 ? -11.625 -21.438 -8.625 1 93.69 148 ARG B C 1
ATOM 2857 O O . ARG B 1 148 ? -10.516 -21.281 -9.148 1 93.69 148 ARG B O 1
ATOM 2864 N N . PHE B 1 149 ? -11.797 -21.578 -7.297 1 91.62 149 PHE B N 1
ATOM 2865 C CA . PHE B 1 149 ? -10.68 -21.766 -6.383 1 91.62 149 PHE B CA 1
ATOM 2866 C C . PHE B 1 149 ? -1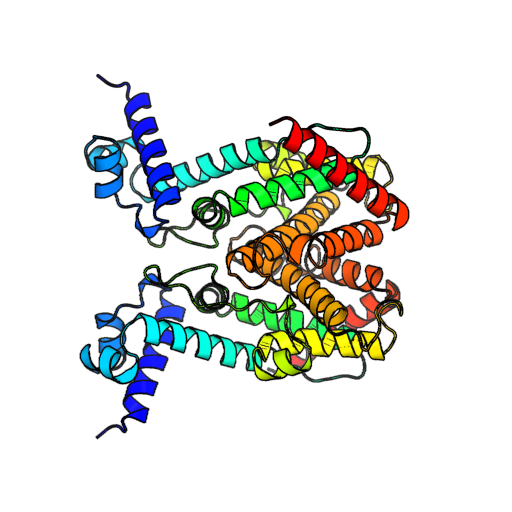0.609 -23.219 -5.895 1 91.62 149 PHE B C 1
ATOM 2868 O O . PHE B 1 149 ? -11.617 -23.922 -5.902 1 91.62 149 PHE B O 1
ATOM 2875 N N . ALA B 1 150 ? -9.367 -23.625 -5.578 1 82.81 150 ALA B N 1
ATOM 2876 C CA . ALA B 1 150 ? -9.172 -24.984 -5.113 1 82.81 150 ALA B CA 1
ATOM 2877 C C . ALA B 1 150 ? -9.992 -25.266 -3.852 1 82.81 150 ALA B C 1
ATOM 2879 O O . ALA B 1 150 ? -10.203 -24.359 -3.039 1 82.81 150 ALA B O 1
ATOM 2880 N N . THR B 1 151 ? -10.398 -26.422 -3.742 1 65.75 151 THR B N 1
ATOM 2881 C CA . THR B 1 151 ? -11.328 -26.953 -2.754 1 65.75 151 THR B CA 1
ATOM 2882 C C . THR B 1 151 ? -10.695 -26.953 -1.364 1 65.75 151 THR B C 1
ATOM 2884 O O . THR B 1 151 ? -11.398 -27.047 -0.356 1 65.75 151 THR B O 1
ATOM 2887 N N . ALA B 1 152 ? -9.383 -26.891 -1.368 1 67.25 152 ALA B N 1
ATOM 2888 C CA . ALA B 1 152 ? -8.805 -26.969 -0.027 1 67.25 152 ALA B CA 1
ATOM 2889 C C . ALA B 1 152 ? -9.211 -25.75 0.813 1 67.25 152 ALA B C 1
ATOM 2891 O O . ALA B 1 152 ? -9.203 -25.812 2.045 1 67.25 152 ALA B O 1
ATOM 2892 N N . LEU B 1 153 ? -9.633 -24.812 0.056 1 68.38 153 LEU B N 1
ATOM 2893 C CA . LEU B 1 153 ? -10.219 -23.672 0.75 1 68.38 153 LEU B CA 1
ATOM 2894 C C . LEU B 1 153 ? -11.688 -23.922 1.065 1 68.38 153 LEU B C 1
ATOM 2896 O O . LEU B 1 153 ? -12.523 -23.984 0.158 1 68.38 153 LEU B O 1
ATOM 2900 N N . GLY B 1 154 ? -11.945 -24.594 2.207 1 73.06 154 GLY B N 1
ATOM 2901 C CA . GLY B 1 154 ? -13.336 -24.875 2.527 1 73.06 154 GLY B CA 1
ATOM 2902 C C . GLY B 1 154 ? -14.242 -23.656 2.387 1 73.06 154 GLY B C 1
ATOM 2903 O O . GLY B 1 154 ? -13.93 -22.594 2.906 1 73.06 154 GLY B O 1
ATOM 2904 N N . ALA B 1 155 ? -15.344 -23.812 1.654 1 77.81 155 ALA B N 1
ATOM 2905 C CA . ALA B 1 155 ? -16.297 -22.719 1.431 1 77.81 155 ALA B CA 1
ATOM 2906 C C . ALA B 1 155 ? -16.922 -22.266 2.744 1 77.81 155 ALA B C 1
ATOM 2908 O O . ALA B 1 155 ? -17.5 -21.172 2.818 1 77.81 155 ALA B O 1
ATOM 2909 N N . ASP B 1 156 ? -16.688 -22.984 3.736 1 85.25 156 ASP B N 1
ATOM 2910 C CA . ASP B 1 156 ? -17.266 -22.641 5.035 1 85.25 156 ASP B CA 1
ATOM 2911 C C . ASP B 1 156 ? -16.188 -22.172 6.012 1 85.25 156 ASP B C 1
ATOM 2913 O O . ASP B 1 156 ? -16.453 -22 7.203 1 85.25 156 ASP B O 1
ATOM 2917 N N . ASP B 1 157 ? -15.117 -21.953 5.504 1 92.12 157 ASP B N 1
ATOM 2918 C CA . ASP B 1 157 ? -14.008 -21.5 6.348 1 92.12 157 ASP B CA 1
ATOM 2919 C C . ASP B 1 157 ? -13.852 -19.984 6.293 1 92.12 157 ASP B C 1
ATOM 2921 O O . ASP B 1 157 ? -13.109 -19.469 5.461 1 92.12 157 ASP B O 1
ATOM 2925 N N . ASP B 1 158 ? -14.5 -19.297 7.238 1 94.69 158 ASP B N 1
ATOM 2926 C CA . ASP B 1 158 ? -14.492 -17.844 7.281 1 94.69 158 ASP B CA 1
ATOM 2927 C C . ASP B 1 158 ? -13.062 -17.297 7.289 1 94.69 158 ASP B C 1
ATOM 2929 O O . ASP B 1 158 ? -12.758 -16.328 6.598 1 94.69 158 ASP B O 1
ATOM 2933 N N . THR B 1 159 ? -12.273 -17.969 8.078 1 93.75 159 THR B N 1
ATOM 2934 C CA . THR B 1 159 ? -10.898 -17.516 8.234 1 93.75 159 THR B CA 1
ATOM 2935 C C . THR B 1 159 ? -10.156 -17.531 6.902 1 93.75 159 THR B C 1
ATOM 2937 O O . THR B 1 159 ? -9.492 -16.562 6.539 1 93.75 159 THR B O 1
ATOM 2940 N N . ALA B 1 160 ? -10.352 -18.625 6.184 1 93.12 160 ALA B N 1
ATOM 2941 C CA . ALA B 1 160 ? -9.68 -18.781 4.898 1 93.12 160 ALA B CA 1
ATOM 2942 C C . ALA B 1 160 ? -10.227 -17.797 3.873 1 93.12 160 ALA B C 1
ATOM 2944 O O . ALA B 1 160 ? -9.469 -17.234 3.074 1 93.12 160 ALA B O 1
ATOM 2945 N N . ILE B 1 161 ? -11.523 -17.625 3.904 1 95.38 161 ILE B N 1
ATOM 2946 C CA . ILE B 1 161 ? -12.172 -16.719 2.963 1 95.38 161 ILE B CA 1
ATOM 2947 C C . ILE B 1 161 ? -11.68 -15.289 3.205 1 95.38 161 ILE B C 1
ATOM 2949 O O . ILE B 1 161 ? -11.289 -14.586 2.268 1 95.38 161 ILE B O 1
ATOM 2953 N N . VAL B 1 162 ? -11.617 -14.883 4.441 1 96.62 162 VAL B N 1
ATOM 2954 C CA . VAL B 1 162 ? -11.219 -13.531 4.801 1 96.62 162 VAL B CA 1
ATOM 2955 C C . VAL B 1 162 ? -9.734 -13.328 4.496 1 96.62 162 VAL B C 1
ATOM 2957 O O . VAL B 1 162 ? -9.344 -12.281 3.975 1 96.62 162 VAL B O 1
ATOM 2960 N N . ALA B 1 163 ? -8.945 -14.305 4.777 1 96.12 163 ALA B N 1
ATOM 2961 C CA . ALA B 1 163 ? -7.52 -14.211 4.488 1 96.12 163 ALA B CA 1
ATOM 2962 C C . ALA B 1 163 ? -7.273 -14.078 2.988 1 96.12 163 ALA B C 1
ATOM 2964 O O . ALA B 1 163 ? -6.41 -13.305 2.562 1 96.12 163 ALA B O 1
ATOM 2965 N N . THR B 1 164 ? -8.016 -14.828 2.205 1 96.19 164 THR B N 1
ATOM 2966 C CA . THR B 1 164 ? -7.887 -14.758 0.754 1 96.19 164 THR B CA 1
ATOM 2967 C C . THR B 1 164 ? -8.305 -13.383 0.246 1 96.19 164 THR B C 1
ATOM 2969 O O . THR B 1 164 ? -7.617 -12.789 -0.59 1 96.19 164 THR B O 1
ATOM 2972 N N . ALA B 1 165 ? -9.398 -12.883 0.782 1 97.69 165 ALA B N 1
ATOM 2973 C CA . ALA B 1 165 ? -9.836 -11.539 0.429 1 97.69 165 ALA B CA 1
ATOM 2974 C C . ALA B 1 165 ? -8.781 -10.5 0.801 1 97.69 165 ALA B C 1
ATOM 2976 O O . ALA B 1 165 ? -8.531 -9.555 0.046 1 97.69 165 ALA B O 1
ATOM 2977 N N . ALA B 1 166 ? -8.141 -10.711 1.943 1 98.12 166 ALA B N 1
ATOM 2978 C CA . ALA B 1 166 ? -7.094 -9.805 2.416 1 98.12 166 ALA B CA 1
ATOM 2979 C C . ALA B 1 166 ? -5.883 -9.828 1.486 1 98.12 166 ALA B C 1
ATOM 2981 O O . ALA B 1 166 ? -5.207 -8.812 1.311 1 98.12 166 ALA B O 1
ATOM 2982 N N . GLN B 1 167 ? -5.613 -10.953 0.874 1 98 167 GLN B N 1
ATOM 2983 C CA . GLN B 1 167 ? -4.543 -11.039 -0.115 1 98 167 GLN B CA 1
ATOM 2984 C C . GLN B 1 167 ? -4.844 -10.164 -1.327 1 98 167 GLN B C 1
ATOM 2986 O O . GLN B 1 167 ? -4.004 -9.367 -1.752 1 98 167 GLN B O 1
ATOM 2991 N N . PHE B 1 168 ? -6.059 -10.258 -1.83 1 98.25 168 PHE B N 1
ATOM 2992 C CA . PHE B 1 168 ? -6.461 -9.422 -2.955 1 98.25 168 PHE B CA 1
ATOM 2993 C C . PHE B 1 168 ? -6.43 -7.949 -2.574 1 98.25 168 PHE B C 1
ATOM 2995 O O . PHE B 1 168 ? -5.961 -7.113 -3.35 1 98.25 168 PHE B O 1
ATOM 3002 N N . TRP B 1 169 ? -6.895 -7.664 -1.362 1 98.56 169 TRP B N 1
ATOM 3003 C CA . TRP B 1 169 ? -6.91 -6.289 -0.87 1 98.56 169 TRP B CA 1
ATOM 3004 C C . TRP B 1 169 ? -5.492 -5.738 -0.756 1 98.56 169 TRP B C 1
ATOM 3006 O O . TRP B 1 169 ? -5.211 -4.625 -1.211 1 98.56 169 TRP B O 1
ATOM 3016 N N . SER B 1 170 ? -4.578 -6.523 -0.203 1 98.44 170 SER B N 1
ATOM 3017 C CA . SER B 1 170 ? -3.191 -6.094 -0.044 1 98.44 170 SER B CA 1
ATOM 3018 C C . SER B 1 170 ? -2.547 -5.797 -1.394 1 98.44 170 SER B C 1
ATOM 3020 O O . SER B 1 170 ? -1.833 -4.801 -1.541 1 98.44 170 SER B O 1
ATOM 3022 N N . GLN B 1 171 ? -2.861 -6.594 -2.33 1 97.88 171 GLN B N 1
ATOM 3023 C CA . GLN B 1 171 ? -2.277 -6.434 -3.656 1 97.88 171 GLN B CA 1
ATOM 3024 C C . GLN B 1 171 ? -2.723 -5.125 -4.301 1 97.88 171 GLN B C 1
ATOM 3026 O O . GLN B 1 171 ? -1.892 -4.344 -4.766 1 97.88 171 GLN B O 1
ATOM 3031 N N . ILE B 1 172 ? -3.967 -4.938 -4.332 1 98.44 172 ILE B N 1
ATOM 3032 C CA . ILE B 1 172 ? -4.465 -3.764 -5.047 1 98.44 172 ILE B CA 1
ATOM 3033 C C . ILE B 1 172 ? -4.129 -2.5 -4.262 1 98.44 172 ILE B C 1
ATOM 3035 O O . ILE B 1 172 ? -3.828 -1.457 -4.848 1 98.44 172 ILE B O 1
ATOM 3039 N N . HIS B 1 173 ? -4.23 -2.572 -2.92 1 98.25 173 HIS B N 1
ATOM 3040 C CA . HIS B 1 173 ? -3.867 -1.422 -2.1 1 98.25 173 HIS B CA 1
ATOM 3041 C C . HIS B 1 173 ? -2.414 -1.02 -2.328 1 98.25 173 HIS B C 1
ATOM 3043 O O . HIS B 1 173 ? -2.109 0.166 -2.48 1 98.25 173 HIS B O 1
ATOM 3049 N N . GLY B 1 174 ? -1.524 -2.025 -2.336 1 98.31 174 GLY B N 1
ATOM 3050 C CA . GLY B 1 174 ? -0.121 -1.744 -2.594 1 98.31 174 GLY B CA 1
ATOM 3051 C C . GLY B 1 174 ? 0.125 -1.146 -3.967 1 98.31 174 GLY B C 1
ATOM 3052 O O . GLY B 1 174 ? 0.881 -0.182 -4.102 1 98.31 174 GLY B O 1
ATOM 3053 N N . PHE B 1 175 ? -0.52 -1.661 -4.992 1 98.38 175 PHE B N 1
ATOM 3054 C CA . PHE B 1 175 ? -0.384 -1.158 -6.355 1 98.38 175 PHE B CA 1
ATOM 3055 C C . PHE B 1 175 ? -0.828 0.297 -6.441 1 98.38 175 PHE B C 1
ATOM 3057 O O . PHE B 1 175 ? -0.089 1.147 -6.941 1 98.38 175 PHE B O 1
ATOM 3064 N N . VAL B 1 176 ? -1.994 0.55 -5.914 1 97.69 176 VAL B N 1
ATOM 3065 C CA . VAL B 1 176 ? -2.584 1.879 -6.043 1 97.69 176 VAL B CA 1
ATOM 3066 C C . VAL B 1 176 ? -1.738 2.896 -5.281 1 97.69 176 VAL B C 1
ATOM 3068 O O . VAL B 1 176 ? -1.525 4.016 -5.754 1 97.69 176 VAL B O 1
ATOM 3071 N N . MET B 1 177 ? -1.256 2.484 -4.133 1 96.75 177 MET B N 1
ATOM 3072 C CA . MET B 1 177 ? -0.429 3.396 -3.346 1 96.75 177 MET B CA 1
ATOM 3073 C C . MET B 1 177 ? 0.858 3.738 -4.09 1 96.75 177 MET B C 1
ATOM 3075 O O . MET B 1 177 ? 1.263 4.902 -4.133 1 96.75 177 MET B O 1
ATOM 3079 N N . LEU B 1 178 ? 1.501 2.779 -4.688 1 97.06 178 LEU B N 1
ATOM 3080 C CA . LEU B 1 178 ? 2.73 3.021 -5.434 1 97.06 178 LEU B CA 1
ATOM 3081 C C . LEU B 1 178 ? 2.443 3.795 -6.719 1 97.06 178 LEU B C 1
ATOM 3083 O O . LEU B 1 178 ? 3.254 4.625 -7.141 1 97.06 178 LEU B O 1
ATOM 3087 N N . GLU B 1 179 ? 1.282 3.52 -7.312 1 96.81 179 GLU B N 1
ATOM 3088 C CA . GLU B 1 179 ? 0.858 4.266 -8.492 1 96.81 179 GLU B CA 1
ATOM 3089 C C . GLU B 1 179 ? 0.627 5.738 -8.164 1 96.81 179 GLU B C 1
ATOM 3091 O O . GLU B 1 179 ? 1.138 6.621 -8.852 1 96.81 179 GLU B O 1
ATOM 3096 N N . LEU B 1 180 ? -0.082 5.996 -7.102 1 94.19 180 LEU B N 1
ATOM 3097 C CA . LEU B 1 180 ? -0.385 7.359 -6.672 1 94.19 180 LEU B CA 1
ATOM 3098 C C . LEU B 1 180 ? 0.892 8.109 -6.316 1 94.19 180 LEU B C 1
ATOM 3100 O O . LEU B 1 180 ? 0.976 9.328 -6.512 1 94.19 180 LEU B O 1
ATOM 3104 N N . ALA B 1 181 ? 1.864 7.387 -5.801 1 93.69 181 ALA B N 1
ATOM 3105 C CA . ALA B 1 181 ? 3.123 8.008 -5.398 1 93.69 181 ALA B CA 1
ATOM 3106 C C . ALA B 1 181 ? 3.994 8.312 -6.617 1 93.69 181 ALA B C 1
ATOM 3108 O O . ALA B 1 181 ? 4.969 9.062 -6.516 1 93.69 181 ALA B O 1
ATOM 3109 N N . GLY B 1 182 ? 3.684 7.66 -7.777 1 94.69 182 GLY B N 1
ATOM 3110 C CA . GLY B 1 182 ? 4.379 8.016 -9.008 1 94.69 182 GLY B CA 1
ATOM 3111 C C . GLY B 1 182 ? 5.414 6.992 -9.422 1 94.69 182 GLY B C 1
ATOM 3112 O O . GLY B 1 182 ? 6.168 7.211 -10.375 1 94.69 182 GLY B O 1
ATOM 3113 N N . PHE B 1 183 ? 5.379 5.805 -8.797 1 96.38 183 PHE B N 1
ATOM 3114 C CA . PHE B 1 183 ? 6.41 4.812 -9.07 1 96.38 183 PHE B CA 1
ATOM 3115 C C . PHE B 1 183 ? 6.051 3.98 -10.289 1 96.38 183 PHE B C 1
ATOM 3117 O O . PHE B 1 183 ? 6.891 3.25 -10.82 1 96.38 183 PHE B O 1
ATOM 3124 N N . TYR B 1 184 ? 4.777 4.059 -10.719 1 96.62 184 TYR B N 1
ATOM 3125 C CA . TYR B 1 184 ? 4.301 3.164 -11.766 1 96.62 184 TYR B CA 1
ATOM 3126 C C . TYR B 1 184 ? 3.846 3.953 -12.992 1 96.62 184 TYR B C 1
ATOM 3128 O O . TYR B 1 184 ? 3.012 3.48 -13.766 1 96.62 184 TYR B O 1
ATOM 3136 N N . GLY B 1 185 ? 4.348 5.09 -13.172 1 90.81 185 GLY B N 1
ATOM 3137 C CA . GLY B 1 185 ? 4.082 5.879 -14.359 1 90.81 185 GLY B CA 1
ATOM 3138 C C . GLY B 1 185 ? 2.701 6.508 -14.367 1 90.81 185 GLY B C 1
ATOM 3139 O O . GLY B 1 185 ? 2.01 6.504 -13.344 1 90.81 185 GLY B O 1
ATOM 3140 N N . ASP B 1 186 ? 2.33 7.078 -15.531 1 85.81 186 ASP B N 1
ATOM 3141 C CA . ASP B 1 186 ? 1.083 7.828 -15.656 1 85.81 186 ASP B CA 1
ATOM 3142 C C . ASP B 1 186 ? 0.028 7.02 -16.406 1 85.81 186 ASP B C 1
ATOM 3144 O O . ASP B 1 186 ? 0.344 6.008 -17.031 1 85.81 186 ASP B O 1
ATOM 3148 N N . ARG B 1 187 ? -1.141 7.266 -16.312 1 81.12 187 ARG B N 1
ATOM 3149 C CA . ARG B 1 187 ? -2.266 6.852 -17.141 1 81.12 187 ARG B CA 1
ATOM 3150 C C . ARG B 1 187 ? -2.471 5.344 -17.078 1 81.12 187 ARG B C 1
ATOM 3152 O O . ARG B 1 187 ? -2.764 4.703 -18.094 1 81.12 187 ARG B O 1
ATOM 3159 N N . GLY B 1 188 ? -2.125 4.855 -15.961 1 91.25 188 GLY B N 1
ATOM 3160 C CA . GLY B 1 188 ? -2.443 3.445 -15.805 1 91.25 188 GLY B CA 1
ATOM 3161 C C . GLY B 1 188 ? -1.477 2.529 -16.531 1 91.25 188 GLY B C 1
ATOM 3162 O O . GLY B 1 188 ? -1.782 1.359 -16.766 1 91.25 188 GLY B O 1
ATOM 3163 N N . ALA B 1 189 ? -0.286 2.928 -16.891 1 93 189 ALA B N 1
ATOM 3164 C CA . ALA B 1 189 ? 0.708 2.184 -17.672 1 93 189 ALA B CA 1
ATOM 3165 C C . ALA B 1 189 ? 1.059 0.866 -16.984 1 93 189 ALA B C 1
ATOM 3167 O O . ALA B 1 189 ? 1.4 -0.115 -17.641 1 93 189 ALA B O 1
ATOM 3168 N N . ALA B 1 190 ? 0.912 0.837 -15.719 1 96.38 190 ALA B N 1
ATOM 3169 C CA . ALA B 1 190 ? 1.364 -0.319 -14.945 1 96.38 190 ALA B CA 1
ATOM 3170 C C . ALA B 1 190 ? 0.22 -1.298 -14.703 1 96.38 190 ALA B C 1
ATOM 3172 O O . ALA B 1 190 ? 0.436 -2.398 -14.188 1 96.38 190 ALA B O 1
ATOM 3173 N N . VAL B 1 191 ? -1.022 -0.966 -15.102 1 97.06 191 VAL B N 1
ATOM 3174 C CA . VAL B 1 191 ? -2.191 -1.771 -14.766 1 97.06 191 VAL B CA 1
ATOM 3175 C C . VAL B 1 191 ? -2.051 -3.166 -15.367 1 97.06 191 VAL B C 1
ATOM 3177 O O . VAL B 1 191 ? -2.207 -4.172 -14.672 1 97.06 191 VAL B O 1
ATOM 3180 N N . GLU B 1 192 ? -1.678 -3.275 -16.547 1 94.88 192 GLU B N 1
ATOM 3181 C CA . GLU B 1 192 ? -1.602 -4.574 -17.219 1 94.88 192 GLU B CA 1
ATOM 3182 C C . GLU B 1 192 ? -0.368 -5.352 -16.766 1 94.88 192 GLU B C 1
ATOM 3184 O O . GLU B 1 192 ? -0.484 -6.469 -16.25 1 94.88 192 GLU B O 1
ATOM 3189 N N . PRO B 1 193 ? 0.823 -4.762 -16.812 1 94.38 193 PRO B N 1
ATOM 3190 C CA . PRO B 1 193 ? 2.012 -5.57 -16.547 1 94.38 193 PRO B CA 1
ATOM 3191 C C . PRO B 1 193 ? 2.188 -5.883 -15.055 1 94.38 193 PRO B C 1
ATOM 3193 O O . PRO B 1 193 ? 2.918 -6.809 -14.703 1 94.38 193 PRO B O 1
ATOM 3196 N N . VAL B 1 194 ? 1.515 -5.137 -14.203 1 97.19 194 VAL B N 1
ATOM 3197 C CA . VAL B 1 194 ? 1.752 -5.359 -12.781 1 97.19 194 VAL B CA 1
ATOM 3198 C C . VAL B 1 194 ? 0.459 -5.809 -12.102 1 97.19 194 VAL B C 1
ATOM 3200 O O . VAL B 1 194 ? 0.337 -6.965 -11.688 1 97.19 194 VAL B O 1
ATOM 3203 N N . LEU B 1 195 ? -0.57 -4.977 -12.148 1 97.56 195 LEU B N 1
ATOM 3204 C CA . LEU B 1 195 ? -1.779 -5.254 -11.383 1 97.56 195 LEU B CA 1
ATOM 3205 C C . LEU B 1 195 ? -2.52 -6.461 -11.953 1 97.56 195 LEU B C 1
ATOM 3207 O O . LEU B 1 195 ? -2.82 -7.41 -11.227 1 97.56 195 LEU B O 1
ATOM 3211 N N . ALA B 1 196 ? -2.822 -6.383 -13.25 1 96.06 196 ALA B N 1
ATOM 3212 C CA . ALA B 1 196 ? -3.543 -7.488 -13.875 1 96.06 196 ALA B CA 1
ATOM 3213 C C . ALA B 1 196 ? -2.748 -8.789 -13.773 1 96.06 196 ALA B C 1
ATOM 3215 O O . ALA B 1 196 ? -3.309 -9.844 -13.469 1 96.06 196 ALA B O 1
ATOM 3216 N N . ALA B 1 197 ? -1.482 -8.688 -14.008 1 94 197 ALA B N 1
ATOM 3217 C CA . ALA B 1 197 ? -0.627 -9.867 -13.977 1 94 197 ALA B CA 1
ATOM 3218 C C . ALA B 1 197 ? -0.616 -10.508 -12.586 1 94 197 ALA B C 1
ATOM 3220 O O . ALA B 1 197 ? -0.813 -11.711 -12.453 1 94 197 ALA B O 1
ATOM 3221 N N . MET B 1 198 ? -0.402 -9.695 -11.562 1 94.69 198 MET B N 1
ATOM 3222 C CA . MET B 1 198 ? -0.318 -10.281 -10.227 1 94.69 198 MET B CA 1
ATOM 3223 C C . MET B 1 198 ? -1.679 -10.797 -9.773 1 94.69 198 MET B C 1
ATOM 3225 O O . MET B 1 198 ? -1.76 -11.781 -9.031 1 94.69 198 MET B O 1
ATOM 3229 N N . THR B 1 199 ? -2.764 -10.156 -10.219 1 96.5 199 THR B N 1
ATOM 3230 C CA . THR B 1 199 ? -4.098 -10.625 -9.867 1 96.5 199 THR B CA 1
ATOM 3231 C C . THR B 1 199 ? -4.395 -11.969 -10.523 1 96.5 199 THR B C 1
ATOM 3233 O O . THR B 1 199 ? -4.875 -12.898 -9.867 1 96.5 199 THR B O 1
ATOM 3236 N N . VAL B 1 200 ? -4.074 -12.117 -11.773 1 94.94 200 VAL B N 1
ATOM 3237 C CA . VAL B 1 200 ? -4.262 -13.375 -12.492 1 94.94 200 VAL B CA 1
ATOM 3238 C C . VAL B 1 200 ? -3.393 -14.461 -11.859 1 94.94 200 VAL B C 1
ATOM 3240 O O . VAL B 1 200 ? -3.842 -15.594 -11.664 1 94.94 200 VAL B O 1
ATOM 3243 N N . ASN B 1 201 ? -2.137 -14.062 -11.531 1 93.5 201 ASN B N 1
ATOM 3244 C CA . ASN B 1 201 ? -1.247 -15.008 -10.859 1 93.5 201 ASN B CA 1
ATOM 3245 C C . ASN B 1 201 ? -1.85 -15.523 -9.562 1 93.5 201 ASN B C 1
ATOM 3247 O O . ASN B 1 201 ? -1.786 -16.719 -9.273 1 93.5 201 ASN B O 1
ATOM 3251 N N . LEU B 1 202 ? -2.436 -14.656 -8.797 1 94.12 202 LEU B N 1
ATOM 3252 C CA . LEU B 1 202 ? -3.053 -15.062 -7.543 1 94.12 202 LEU B CA 1
ATOM 3253 C C . LEU B 1 202 ? -4.254 -15.969 -7.797 1 94.12 202 LEU B C 1
ATOM 3255 O O . LEU B 1 202 ? -4.434 -16.969 -7.109 1 94.12 202 LEU B O 1
ATOM 3259 N N . LEU B 1 203 ? -5.07 -15.656 -8.797 1 95.19 203 LEU B N 1
ATOM 3260 C CA . LEU B 1 203 ? -6.223 -16.469 -9.156 1 95.19 203 LEU B CA 1
ATOM 3261 C C . LEU B 1 203 ? -5.789 -17.891 -9.516 1 95.19 203 LEU B C 1
ATOM 3263 O O . LEU B 1 203 ? -6.371 -18.859 -9.031 1 95.19 203 LEU B O 1
ATOM 3267 N N . VAL B 1 204 ? -4.758 -17.984 -10.297 1 92.56 204 VAL B N 1
ATOM 3268 C CA . VAL B 1 204 ? -4.254 -19.281 -10.742 1 92.56 204 VAL B CA 1
ATOM 3269 C C . VAL B 1 204 ? -3.701 -20.062 -9.547 1 92.56 204 VAL B C 1
ATOM 3271 O O . VAL B 1 204 ? -3.967 -21.25 -9.398 1 92.56 204 VAL B O 1
ATOM 3274 N N . ALA B 1 205 ? -3.004 -19.406 -8.719 1 91.06 205 ALA B N 1
ATOM 3275 C CA . ALA B 1 205 ? -2.422 -20.047 -7.543 1 91.06 205 ALA B CA 1
ATOM 3276 C C . ALA B 1 205 ? -3.512 -20.578 -6.609 1 91.06 205 ALA B C 1
ATOM 3278 O O . ALA B 1 205 ? -3.311 -21.562 -5.906 1 91.06 205 ALA B O 1
ATOM 3279 N N . LEU B 1 206 ? -4.676 -19.906 -6.625 1 91.88 206 LEU B N 1
ATOM 3280 C CA . LEU B 1 206 ? -5.777 -20.297 -5.75 1 91.88 206 LEU B CA 1
ATOM 3281 C C . LEU B 1 206 ? -6.586 -21.438 -6.359 1 91.88 206 LEU B C 1
ATOM 3283 O O . LEU B 1 206 ? -7.504 -21.953 -5.723 1 91.88 206 LEU B O 1
ATOM 3287 N N . GLY B 1 207 ? -6.242 -21.781 -7.625 1 90.44 207 GLY B N 1
ATOM 3288 C CA . GLY B 1 207 ? -6.855 -22.984 -8.18 1 90.44 207 GLY B CA 1
ATOM 3289 C C . GLY B 1 207 ? -7.535 -22.75 -9.516 1 90.44 207 GLY B C 1
ATOM 3290 O O . GLY B 1 207 ? -8.039 -23.672 -10.141 1 90.44 207 GLY B O 1
ATOM 3291 N N . ASP B 1 208 ? -7.57 -21.469 -9.969 1 92.38 208 ASP B N 1
ATOM 3292 C CA . ASP B 1 208 ? -8.125 -21.188 -11.289 1 92.38 208 ASP B CA 1
ATOM 3293 C C . ASP B 1 208 ? -7.168 -21.609 -12.398 1 92.38 208 ASP B C 1
ATOM 3295 O O . ASP B 1 208 ? -5.984 -21.844 -12.148 1 92.38 208 ASP B O 1
ATOM 3299 N N . SER B 1 209 ? -7.691 -21.844 -13.602 1 91.44 209 SER B N 1
ATOM 3300 C CA . SER B 1 209 ? -6.805 -22.062 -14.734 1 91.44 209 SER B CA 1
ATOM 3301 C C . SER B 1 209 ? -6.379 -20.75 -15.383 1 91.44 209 SER B C 1
ATOM 3303 O O . SER B 1 209 ? -7.148 -19.797 -15.406 1 91.44 209 SER B O 1
ATOM 3305 N N . PRO B 1 210 ? -5.121 -20.734 -15.836 1 90.75 210 PRO B N 1
ATOM 3306 C CA . PRO B 1 210 ? -4.672 -19.516 -16.531 1 90.75 210 PRO B CA 1
ATOM 3307 C C . PRO B 1 210 ? -5.621 -19.094 -17.641 1 90.75 210 PRO B C 1
ATOM 3309 O O . PRO B 1 210 ? -5.895 -17.891 -17.797 1 90.75 210 PRO B O 1
ATOM 3312 N N . GLU B 1 211 ? -6.129 -20.016 -18.344 1 93.81 211 GLU B N 1
ATOM 3313 C CA . GLU B 1 211 ? -7.027 -19.719 -19.453 1 93.81 211 GLU B CA 1
ATOM 3314 C C . GLU B 1 211 ? -8.328 -19.094 -18.969 1 93.81 211 GLU B C 1
ATOM 3316 O O . GLU B 1 211 ? -8.797 -18.109 -19.516 1 93.81 211 GLU B O 1
ATOM 3321 N N . ARG B 1 212 ? -8.922 -19.672 -17.984 1 94.38 212 ARG B N 1
ATOM 3322 C CA . ARG B 1 212 ? -10.18 -19.156 -17.453 1 94.38 212 ARG B CA 1
ATOM 3323 C C . ARG B 1 212 ? -10 -17.781 -16.828 1 94.38 212 ARG B C 1
ATOM 3325 O O . ARG B 1 212 ? -10.844 -16.891 -17 1 94.38 212 ARG B O 1
ATOM 3332 N N . ALA B 1 213 ? -8.93 -17.656 -16.094 1 94.38 213 ALA B N 1
ATOM 3333 C CA . ALA B 1 213 ? -8.641 -16.359 -15.484 1 94.38 213 ALA B CA 1
ATOM 3334 C C . ALA B 1 213 ? -8.484 -15.273 -16.547 1 94.38 213 ALA B C 1
ATOM 3336 O O . ALA B 1 213 ? -8.984 -14.156 -16.375 1 94.38 213 ALA B O 1
ATOM 3337 N N . GLN B 1 214 ? -7.805 -15.656 -17.625 1 93.25 214 GLN B N 1
ATOM 3338 C CA . GLN B 1 214 ? -7.605 -14.703 -18.703 1 93.25 214 GLN B CA 1
ATOM 3339 C C . GLN B 1 214 ? -8.93 -14.383 -19.406 1 93.25 214 GLN B C 1
ATOM 3341 O O . GLN B 1 214 ? -9.156 -13.242 -19.812 1 93.25 214 GLN B O 1
ATOM 3346 N N . CYS B 1 215 ? -9.727 -15.352 -19.562 1 94.88 215 CYS B N 1
ATOM 3347 C CA . CYS B 1 215 ? -11.047 -15.133 -20.141 1 94.88 215 CYS B CA 1
ATOM 3348 C C . CYS B 1 215 ? -11.867 -14.18 -19.281 1 94.88 215 CYS B C 1
ATOM 3350 O O . CYS B 1 215 ? -12.531 -13.281 -19.797 1 94.88 215 CYS B O 1
ATOM 3352 N N . SER B 1 216 ? -11.805 -14.398 -18.016 1 95.88 216 SER B N 1
ATOM 3353 C CA . SER B 1 216 ? -12.516 -13.523 -17.094 1 95.88 216 SER B CA 1
ATOM 3354 C C . SER B 1 216 ? -11.977 -12.094 -17.156 1 95.88 216 SER B C 1
ATOM 3356 O O . SER B 1 216 ? -12.742 -11.133 -17.062 1 95.88 216 SER B O 1
ATOM 3358 N N . LEU B 1 217 ? -10.688 -11.953 -17.234 1 93.94 217 LEU B N 1
ATOM 3359 C CA . LEU B 1 217 ? -10.062 -10.641 -17.359 1 93.94 217 LEU B CA 1
ATOM 3360 C C . LEU B 1 217 ? -10.555 -9.922 -18.609 1 93.94 217 LEU B C 1
ATOM 3362 O O . LEU B 1 217 ? -10.883 -8.727 -18.562 1 93.94 217 LEU B O 1
ATOM 3366 N N . ARG B 1 218 ? -10.625 -10.656 -19.734 1 92.69 218 ARG B N 1
ATOM 3367 C CA . ARG B 1 218 ? -11.117 -10.094 -20.984 1 92.69 218 ARG B CA 1
ATOM 3368 C C . ARG B 1 218 ? -12.586 -9.703 -20.859 1 92.69 218 ARG B C 1
ATOM 3370 O O . ARG B 1 218 ? -13.008 -8.672 -21.391 1 92.69 218 ARG B O 1
ATOM 3377 N N . ALA B 1 219 ? -13.32 -10.523 -20.203 1 92.38 219 ALA B N 1
ATOM 3378 C CA . ALA B 1 219 ? -14.734 -10.227 -19.984 1 92.38 219 ALA B CA 1
ATOM 3379 C C . ALA B 1 219 ? -14.914 -8.938 -19.203 1 92.38 219 ALA B C 1
ATOM 3381 O O . ALA B 1 219 ? -15.781 -8.117 -19.516 1 92.38 219 ALA B O 1
ATOM 3382 N N . GLU B 1 220 ? -14.109 -8.789 -18.172 1 91.75 220 GLU B N 1
ATOM 3383 C CA . GLU B 1 220 ? -14.156 -7.578 -17.359 1 91.75 220 GLU B CA 1
ATOM 3384 C C . GLU B 1 220 ? -13.789 -6.348 -18.188 1 91.75 220 GLU B C 1
ATOM 3386 O O . GLU B 1 220 ? -14.438 -5.309 -18.078 1 91.75 220 GLU B O 1
ATOM 3391 N N . GLN B 1 221 ? -12.781 -6.441 -19.062 1 89.88 221 GLN B N 1
ATOM 3392 C CA . GLN B 1 221 ? -12.312 -5.328 -19.891 1 89.88 221 GLN B CA 1
ATOM 3393 C C . GLN B 1 221 ? -13.359 -4.938 -20.922 1 89.88 221 GLN B C 1
ATOM 3395 O O . GLN B 1 221 ? -13.539 -3.756 -21.219 1 89.88 221 GLN B O 1
ATOM 3400 N N . THR B 1 222 ? -14.016 -5.945 -21.438 1 86.38 222 THR B N 1
ATOM 3401 C CA . THR B 1 222 ? -15.078 -5.707 -22.406 1 86.38 222 THR B CA 1
ATOM 3402 C C . THR B 1 222 ? -16.25 -4.98 -21.766 1 86.38 222 THR B C 1
ATOM 3404 O O . THR B 1 222 ? -16.828 -4.074 -22.359 1 86.38 222 THR B O 1
ATOM 3407 N N . GLN B 1 223 ? -16.594 -5.43 -20.578 1 85.38 223 GLN B N 1
ATOM 3408 C CA . GLN B 1 223 ? -17.672 -4.789 -19.859 1 85.38 223 GLN B CA 1
ATOM 3409 C C . GLN B 1 223 ? -17.359 -3.324 -19.562 1 85.38 223 GLN B C 1
ATOM 3411 O O . GLN B 1 223 ? -18.234 -2.461 -19.656 1 85.38 223 GLN B O 1
ATOM 3416 N N . LYS B 1 224 ? -16.172 -3.021 -19.219 1 82.69 224 LYS B N 1
ATOM 3417 C CA . LYS B 1 224 ? -15.719 -1.666 -18.922 1 82.69 224 LYS B CA 1
ATOM 3418 C C . LYS B 1 224 ? -15.836 -0.766 -20.156 1 82.69 224 LYS B C 1
ATOM 3420 O O . LYS B 1 224 ? -16.234 0.394 -20.047 1 82.69 224 LYS B O 1
ATOM 3425 N N . ASN B 1 225 ? -15.398 -1.35 -21.141 1 81.94 225 ASN B N 1
ATOM 3426 C CA . ASN B 1 225 ? -15.422 -0.593 -22.391 1 81.94 225 ASN B CA 1
ATOM 3427 C C . ASN B 1 225 ? -16.844 -0.308 -22.844 1 81.94 225 ASN B C 1
ATOM 3429 O O . ASN B 1 225 ? -17.109 0.727 -23.469 1 81.94 225 ASN B O 1
ATOM 3433 N N . THR B 1 226 ? -17.703 -1.208 -22.562 1 73.12 226 THR B N 1
ATOM 3434 C CA . THR B 1 226 ? -19.094 -1.04 -22.938 1 73.12 226 THR B CA 1
ATOM 3435 C C . THR B 1 226 ? -19.766 0.015 -22.062 1 73.12 226 THR B C 1
ATOM 3437 O O . THR B 1 226 ? -20.547 0.833 -22.547 1 73.12 226 THR B O 1
ATOM 3440 N N . LEU B 1 227 ? -19.406 0.003 -20.812 1 68.31 227 LEU B N 1
ATOM 3441 C CA . LEU B 1 227 ? -20 0.949 -19.875 1 68.31 227 LEU B CA 1
ATOM 3442 C C . LEU B 1 227 ? -19.391 2.338 -20.047 1 68.31 227 LEU B C 1
ATOM 3444 O O . LEU B 1 227 ? -20.078 3.346 -19.906 1 68.31 227 LEU B O 1
ATOM 3448 N N . GLY B 1 228 ? -18.047 2.324 -20.203 1 61 228 GLY B N 1
ATOM 3449 C CA . GLY B 1 228 ? -17.406 3.607 -20.438 1 61 228 GLY B CA 1
ATOM 3450 C C . GLY B 1 228 ? -17.891 4.285 -21.719 1 61 228 GLY B C 1
ATOM 3451 O O . GLY B 1 228 ? -17.875 5.512 -21.812 1 61 228 GLY B O 1
ATOM 3452 N N . ARG B 1 229 ? -18.297 3.482 -22.734 1 51.78 229 ARG B N 1
ATOM 3453 C CA . ARG B 1 229 ? -18.859 4.055 -23.953 1 51.78 229 ARG B CA 1
ATOM 3454 C C . ARG B 1 229 ? -20.297 4.531 -23.719 1 51.78 229 ARG B C 1
ATOM 3456 O O . ARG B 1 229 ? -20.75 5.48 -24.375 1 51.78 229 ARG B O 1
ATOM 3463 N N . ALA B 1 230 ? -20.922 3.988 -22.828 1 47.97 230 ALA B N 1
ATOM 3464 C CA . ALA B 1 230 ? -22.312 4.344 -22.578 1 47.97 230 ALA B CA 1
ATOM 3465 C C . ALA B 1 230 ? -22.422 5.586 -21.703 1 47.97 230 ALA B C 1
ATOM 3467 O O . ALA B 1 230 ? -23.5 6.172 -21.578 1 47.97 230 ALA B O 1
ATOM 3468 N N . THR B 1 231 ? -21.375 5.898 -20.844 1 44.66 231 THR B N 1
ATOM 3469 C CA . THR B 1 231 ? -21.453 7.125 -20.047 1 44.66 231 THR B CA 1
ATOM 3470 C C . THR B 1 231 ? -20.781 8.281 -20.797 1 44.66 231 THR B C 1
ATOM 3472 O O . THR B 1 231 ? -19.766 8.102 -21.453 1 44.66 231 THR B O 1
#

Foldseek 3Di:
DQPLVRLLVLLLVLQLVQCQVPAQQSQDLCNSQVSSVHDSVNCCVNQVDSLRSLLVNLVVLLVVLLVLLDDDDDPQLLLNLVLSLVSNLVSCVNRVRSVCQNVQVDDRVPHHHDDDDPLVDFLVRCVPPRSNLNSLLVSLLVCVVVVLFDCVQPSPDRNSSSVLSVVLVVLSVVVSVCVVVQNQHPDCNCCVVRVLVVSLVSSVVRPHDSVSSVVSVVVSVVVCVVVVVVD/DQPLVRLLVLLLVLQLVQCQVPALQSQDLCNSQVSSVHDSVNCCVNQVDSLRSLLSNLVVLLVVLLVLLDDDDDPQLLLNLVLSLVSNLVSCVNRVRSVCQNVQVDDRVPHHHDDDDPLVDFLVVCVPPRSNLNSLLVSLLVCVVVVLFDCVQPSPDRNSSSVLSVVLVVLSVVVSVCVVVQNQHPDCNCCVVRVLVVSLVSSVVRPHDSVSSVVSVVVSVVVCVVVVVVD

Solvent-accessible surface area (backbone atoms only — not comparable to full-atom values): 23512 Å² total; per-residue (Å²): 127,78,48,75,69,43,52,48,46,36,39,45,51,30,42,46,49,36,25,64,76,61,25,46,82,46,69,34,64,65,55,27,18,54,68,41,73,48,54,58,60,51,45,39,74,71,35,72,28,67,69,40,42,51,46,50,40,35,50,51,48,47,52,52,46,29,57,56,42,64,64,82,82,64,96,46,37,60,20,38,42,51,44,34,50,52,34,47,48,50,49,39,71,75,35,50,48,51,44,31,35,59,54,35,48,29,52,42,90,81,45,65,48,86,52,60,46,55,69,82,44,44,60,73,52,31,51,72,75,34,54,50,61,27,53,49,35,51,28,48,48,44,23,40,73,70,60,42,29,41,70,87,56,49,88,80,34,41,61,58,45,41,30,52,27,47,33,56,48,18,35,53,50,12,41,48,48,38,35,74,32,29,37,37,46,66,92,63,64,36,42,59,65,25,53,48,44,48,51,46,27,40,44,33,49,44,47,28,48,66,66,58,47,50,50,26,51,50,51,35,52,51,51,47,54,54,50,58,67,71,100,127,78,49,73,68,44,53,48,48,36,39,46,53,29,42,46,48,36,24,64,76,62,24,45,83,47,70,34,64,65,55,28,18,55,68,40,72,50,53,56,64,51,45,38,73,71,34,72,28,66,69,40,44,52,44,49,40,36,51,51,47,48,54,53,48,30,56,55,40,63,65,81,84,63,95,46,38,61,21,40,44,51,45,34,50,52,33,47,49,49,50,38,71,76,34,49,48,52,44,30,36,59,54,36,49,30,53,41,90,81,43,64,48,87,54,59,45,55,69,81,43,44,62,72,52,32,52,71,74,34,53,48,60,26,53,48,35,50,27,48,48,44,23,39,73,69,60,42,31,42,70,88,57,49,88,82,34,41,60,57,46,42,31,52,27,47,33,56,48,19,34,52,50,11,41,47,47,38,34,74,30,29,38,37,46,66,92,61,65,36,42,59,67,25,54,49,44,47,50,45,26,40,43,31,50,44,47,27,49,67,67,58,48,50,50,25,51,52,51,36,52,50,51,47,53,54,50,56,68,71,100

Secondary structure (DSSP, 8-state):
---HHHHHHHHHHHHHHHHHHH-GGG--HHHHHHHHTS-HHHHHHHHSSHHHHHHHHHHHHHHHHHHHT-----S-HHHHHHHHHHHHHHHHHH-HHHHHHHTTSS-BTTBPPP---GGGS-HHHHHHH-HHHHHHHHHHHHHHHTT-S-TTS-TT-HHHHHHHHHHHHHHHHHHHHHHHHTTT-STTTTIIIIIIHHHHHHHHHTT--HHHHHHHHHHHHHHHHHHHHH-/---HHHHHHHHHHHHHHHHHHH-GGG--HHHHHHHHTS-HHHHHHHHSSHHHHHHHHHHHHHHHHHHHT-----S-HHHHHHHHHHHHHHHHHH-HHHHHHHTTSS-BTTBPPP---GGGS-HHHHHHH-HHHHHHHHHHHHHHHTT-S-TTS-TT-HHHHHHHHHHHHHHHHHHHHHHHHTTT-STTTTIIIIIIHHHHHHHHHTT--HHHHHHHHHHHHHHHHHHHHH-

pLDDT: mean 92.0, std 10.02, range [37.69, 98.56]

Radius of gyration: 23.14 Å; Cα contacts (8 Å, |Δi|>4): 635; chains: 2; bounding box: 67×58×44 Å

Sequence (462 aa):
MTSQTGVRDELLHAGVRLLDDHGPDALQTRKVAAAAGTSTMAVYTHFGGMRGLIAAIAEEGLRQFDVALTVPQTADPVADLLAIGTAYRRYAIERPHMYRLMFGSTSAHGINVPARDVLTLKVAEIEHQHPSFAHVVRAVHRCLLAGRFATALGADDDTAIVATAAQFWSQIHGFVMLELAGFYGDRGAAVEPVLAAMTVNLLVALGDSPERAQCSLRAEQTQKNTLGRATMTSQTGVRDELLHAGVRLLDDHGPDALQTRKVAAAAGTSTMAVYTHFGGMRGLIAAIAEEGLRQFDVALTVPQTADPVADLLAIGTAYRRYAIERPHMYRLMFGSTSAHGINVPARDVLTLKVAEIEHQHPSFAHVVRAVHRCLLAGRFATALGADDDTAIVATAAQFWSQIHGFVMLELAGFYGDRGAAVEPVLAAMTVNLLVALGDSPERAQCSLRAEQTQKNTLGRAT

Organism: Mycobacterium bovis (strain ATCC BAA-935 / AF2122/97) (NCBI:txid233413)

InterPro domains:
  IPR001647 DNA-binding HTH domain, TetR-type [PF00440] (11-57)
  IPR001647 DNA-binding HTH domain, TetR-type [PS50977] (5-65)
  IPR009057 Homedomain-like superfamily [SSF46689] (7-65)
  IPR025996 HTH-type transcriptional regulator MT1864/Rv1816-like, C-terminal domain [PF13305] (81-198)
  IPR036271 Tetracyclin repressor-like, C-terminal domain superfamily [SSF48498] (80-202)
  IPR050109 HTH-type, TetR-like transcriptional regulator [PTHR30055] (7-206)

Nearest PDB structures (foldseek):
  2qib-assembly1_B  TM=6.989E-01  e=1.607E-03  Streptomyces coelicolor A3(2)
  2qib-assembly1_A  TM=6.571E-01  e=9.354E-04  Streptomyces coelicolor A3(2)
  3bqy-assembly1_A-2  TM=5.800E-01  e=7.136E-04  Streptomyces coelicolor A3(2)
  5aqc-assembly1_B  TM=5.473E-01  e=3.308E-03  Mycobacterium tuberculosis H37Rv
  2hxo-assembly1_A  TM=5.346E-01  e=1.840E-03  Streptomyces coelicolor A3(2)